Protein AF-0000000081035991 (afdb_homodimer)

Radius of gyration: 21.36 Å; Cα contacts (8 Å, |Δi|>4): 704; chains: 2; bounding box: 53×56×50 Å

Organism: Petromyzon marinus (NCBI:txid7757)

Sequence (452 aa):
MASDMLLYWGSGSPPCWRIQLCLEEKALQGYQQKLLSFEKQEHKSAAVTEINPRGQLPSFRHGDNIINESLGACFYLENQFKAQGTKLMPDGAAEQALVLQRTFEVLTLQQKSGDVIYYNWRIPVEERHNSALKRNTEALAKELLLWEGYLAKMGPGSYIAGKAFTIVDVVFFPTLAYCFRFGLSTERYPNLGAYYKLLEQRPSVQASWPPHWKENPQTQDLLKEIMASDMLLYWGSGSPPCWRIQLCLEEKALQGYQQKLLSFEKQEHKSAAVTEINPRGQLPSFRHGDNIINESLGACFYLENQFKAQGTKLMPDGAAEQALVLQRTFEVLTLQQKSGDVIYYNWRIPVEERHNSALKRNTEALAKELLLWEGYLAKMGPGSYIAGKAFTIVDVVFFPTLAYCFRFGLSTERYPNLGAYYKLLEQRPSVQASWPPHWKENPQTQDLLKEI

InterPro domains:
  IPR004045 Glutathione S-transferase, N-terminal [PF13417] (11-82)
  IPR004045 Glutathione S-transferase, N-terminal [PS50404] (3-85)
  IPR004046 Glutathione S-transferase, C-terminal [PF00043] (127-203)
  IPR010987 Glutathione S-transferase, C-terminal-like [PS50405] (92-221)
  IPR036249 Thioredoxin-like superfamily [SSF52833] (4-90)
  IPR036282 Glutathione S-transferase, C-terminal domain superfamily [SSF47616] (87-216)
  IPR040079 Glutathione transferase family [SFLDS00019] (7-202)

Foldseek 3Di:
DQAQKEWEAEFLDLLSQLLLLLCVQQVNPDYHYDYDDVVVLCLQDPVNCVQPVVSDPGWMDRNPRTDRGSLSSSVVSCVVRVPGGANAADDDPVLNVLLVVLQVLLVVLLVLLCCQPCVPVPDDPVRDDPVSNVVSLVSNVVSLVVQLVQLVVQDACAASRHNGHHSSCSNNLSSLVSLVLAAADCVVRVSSVRNNVNCCPPPSCVVSHRPVCVVPVDGHHSNNVD/DQAQKEWEAEFLDLLSQLLLLLCVQQVNPDYHYDYDDVVVLCLQDPVNCVQPVVSDPGWMDRNPRTDRGSLSSSVVSCVVRVPGGANAADDDPVLNVLLVVLQVLLVVLLVLLCCQPCVPVPDDPVRDDPVSNVVSLVSNVVSLVVQLVQLVVQDACAASRHNGHHSSCSNNLSSLVSLVLAAADCVVRVSSVRNNVNCCPPPSNVVSHRPVCVVPVDGHHSNNVD

Nearest PDB structures (foldseek):
  8agq-assembly1_A  TM=7.973E-01  e=1.409E-10  Populus trichocarpa
  5a5k-assembly4_N  TM=7.689E-01  e=1.409E-10  Arabidopsis thaliana
  6f05-assembly3_I-3  TM=8.356E-01  e=5.192E-10  Arabidopsis thaliana
  6f01-assembly1_A  TM=8.248E-01  e=7.376E-10  Arabidopsis thaliana
  6ezy-assembly1_A  TM=7.921E-01  e=4.696E-10  Arabidopsis thaliana

pLDDT: mean 97.0, std 2.62, range [71.81, 98.94]

Structure (mmCIF, N/CA/C/O backbone):
data_AF-0000000081035991-model_v1
#
loop_
_entity.id
_entity.type
_entity.pdbx_description
1 polymer 'Glutathione S-transferase A-like isoform X1'
#
loop_
_atom_site.group_PDB
_atom_site.id
_atom_site.type_symbol
_atom_site.label_atom_id
_atom_site.label_alt_id
_atom_site.label_comp_id
_atom_site.label_asym_id
_atom_site.label_entity_id
_atom_site.label_seq_id
_atom_site.pdbx_PDB_ins_code
_atom_site.Cartn_x
_atom_site.Cartn_y
_atom_site.Cartn_z
_atom_site.occupancy
_atom_site.B_iso_or_equiv
_atom_site.auth_seq_id
_atom_site.auth_comp_id
_atom_site.auth_asym_id
_atom_site.auth_atom_id
_atom_site.pdbx_PDB_model_num
ATOM 1 N N . MET A 1 1 ? -20.922 -9.047 -19.109 1 71.81 1 MET A N 1
ATOM 2 C CA . MET A 1 1 ? -19.812 -8.68 -19.969 1 71.81 1 MET A CA 1
ATOM 3 C C . MET A 1 1 ? -19.234 -7.324 -19.578 1 71.81 1 MET A C 1
ATOM 5 O O . MET A 1 1 ? -19.969 -6.457 -19.094 1 71.81 1 MET A O 1
ATOM 9 N N . ALA A 1 2 ? -17.781 -7.285 -19.562 1 87 2 ALA A N 1
ATOM 10 C CA . ALA A 1 2 ? -17.062 -6.102 -19.094 1 87 2 ALA A CA 1
ATOM 11 C C . ALA A 1 2 ? -16.484 -5.32 -20.266 1 87 2 ALA A C 1
ATOM 13 O O . ALA A 1 2 ? -15.328 -4.883 -20.219 1 87 2 ALA A O 1
ATOM 14 N N . SER A 1 3 ? -17.266 -5.102 -21.297 1 90.5 3 SER A N 1
ATOM 15 C CA . SER A 1 3 ? -16.781 -4.539 -22.547 1 90.5 3 SER A CA 1
ATOM 16 C C . SER A 1 3 ? -16.344 -3.086 -22.375 1 90.5 3 SER A C 1
ATOM 18 O O . SER A 1 3 ? -15.602 -2.551 -23.188 1 90.5 3 SER A O 1
ATOM 20 N N . ASP A 1 4 ? -16.797 -2.455 -21.406 1 95.75 4 ASP A N 1
ATOM 21 C CA . ASP A 1 4 ? -16.438 -1.053 -21.203 1 95.75 4 ASP A CA 1
ATOM 22 C C . ASP A 1 4 ? -15.203 -0.914 -20.328 1 95.75 4 ASP A C 1
ATOM 24 O O . ASP A 1 4 ? -14.906 0.177 -19.844 1 95.75 4 ASP A O 1
ATOM 28 N N . MET A 1 5 ? -14.477 -2.045 -20.125 1 97.94 5 MET A N 1
ATOM 29 C CA . MET A 1 5 ? -13.242 -2.031 -19.344 1 97.94 5 MET A CA 1
ATOM 30 C C . MET A 1 5 ? -12.023 -2.23 -20.25 1 97.94 5 MET A C 1
ATOM 32 O O . MET A 1 5 ? -12.109 -2.914 -21.266 1 97.94 5 MET A O 1
ATOM 36 N N . LEU A 1 6 ? -10.914 -1.578 -19.859 1 98.44 6 LEU A N 1
ATOM 37 C CA . LEU A 1 6 ? -9.625 -1.689 -20.531 1 98.44 6 LEU A CA 1
ATOM 38 C C . LEU A 1 6 ? -8.5 -1.934 -19.547 1 98.44 6 LEU A C 1
ATOM 40 O O . LEU A 1 6 ? -8.43 -1.277 -18.5 1 98.44 6 LEU A O 1
ATOM 44 N N . LEU A 1 7 ? -7.664 -2.945 -19.859 1 98.62 7 LEU A N 1
ATOM 45 C CA . LEU A 1 7 ? -6.516 -3.252 -19.016 1 98.62 7 LEU A CA 1
ATOM 46 C C . LEU A 1 7 ? -5.242 -3.371 -19.844 1 98.62 7 LEU A C 1
ATOM 48 O O . LEU A 1 7 ? -5.133 -4.262 -20.703 1 98.62 7 LEU A O 1
ATOM 52 N N . TYR A 1 8 ? -4.312 -2.43 -19.703 1 98.81 8 TYR A N 1
ATOM 53 C CA . TYR A 1 8 ? -2.934 -2.613 -20.141 1 98.81 8 TYR A CA 1
ATOM 54 C C . TYR A 1 8 ? -2.105 -3.309 -19.062 1 98.81 8 TYR A C 1
ATOM 56 O O . TYR A 1 8 ? -2.094 -2.881 -17.906 1 98.81 8 TYR A O 1
ATOM 64 N N . TRP A 1 9 ? -1.436 -4.398 -19.453 1 98.69 9 TRP A N 1
ATOM 65 C CA . TRP A 1 9 ? -0.769 -5.191 -18.438 1 98.69 9 TRP A CA 1
ATOM 66 C C . TRP A 1 9 ? 0.498 -5.836 -18.984 1 98.69 9 TRP A C 1
ATOM 68 O O . TRP A 1 9 ? 0.705 -5.883 -20.188 1 98.69 9 TRP A O 1
ATOM 78 N N . GLY A 1 10 ? 1.393 -6.105 -18.078 1 98.56 10 GLY A N 1
ATOM 79 C CA . GLY A 1 10 ? 2.584 -6.879 -18.391 1 98.56 10 GLY A CA 1
ATOM 80 C C . GLY A 1 10 ? 2.574 -8.266 -17.781 1 98.56 10 GLY A C 1
ATOM 81 O O . GLY A 1 10 ? 2.209 -8.43 -16.609 1 98.56 10 GLY A O 1
ATOM 82 N N . SER A 1 11 ? 3.047 -9.258 -18.547 1 97.88 11 SER A N 1
ATOM 83 C CA . SER A 1 11 ? 3 -10.648 -18.109 1 97.88 11 SER A CA 1
ATOM 84 C C . SER A 1 11 ? 3.896 -10.891 -16.906 1 97.88 11 SER A C 1
ATOM 86 O O . SER A 1 11 ? 5.055 -10.469 -16.891 1 97.88 11 SER A O 1
ATOM 88 N N . GLY A 1 12 ? 3.338 -11.477 -15.875 1 96.5 12 GLY A N 1
ATOM 89 C CA . GLY A 1 12 ? 4.105 -11.867 -14.703 1 96.5 12 GLY A CA 1
ATOM 90 C C . GLY A 1 12 ? 4.152 -10.797 -13.633 1 96.5 12 GLY A C 1
ATOM 91 O O . GLY A 1 12 ? 4.559 -11.062 -12.5 1 96.5 12 GLY A O 1
ATOM 92 N N . SER A 1 13 ? 3.779 -9.578 -13.992 1 97.94 13 SER A N 1
ATOM 93 C CA . SER A 1 13 ? 3.723 -8.5 -13.008 1 97.94 13 SER A CA 1
ATOM 94 C C . SER A 1 13 ? 2.66 -8.766 -11.953 1 97.94 13 SER A C 1
ATOM 96 O O . SER A 1 13 ? 1.479 -8.922 -12.273 1 97.94 13 SER A O 1
ATOM 98 N N . PRO A 1 14 ? 3.105 -8.797 -10.719 1 98.62 14 PRO A N 1
ATOM 99 C CA . PRO A 1 14 ? 2.131 -9.086 -9.656 1 98.62 14 PRO A CA 1
ATOM 100 C C . PRO A 1 14 ? 0.999 -8.062 -9.609 1 98.62 14 PRO A C 1
ATOM 102 O O . PRO A 1 14 ? -0.175 -8.438 -9.547 1 98.62 14 PRO A O 1
ATOM 105 N N . PRO A 1 15 ? 1.276 -6.77 -9.703 1 98.69 15 PRO A N 1
ATOM 106 C CA . PRO A 1 15 ? 0.164 -5.816 -9.68 1 98.69 15 PRO A CA 1
ATOM 107 C C . PRO A 1 15 ? -0.793 -5.996 -10.859 1 98.69 15 PRO A C 1
ATOM 109 O O . PRO A 1 15 ? -2 -5.785 -10.711 1 98.69 15 PRO A O 1
ATOM 112 N N . CYS A 1 16 ? -0.326 -6.332 -12.008 1 98.81 16 CYS A N 1
ATOM 113 C CA . CYS A 1 16 ? -1.198 -6.605 -13.148 1 98.81 16 CYS A CA 1
ATOM 114 C C . CYS A 1 16 ? -2.057 -7.84 -12.898 1 98.81 16 CYS A C 1
ATOM 116 O O . CYS A 1 16 ? -3.26 -7.824 -13.156 1 98.81 16 CYS A O 1
ATOM 118 N N . TRP A 1 17 ? -1.413 -8.82 -12.398 1 98.88 17 TRP A N 1
ATOM 119 C CA . TRP A 1 17 ? -2.062 -10.109 -12.18 1 98.88 17 TRP A CA 1
ATOM 120 C C . TRP A 1 17 ? -3.174 -10 -11.141 1 98.88 17 TRP A C 1
ATOM 122 O O . TRP A 1 17 ? -4.195 -10.68 -11.242 1 98.88 17 TRP A O 1
ATOM 132 N N . ARG A 1 18 ? -3.039 -9.156 -10.141 1 98.88 18 ARG A N 1
ATOM 133 C CA . ARG A 1 18 ? -4.074 -8.914 -9.141 1 98.88 18 ARG A CA 1
ATOM 134 C C . ARG A 1 18 ? -5.391 -8.516 -9.805 1 98.88 18 ARG A C 1
ATOM 136 O O . ARG A 1 18 ? -6.445 -9.055 -9.461 1 98.88 18 ARG A O 1
ATOM 143 N N . ILE A 1 19 ? -5.289 -7.59 -10.742 1 98.81 19 ILE A N 1
ATOM 144 C CA . ILE A 1 19 ? -6.496 -7.09 -11.391 1 98.81 19 ILE A CA 1
ATOM 145 C C . ILE A 1 19 ? -7.125 -8.195 -12.242 1 98.81 19 ILE A C 1
ATOM 147 O O . ILE A 1 19 ? -8.344 -8.383 -12.227 1 98.81 19 ILE A O 1
ATOM 151 N N . GLN A 1 20 ? -6.281 -8.938 -12.93 1 98.81 20 GLN A N 1
ATOM 152 C CA . GLN A 1 20 ? -6.785 -10.023 -13.758 1 98.81 20 GLN A CA 1
ATOM 153 C C . GLN A 1 20 ? -7.512 -11.07 -12.914 1 98.81 20 GLN A C 1
ATOM 155 O O . GLN A 1 20 ? -8.602 -11.523 -13.273 1 98.81 20 GLN A O 1
ATOM 160 N N . LEU A 1 21 ? -6.898 -11.422 -11.797 1 98.81 21 LEU A N 1
ATOM 161 C CA . LEU A 1 21 ? -7.523 -12.375 -10.883 1 98.81 21 LEU A CA 1
ATOM 162 C C . LEU A 1 21 ? -8.867 -11.844 -10.383 1 98.81 21 LEU A C 1
ATOM 164 O O . LEU A 1 21 ? -9.852 -12.578 -10.336 1 98.81 21 LEU A O 1
ATOM 168 N N . CYS A 1 22 ? -8.859 -10.586 -9.961 1 98.69 22 CYS A N 1
ATOM 169 C CA . CYS A 1 22 ? -10.086 -9.984 -9.461 1 98.69 22 CYS A CA 1
ATOM 170 C C . CYS A 1 22 ? -11.18 -10 -10.523 1 98.69 22 CYS A C 1
ATOM 172 O O . CYS A 1 22 ? -12.328 -10.344 -10.234 1 98.69 22 CYS A O 1
ATOM 174 N N . LEU A 1 23 ? -10.836 -9.656 -11.758 1 98.69 23 LEU A N 1
ATOM 175 C CA . LEU A 1 23 ? -11.789 -9.656 -12.859 1 98.69 23 LEU A CA 1
ATOM 176 C C . LEU A 1 23 ? -12.359 -11.055 -13.078 1 98.69 23 LEU A C 1
ATOM 178 O O . LEU A 1 23 ? -13.57 -11.219 -13.234 1 98.69 23 LEU A O 1
ATOM 182 N N . GLU A 1 24 ? -11.484 -12.055 -13.047 1 98.56 24 GLU A N 1
ATOM 183 C CA . GLU A 1 24 ? -11.938 -13.438 -13.203 1 98.56 24 GLU A CA 1
ATOM 184 C C . GLU A 1 24 ? -12.883 -13.836 -12.07 1 98.56 24 GLU A C 1
ATOM 186 O O . GLU A 1 24 ? -13.945 -14.414 -12.32 1 98.56 24 GLU A O 1
ATOM 191 N N . GLU A 1 25 ? -12.523 -13.523 -10.852 1 98.62 25 GLU A N 1
ATOM 192 C CA . GLU A 1 25 ? -13.297 -13.922 -9.68 1 98.62 25 GLU A CA 1
ATOM 193 C C . GLU A 1 25 ? -14.656 -13.234 -9.656 1 98.62 25 GLU A C 1
ATOM 195 O O . GLU A 1 25 ? -15.625 -13.766 -9.102 1 98.62 25 GLU A O 1
ATOM 200 N N . LYS A 1 26 ? -14.758 -12.055 -10.281 1 98.25 26 LYS A N 1
ATOM 201 C CA . LYS A 1 26 ? -16.016 -11.297 -10.32 1 98.25 26 LYS A CA 1
ATOM 202 C C . LYS A 1 26 ? -16.797 -11.609 -11.594 1 98.25 26 LYS A C 1
ATOM 204 O O . LYS A 1 26 ? -17.844 -11 -11.852 1 98.25 26 LYS A O 1
ATOM 209 N N . ALA A 1 27 ? -16.281 -12.555 -12.391 1 97.56 27 ALA A N 1
ATOM 210 C CA . ALA A 1 27 ? -16.922 -12.984 -13.633 1 97.56 27 ALA A CA 1
ATOM 211 C C . ALA A 1 27 ? -17.062 -11.82 -14.609 1 97.56 27 ALA A C 1
ATOM 213 O O . ALA A 1 27 ? -18.109 -11.648 -15.234 1 97.56 27 ALA A O 1
ATOM 214 N N . LEU A 1 28 ? -16.078 -11.031 -14.617 1 97.31 28 LEU A N 1
ATOM 215 C CA . LEU A 1 28 ? -16.016 -9.898 -15.531 1 97.31 28 LEU A CA 1
ATOM 216 C C . LEU A 1 28 ? -15.07 -10.195 -16.688 1 97.31 28 LEU A C 1
ATOM 218 O O . LEU A 1 28 ? -13.969 -9.648 -16.766 1 97.31 28 LEU A O 1
ATOM 222 N N . GLN A 1 29 ? -15.555 -11.008 -17.609 1 94.44 29 GLN A N 1
ATOM 223 C CA . GLN A 1 29 ? -14.789 -11.398 -18.797 1 94.44 29 GLN A CA 1
ATOM 224 C C . GLN A 1 29 ? -15.148 -10.531 -20 1 94.44 29 GLN A C 1
ATOM 226 O O . GLN A 1 29 ? -16.109 -9.758 -19.953 1 94.44 29 GLN A O 1
ATOM 231 N N . GLY A 1 30 ? -14.336 -10.609 -20.938 1 95.19 30 GLY A N 1
ATOM 232 C CA . GLY A 1 30 ? -14.617 -9.922 -22.203 1 95.19 30 GLY A CA 1
ATOM 233 C C . GLY A 1 30 ? -14.18 -8.469 -22.188 1 95.19 30 GLY A C 1
ATOM 234 O O . GLY A 1 30 ? -14.609 -7.684 -23.031 1 95.19 30 GLY A O 1
ATOM 235 N N . TYR A 1 31 ? -13.406 -8.125 -21.188 1 97.38 31 TYR A N 1
ATOM 236 C CA . TYR A 1 31 ? -12.852 -6.777 -21.172 1 97.38 31 TYR A CA 1
ATOM 237 C C . TYR A 1 31 ? -11.766 -6.617 -22.234 1 97.38 31 TYR A C 1
ATOM 239 O O . TYR A 1 31 ? -11.156 -7.602 -22.656 1 97.38 31 TYR A O 1
ATOM 247 N N . GLN A 1 32 ? -11.539 -5.379 -22.656 1 97.81 32 GLN A N 1
ATOM 248 C CA . GLN A 1 32 ? -10.43 -5.082 -23.547 1 97.81 32 GLN A CA 1
ATOM 249 C C . GLN A 1 32 ? -9.102 -5.125 -22.797 1 97.81 32 GLN A C 1
ATOM 251 O O . GLN A 1 32 ? -9.016 -4.695 -21.656 1 97.81 32 GLN A O 1
ATOM 256 N N . GLN A 1 33 ? -8.109 -5.715 -23.5 1 97.94 33 GLN A N 1
ATOM 257 C CA . GLN A 1 33 ? -6.805 -5.75 -22.844 1 97.94 33 GLN A CA 1
ATOM 258 C C . GLN A 1 33 ? -5.68 -5.777 -23.875 1 97.94 33 GLN A C 1
ATOM 260 O O . GLN A 1 33 ? -5.902 -6.125 -25.031 1 97.94 33 GLN A O 1
ATOM 265 N N . LYS A 1 34 ? -4.59 -5.344 -23.484 1 98.25 34 LYS A N 1
ATOM 266 C CA . LYS A 1 34 ? -3.371 -5.418 -24.281 1 98.25 34 LYS A CA 1
ATOM 267 C C . LYS A 1 34 ? -2.168 -5.801 -23.422 1 98.25 34 LYS A C 1
ATOM 269 O O . LYS A 1 34 ? -1.909 -5.172 -22.391 1 98.25 34 LYS A O 1
ATOM 274 N N . LEU A 1 35 ? -1.54 -6.863 -23.781 1 98.5 35 LEU A N 1
ATOM 275 C CA . LEU A 1 35 ? -0.269 -7.266 -23.188 1 98.5 35 LEU A CA 1
ATOM 276 C C . LEU A 1 35 ? 0.871 -6.391 -23.703 1 98.5 35 LEU A C 1
ATOM 278 O O . LEU A 1 35 ? 1.063 -6.266 -24.906 1 98.5 35 LEU A O 1
ATOM 282 N N . LEU A 1 36 ? 1.591 -5.754 -22.812 1 98.62 36 LEU A N 1
ATOM 283 C CA . LEU A 1 36 ? 2.693 -4.867 -23.156 1 98.62 36 LEU A CA 1
ATOM 284 C C . LEU A 1 36 ? 4.004 -5.367 -22.562 1 98.62 36 LEU A C 1
ATOM 286 O O . LEU A 1 36 ? 4.004 -6.059 -21.547 1 98.62 36 LEU A O 1
ATOM 290 N N . SER A 1 37 ? 5.098 -5.016 -23.219 1 97.38 37 SER A N 1
ATOM 291 C CA . SER A 1 37 ? 6.426 -5.441 -22.797 1 97.38 37 SER A CA 1
ATOM 292 C C . SER A 1 37 ? 7.109 -4.367 -21.953 1 97.38 37 SER A C 1
ATOM 294 O O . SER A 1 37 ? 7.277 -3.234 -22.406 1 97.38 37 SER A O 1
ATOM 296 N N . PHE A 1 38 ? 7.566 -4.797 -20.766 1 95.06 38 PHE A N 1
ATOM 297 C CA . PHE A 1 38 ? 8.383 -3.893 -19.953 1 95.06 38 PHE A CA 1
ATOM 298 C C . PHE A 1 38 ? 9.75 -3.682 -20.594 1 95.06 38 PHE A C 1
ATOM 300 O O . PHE A 1 38 ? 10.273 -2.566 -20.594 1 95.06 38 PHE A O 1
ATOM 307 N N . GLU A 1 39 ? 10.289 -4.723 -21.094 1 93.88 39 GLU A N 1
ATOM 308 C CA . GLU A 1 39 ? 11.609 -4.68 -21.719 1 93.88 39 GLU A CA 1
ATOM 309 C C . GLU A 1 39 ? 11.641 -3.674 -22.859 1 93.88 39 GLU A C 1
ATOM 311 O O . GLU A 1 39 ? 12.633 -2.965 -23.047 1 93.88 39 GLU A O 1
ATOM 316 N N . LYS A 1 40 ? 10.602 -3.654 -23.641 1 97.12 40 LYS A N 1
ATOM 317 C CA . LYS A 1 40 ? 10.531 -2.752 -24.781 1 97.12 40 LYS A CA 1
ATOM 318 C C . LYS A 1 40 ? 10.008 -1.378 -24.359 1 97.12 40 LYS A C 1
ATOM 320 O O . LYS A 1 40 ? 9.734 -0.53 -25.219 1 97.12 40 LYS A O 1
ATOM 325 N N . GLN A 1 41 ? 9.688 -1.172 -23.078 1 96.69 41 GLN A N 1
ATOM 326 C CA . GLN A 1 41 ? 9.242 0.083 -22.484 1 96.69 41 GLN A CA 1
ATOM 327 C C . GLN A 1 41 ? 7.895 0.518 -23.047 1 96.69 41 GLN A C 1
ATOM 329 O O . GLN A 1 41 ? 7.645 1.713 -23.219 1 96.69 41 GLN A O 1
ATOM 334 N N . GLU A 1 42 ? 7.137 -0.428 -23.375 1 98.19 42 GLU A N 1
ATOM 335 C CA . GLU A 1 42 ? 5.828 -0.119 -23.953 1 98.19 42 GLU A CA 1
ATOM 336 C C . GLU A 1 42 ? 4.922 0.558 -22.938 1 98.19 42 GLU A C 1
ATOM 338 O O . GLU A 1 42 ? 3.953 1.224 -23.297 1 98.19 42 GLU A O 1
ATOM 343 N N . HIS A 1 43 ? 5.25 0.385 -21.625 1 97.25 43 HIS A N 1
ATOM 344 C CA . HIS A 1 43 ? 4.484 1.038 -20.562 1 97.25 43 HIS A CA 1
ATOM 345 C C . HIS A 1 43 ? 4.703 2.547 -20.578 1 97.25 43 HIS A C 1
ATOM 347 O O . HIS A 1 43 ? 3.965 3.293 -19.938 1 97.25 43 HIS A O 1
ATOM 353 N N . LYS A 1 44 ? 5.641 3.008 -21.406 1 97.56 44 LYS A N 1
ATOM 354 C CA . LYS A 1 44 ? 5.914 4.438 -21.516 1 97.56 44 LYS A CA 1
ATOM 355 C C . LYS A 1 44 ? 5.238 5.027 -22.75 1 97.56 44 LYS A C 1
ATOM 357 O O . LYS A 1 44 ? 5.371 6.223 -23.031 1 97.56 44 LYS A O 1
ATOM 362 N N . SER A 1 45 ? 4.543 4.223 -23.484 1 97.75 45 SER A N 1
ATOM 363 C CA . SER A 1 45 ? 3.877 4.68 -24.688 1 97.75 45 SER A CA 1
ATOM 364 C C . SER A 1 45 ? 2.809 5.719 -24.375 1 97.75 45 SER A C 1
ATOM 366 O O . SER A 1 45 ? 2.328 5.801 -23.25 1 97.75 45 SER A O 1
ATOM 368 N N . ALA A 1 46 ? 2.393 6.477 -25.359 1 97.31 46 ALA A N 1
ATOM 369 C CA . ALA A 1 46 ? 1.35 7.488 -25.219 1 97.31 46 ALA A CA 1
ATOM 370 C C . ALA A 1 46 ? 0.016 6.859 -24.844 1 97.31 46 ALA A C 1
ATOM 372 O O . ALA A 1 46 ? -0.75 7.434 -24.062 1 97.31 46 ALA A O 1
ATOM 373 N N . ALA A 1 47 ? -0.217 5.691 -25.438 1 96.56 47 ALA A N 1
ATOM 374 C CA . ALA A 1 47 ? -1.463 4.992 -25.141 1 96.56 47 ALA A CA 1
ATOM 375 C C . ALA A 1 47 ? -1.594 4.738 -23.641 1 96.56 47 ALA A C 1
ATOM 377 O O . ALA A 1 47 ? -2.684 4.863 -23.078 1 96.56 47 ALA A O 1
ATOM 378 N N . VAL A 1 48 ? -0.503 4.391 -23 1 97.94 48 VAL A N 1
ATOM 379 C CA . VAL A 1 48 ? -0.509 4.094 -21.562 1 97.94 48 VAL A CA 1
ATOM 380 C C . VAL A 1 48 ? -0.534 5.398 -20.766 1 97.94 48 VAL A C 1
ATOM 382 O O . VAL A 1 48 ? -1.34 5.555 -19.844 1 97.94 48 VAL A O 1
ATOM 385 N N . THR A 1 49 ? 0.295 6.387 -21.109 1 96.75 49 THR A N 1
ATOM 386 C CA . THR A 1 49 ? 0.459 7.594 -20.312 1 96.75 49 THR A CA 1
ATOM 387 C C . THR A 1 49 ? -0.792 8.461 -20.391 1 96.75 49 THR A C 1
ATOM 389 O O . THR A 1 49 ? -1.023 9.305 -19.516 1 96.75 49 THR A O 1
ATOM 392 N N . GLU A 1 50 ? -1.623 8.242 -21.344 1 95.38 50 GLU A N 1
ATOM 393 C CA . GLU A 1 50 ? -2.902 8.938 -21.438 1 95.38 50 GLU A CA 1
ATOM 394 C C . GLU A 1 50 ? -3.854 8.492 -20.328 1 95.38 50 GLU A C 1
ATOM 396 O O . GLU A 1 50 ? -4.707 9.266 -19.891 1 95.38 50 GLU A O 1
ATOM 401 N N . ILE A 1 51 ? -3.67 7.293 -19.938 1 95.88 51 ILE A N 1
ATOM 402 C CA . ILE A 1 51 ? -4.52 6.73 -18.891 1 95.88 51 ILE A CA 1
ATOM 403 C C . ILE A 1 51 ? -3.828 6.871 -17.531 1 95.88 51 ILE A C 1
ATOM 405 O O . ILE A 1 51 ? -4.465 7.234 -16.531 1 95.88 51 ILE A O 1
ATOM 409 N N . ASN A 1 52 ? -2.541 6.621 -17.531 1 97.06 52 ASN A N 1
ATOM 410 C CA . ASN A 1 52 ? -1.71 6.652 -16.344 1 97.06 52 ASN A CA 1
ATOM 411 C C . ASN A 1 52 ? -0.474 7.523 -16.531 1 97.06 52 ASN A C 1
ATOM 413 O O . ASN A 1 52 ? 0.564 7.043 -17 1 97.06 52 ASN A O 1
ATOM 417 N N . PRO A 1 53 ? -0.495 8.703 -16.031 1 95.5 53 PRO A N 1
ATOM 418 C CA . PRO A 1 53 ? 0.614 9.633 -16.266 1 95.5 53 PRO A CA 1
ATOM 419 C C . PRO A 1 53 ? 1.93 9.133 -15.664 1 95.5 53 PRO A C 1
ATOM 421 O O . PRO A 1 53 ? 2.998 9.656 -15.992 1 95.5 53 PRO A O 1
ATOM 424 N N . ARG A 1 54 ? 1.898 8.141 -14.828 1 96.25 54 ARG A N 1
ATOM 425 C CA . ARG A 1 54 ? 3.117 7.578 -14.258 1 96.25 54 ARG A CA 1
ATOM 426 C C . ARG A 1 54 ? 3.775 6.602 -15.227 1 96.25 54 ARG A C 1
ATOM 428 O O . ARG A 1 54 ? 4.914 6.18 -15.016 1 96.25 54 ARG A O 1
ATOM 435 N N . GLY A 1 55 ? 3.082 6.262 -16.328 1 97.38 55 GLY A N 1
ATOM 436 C CA . GLY A 1 55 ? 3.637 5.328 -17.297 1 97.38 55 GLY A CA 1
ATOM 437 C C . GLY A 1 55 ? 3.914 3.955 -16.703 1 97.38 55 GLY A C 1
ATOM 438 O O . GLY A 1 55 ? 4.945 3.348 -17 1 97.38 55 GLY A O 1
ATOM 439 N N . GLN A 1 56 ? 2.992 3.553 -15.883 1 97.38 56 GLN A N 1
ATOM 440 C CA . GLN A 1 56 ? 3.145 2.271 -15.203 1 97.38 56 GLN A CA 1
ATOM 441 C C . GLN A 1 56 ? 2.053 1.291 -15.633 1 97.38 56 GLN A C 1
ATOM 443 O O . GLN A 1 56 ? 1.018 1.698 -16.156 1 97.38 56 GLN A O 1
ATOM 448 N N . LEU A 1 57 ? 2.295 0.047 -15.484 1 98.25 57 LEU A N 1
ATOM 449 C CA . LEU A 1 57 ? 1.298 -1.014 -15.57 1 98.25 57 LEU A CA 1
ATOM 450 C C . LEU A 1 57 ? 1.02 -1.605 -14.195 1 98.25 57 LEU A C 1
ATOM 452 O O . LEU A 1 57 ? 1.913 -1.662 -13.344 1 98.25 57 LEU A O 1
ATOM 456 N N . PRO A 1 58 ? -0.122 -1.986 -13.898 1 98.44 58 PRO A N 1
ATOM 457 C CA . PRO A 1 58 ? -1.298 -1.972 -14.773 1 98.44 58 PRO A CA 1
ATOM 458 C C . PRO A 1 58 ? -1.84 -0.564 -15.008 1 98.44 58 PRO A C 1
ATOM 460 O O . PRO A 1 58 ? -1.611 0.334 -14.195 1 98.44 58 PRO A O 1
ATOM 463 N N . SER A 1 59 ? -2.352 -0.312 -16.109 1 98.5 59 SER A N 1
ATOM 464 C CA . SER A 1 59 ? -3.24 0.812 -16.391 1 98.5 59 SER A CA 1
ATOM 465 C C . SER A 1 59 ? -4.652 0.333 -16.719 1 98.5 59 SER A C 1
ATOM 467 O O . SER A 1 59 ? -4.852 -0.433 -17.672 1 98.5 59 SER A O 1
ATOM 469 N N . PHE A 1 60 ? -5.602 0.713 -15.891 1 98.5 60 PHE A N 1
ATOM 470 C CA . PHE A 1 60 ? -6.945 0.145 -15.914 1 98.5 60 PHE A CA 1
ATOM 471 C C . PHE A 1 60 ? -7.996 1.246 -15.93 1 98.5 60 PHE A C 1
ATOM 473 O O . PHE A 1 60 ? -7.867 2.246 -15.219 1 98.5 60 PHE A O 1
ATOM 480 N N . ARG A 1 61 ? -9.016 1.035 -16.75 1 97.31 61 ARG A N 1
ATOM 481 C CA . ARG A 1 61 ? -10.156 1.94 -16.703 1 97.31 61 ARG A CA 1
ATOM 482 C C . ARG A 1 61 ? -11.469 1.179 -16.859 1 97.31 61 ARG A C 1
ATOM 484 O O . ARG A 1 61 ? -11.508 0.152 -17.547 1 97.31 61 ARG A O 1
ATOM 491 N N . HIS A 1 62 ? -12.516 1.56 -16.281 1 98.12 62 HIS A N 1
ATOM 492 C CA . HIS A 1 62 ? -13.914 1.169 -16.422 1 98.12 62 HIS A CA 1
ATOM 493 C C . HIS A 1 62 ? -14.758 2.332 -16.922 1 98.12 62 HIS A C 1
ATOM 495 O O . HIS A 1 62 ? -15.195 3.174 -16.125 1 98.12 62 HIS A O 1
ATOM 501 N N . GLY A 1 63 ? -15.102 2.326 -18.25 1 96.75 63 GLY A N 1
ATOM 502 C CA . GLY A 1 63 ? -15.633 3.543 -18.844 1 96.75 63 GLY A CA 1
ATOM 503 C C . GLY A 1 63 ? -14.68 4.719 -18.734 1 96.75 63 GLY A C 1
ATOM 504 O O . GLY A 1 63 ? -13.516 4.621 -19.141 1 96.75 63 GLY A O 1
ATOM 505 N N . ASP A 1 64 ? -15.117 5.727 -18.094 1 96.12 64 ASP A N 1
ATOM 506 C CA . ASP A 1 64 ? -14.289 6.914 -17.922 1 96.12 64 ASP A CA 1
ATOM 507 C C . ASP A 1 64 ? -13.578 6.898 -16.562 1 96.12 64 ASP A C 1
ATOM 509 O O . ASP A 1 64 ? -12.766 7.781 -16.281 1 96.12 64 ASP A O 1
ATOM 513 N N . ASN A 1 65 ? -13.836 5.918 -15.789 1 97.38 65 ASN A N 1
ATOM 514 C CA . ASN A 1 65 ? -13.242 5.824 -14.469 1 97.38 65 ASN A CA 1
ATOM 515 C C . ASN A 1 65 ? -11.852 5.195 -14.523 1 97.38 65 ASN A C 1
ATOM 517 O O . ASN A 1 65 ? -11.711 4.023 -14.875 1 97.38 65 ASN A O 1
ATOM 521 N N . ILE A 1 66 ? -10.836 5.945 -14.117 1 97.25 66 ILE A N 1
ATOM 522 C CA . ILE A 1 66 ? -9.453 5.477 -14.141 1 97.25 66 ILE A CA 1
ATOM 523 C C . ILE A 1 66 ? -9.055 4.977 -12.75 1 97.25 66 ILE A C 1
ATOM 525 O O . ILE A 1 66 ? -9.227 5.684 -11.758 1 97.25 66 ILE A O 1
ATOM 529 N N . ILE A 1 67 ? -8.516 3.787 -12.68 1 96.75 67 ILE A N 1
ATOM 530 C CA . ILE A 1 67 ? -8 3.223 -11.438 1 96.75 67 ILE A CA 1
ATOM 531 C C . ILE A 1 67 ? -6.766 2.375 -11.727 1 96.75 67 ILE A C 1
ATOM 533 O O . ILE A 1 67 ? -6.848 1.146 -11.789 1 96.75 67 ILE A O 1
ATOM 537 N N . ASN A 1 68 ? -5.664 3.031 -11.758 1 95.25 68 ASN A N 1
ATOM 538 C CA . ASN A 1 68 ? -4.438 2.385 -12.203 1 95.25 68 ASN A CA 1
ATOM 539 C C . ASN A 1 68 ? -3.715 1.689 -11.055 1 95.25 68 ASN A C 1
ATOM 541 O O . ASN A 1 68 ? -2.842 0.85 -11.281 1 95.25 68 ASN A O 1
ATOM 545 N N . GLU A 1 69 ? -3.99 2.016 -9.797 1 97.12 69 GLU A N 1
ATOM 546 C CA . GLU A 1 69 ? -3.436 1.308 -8.648 1 97.12 69 GLU A CA 1
ATOM 547 C C . GLU A 1 69 ? -4.109 -0.047 -8.461 1 97.12 69 GLU A C 1
ATOM 549 O O . GLU A 1 69 ? -5.328 -0.12 -8.281 1 97.12 69 GLU A O 1
ATOM 554 N N . SER A 1 70 ? -3.289 -1.085 -8.445 1 98.5 70 SER A N 1
ATOM 555 C CA . SER A 1 70 ? -3.836 -2.436 -8.531 1 98.5 70 SER A CA 1
ATOM 556 C C . SER A 1 70 ? -4.727 -2.748 -7.332 1 98.5 70 SER A C 1
ATOM 558 O O . SER A 1 70 ? -5.793 -3.352 -7.484 1 98.5 70 SER A O 1
ATOM 560 N N . LEU A 1 71 ? -4.32 -2.365 -6.086 1 98.56 71 LEU A N 1
ATOM 561 C CA . LEU A 1 71 ? -5.184 -2.598 -4.938 1 98.56 71 LEU A CA 1
ATOM 562 C C . LEU A 1 71 ? -6.457 -1.766 -5.035 1 98.56 71 LEU A C 1
ATOM 564 O O . LEU A 1 71 ? -7.547 -2.25 -4.727 1 98.56 71 LEU A O 1
ATOM 568 N N . GLY A 1 72 ? -6.281 -0.493 -5.441 1 98.44 72 GLY A N 1
ATOM 569 C CA . GLY A 1 72 ? -7.457 0.335 -5.656 1 98.44 72 GLY A CA 1
ATOM 570 C C . GLY A 1 72 ? -8.445 -0.27 -6.641 1 98.44 72 GLY A C 1
ATOM 571 O O . GLY A 1 72 ? -9.648 -0.268 -6.395 1 98.44 72 GLY A O 1
ATOM 572 N N . ALA A 1 73 ? -7.934 -0.808 -7.723 1 98.62 73 ALA A N 1
ATOM 573 C CA . ALA A 1 73 ? -8.773 -1.445 -8.734 1 98.62 73 ALA A CA 1
ATOM 574 C C . ALA A 1 73 ? -9.5 -2.656 -8.156 1 98.62 73 ALA A C 1
ATOM 576 O O . ALA A 1 73 ? -10.688 -2.854 -8.414 1 98.62 73 ALA A O 1
ATOM 577 N N . CYS A 1 74 ? -8.797 -3.461 -7.363 1 98.69 74 CYS A N 1
ATOM 578 C CA . CYS A 1 74 ? -9.422 -4.641 -6.777 1 98.69 74 CYS A CA 1
ATOM 579 C C . CYS A 1 74 ? -10.539 -4.25 -5.816 1 98.69 74 CYS A C 1
ATOM 581 O O . CYS A 1 74 ? -11.625 -4.832 -5.848 1 98.69 74 CYS A O 1
ATOM 583 N N . PHE A 1 75 ? -10.297 -3.242 -4.957 1 98.5 75 PHE A N 1
ATOM 584 C CA . PHE A 1 75 ? -11.32 -2.775 -4.035 1 98.5 75 PHE A CA 1
ATOM 585 C C . PHE A 1 75 ? -12.5 -2.178 -4.797 1 98.5 75 PHE A C 1
ATOM 587 O O . PHE A 1 75 ? -13.656 -2.424 -4.449 1 98.5 75 PHE A O 1
ATOM 594 N N . TYR A 1 76 ? -12.195 -1.44 -5.859 1 98.44 76 TYR A N 1
ATOM 595 C CA . TYR A 1 76 ? -13.234 -0.85 -6.695 1 98.44 76 TYR A CA 1
ATOM 596 C C . TYR A 1 76 ? -14.125 -1.927 -7.305 1 98.44 76 TYR A C 1
ATOM 598 O O . TYR A 1 76 ? -15.352 -1.847 -7.219 1 98.44 76 TYR A O 1
ATOM 606 N N . LEU A 1 77 ? -13.523 -2.939 -7.879 1 98.31 77 LEU A N 1
ATOM 607 C CA . LEU A 1 77 ? -14.258 -4.016 -8.531 1 98.31 77 LEU A CA 1
ATOM 608 C C . LEU A 1 77 ? -15.102 -4.789 -7.52 1 98.31 77 LEU A C 1
ATOM 610 O O . LEU A 1 77 ? -16.25 -5.129 -7.797 1 98.31 77 LEU A O 1
ATOM 614 N N . GLU A 1 78 ? -14.492 -5.047 -6.379 1 98.12 78 GLU A N 1
ATOM 615 C CA . GLU A 1 78 ? -15.25 -5.734 -5.34 1 98.12 78 GLU A CA 1
ATOM 616 C C . GLU A 1 78 ? -16.453 -4.902 -4.895 1 98.12 78 GLU A C 1
ATOM 618 O O . GLU A 1 78 ? -17.547 -5.438 -4.684 1 98.12 78 GLU A O 1
ATOM 623 N N . ASN A 1 79 ? -16.234 -3.592 -4.762 1 96.75 79 ASN A N 1
ATOM 624 C CA . ASN A 1 79 ? -17.312 -2.717 -4.301 1 96.75 79 ASN A CA 1
ATOM 625 C C . ASN A 1 79 ? -18.406 -2.582 -5.348 1 96.75 79 ASN A C 1
ATOM 627 O O . ASN A 1 79 ? -19.594 -2.635 -5.016 1 96.75 79 ASN A O 1
ATOM 631 N N . GLN A 1 80 ? -18.062 -2.449 -6.586 1 96.56 80 GLN A N 1
ATOM 632 C CA . GLN A 1 80 ? -19.016 -2.137 -7.645 1 96.56 80 GLN A CA 1
ATOM 633 C C . GLN A 1 80 ? -19.734 -3.393 -8.117 1 96.56 80 GLN A C 1
ATOM 635 O O . GLN A 1 80 ? -20.844 -3.309 -8.656 1 96.56 80 GLN A O 1
ATOM 640 N N . PHE A 1 81 ? -19.172 -4.539 -7.859 1 96.88 81 PHE A N 1
ATOM 641 C CA . PHE A 1 81 ? -19.75 -5.793 -8.336 1 96.88 81 PHE A CA 1
ATOM 642 C C . PHE A 1 81 ? -19.906 -6.781 -7.188 1 96.88 81 PHE A C 1
ATOM 644 O O . PHE A 1 81 ? -19.688 -7.984 -7.359 1 96.88 81 PHE A O 1
ATOM 651 N N . LYS A 1 82 ? -20.297 -6.293 -6.109 1 93.31 82 LYS A N 1
ATOM 652 C CA . LYS A 1 82 ? -20.391 -7.047 -4.867 1 93.31 82 LYS A CA 1
ATOM 653 C C . LYS A 1 82 ? -21.297 -8.273 -5.031 1 93.31 82 LYS A C 1
ATOM 655 O O . LYS A 1 82 ? -21.062 -9.312 -4.41 1 93.31 82 LYS A O 1
ATOM 660 N N . ALA A 1 83 ? -22.25 -8.188 -5.84 1 94.38 83 ALA A N 1
ATOM 661 C CA . ALA A 1 83 ? -23.281 -9.219 -5.945 1 94.38 83 ALA A CA 1
ATOM 662 C C . ALA A 1 83 ? -22.922 -10.242 -7.023 1 94.38 83 ALA A C 1
ATOM 664 O O . ALA A 1 83 ? -23.672 -11.188 -7.254 1 94.38 83 ALA A O 1
ATOM 665 N N . GLN A 1 84 ? -21.844 -10.062 -7.598 1 94.94 84 GLN A N 1
ATOM 666 C CA . GLN A 1 84 ? -21.469 -10.914 -8.719 1 94.94 84 GLN A CA 1
ATOM 667 C C . GLN A 1 84 ? -20.156 -11.641 -8.438 1 94.94 84 GLN A C 1
ATOM 669 O O . GLN A 1 84 ? -19.219 -11.047 -7.898 1 94.94 84 GLN A O 1
ATOM 674 N N . GLY A 1 85 ? -20.141 -12.938 -8.766 1 97.38 85 GLY A N 1
ATOM 675 C CA . GLY A 1 85 ? -18.922 -13.703 -8.586 1 97.38 85 GLY A CA 1
ATOM 676 C C . GLY A 1 85 ? -18.578 -13.953 -7.129 1 97.38 85 GLY A C 1
ATOM 677 O O . GLY A 1 85 ? -19.469 -13.984 -6.277 1 97.38 85 GLY A O 1
ATOM 678 N N . THR A 1 86 ? -17.328 -14.195 -6.871 1 97.94 86 THR A N 1
ATOM 679 C CA . THR A 1 86 ? -16.828 -14.508 -5.535 1 97.94 86 THR A CA 1
ATOM 680 C C . THR A 1 86 ? -16.906 -13.289 -4.625 1 97.94 86 THR A C 1
ATOM 682 O O . THR A 1 86 ? -16.531 -12.188 -5.023 1 97.94 86 THR A O 1
ATOM 685 N N . LYS A 1 87 ? -17.547 -13.461 -3.486 1 97.62 87 LYS A N 1
ATOM 686 C CA . LYS A 1 87 ? -17.484 -12.398 -2.484 1 97.62 87 LYS A CA 1
ATOM 687 C C . LYS A 1 87 ? -16.078 -12.281 -1.897 1 97.62 87 LYS A C 1
ATOM 689 O O . LYS A 1 87 ? -15.656 -13.133 -1.115 1 97.62 87 LYS A O 1
ATOM 694 N N . LEU A 1 88 ? -15.367 -11.211 -2.168 1 98.5 88 LEU A N 1
ATOM 695 C CA . LEU A 1 88 ? -13.945 -11.102 -1.846 1 98.5 88 LEU A CA 1
ATOM 696 C C . LEU A 1 88 ? -13.75 -10.414 -0.5 1 98.5 88 LEU A C 1
ATOM 698 O O . LEU A 1 88 ? -12.672 -10.508 0.098 1 98.5 88 LEU A O 1
ATOM 702 N N . MET A 1 89 ? -14.703 -9.664 -0.084 1 98 89 MET A N 1
ATOM 703 C CA . MET A 1 89 ? -14.641 -9.008 1.219 1 98 89 MET A CA 1
ATOM 704 C C . MET A 1 89 ? -15.719 -9.547 2.152 1 98 89 MET A C 1
ATOM 706 O O . MET A 1 89 ? -16.906 -9.344 1.912 1 98 89 MET A O 1
ATOM 710 N N . PRO A 1 90 ? -15.273 -10.227 3.186 1 96.75 90 PRO A N 1
ATOM 711 C CA . PRO A 1 90 ? -16.281 -10.742 4.117 1 96.75 90 PRO A CA 1
ATOM 712 C C . PRO A 1 90 ? -17.016 -9.633 4.863 1 96.75 90 PRO A C 1
ATOM 714 O O . PRO A 1 90 ? -16.516 -8.516 4.973 1 96.75 90 PRO A O 1
ATOM 717 N N . ASP A 1 91 ? -18.188 -9.953 5.473 1 92.69 91 ASP A N 1
ATOM 718 C CA . ASP A 1 91 ? -19.016 -8.969 6.164 1 92.69 91 ASP A CA 1
ATOM 719 C C . ASP A 1 91 ? -18.641 -8.891 7.645 1 92.69 91 ASP A C 1
ATOM 721 O O . ASP A 1 91 ? -18.766 -7.824 8.258 1 92.69 91 ASP A O 1
ATOM 725 N N . GLY A 1 92 ? -18.281 -10.062 8.18 1 95.25 92 GLY A N 1
ATOM 726 C CA . GLY A 1 92 ? -18.016 -10.109 9.609 1 95.25 92 GLY A CA 1
ATOM 727 C C . GLY A 1 92 ? -16.797 -9.305 10.023 1 95.25 92 GLY A C 1
ATOM 728 O O . GLY A 1 92 ? -15.781 -9.312 9.328 1 95.25 92 GLY A O 1
ATOM 729 N N . ALA A 1 93 ? -16.922 -8.625 11.133 1 96.56 93 ALA A N 1
ATOM 730 C CA . ALA A 1 93 ? -15.891 -7.711 11.609 1 96.56 93 ALA A CA 1
ATOM 731 C C . ALA A 1 93 ? -14.562 -8.438 11.797 1 96.56 93 ALA A C 1
ATOM 733 O O . ALA A 1 93 ? -13.516 -7.953 11.367 1 96.56 93 ALA A O 1
ATOM 734 N N . ALA A 1 94 ? -14.609 -9.578 12.383 1 97.5 94 ALA A N 1
ATOM 735 C CA . ALA A 1 94 ? -13.375 -10.312 12.672 1 97.5 94 ALA A CA 1
ATOM 736 C C . ALA A 1 94 ? -12.688 -10.75 11.383 1 97.5 94 ALA A C 1
ATOM 738 O O . ALA A 1 94 ? -11.477 -10.562 11.227 1 97.5 94 ALA A O 1
ATOM 739 N N . GLU A 1 95 ? -13.453 -11.336 10.469 1 97.38 95 GLU A N 1
ATOM 740 C CA . GLU A 1 95 ? -12.891 -11.789 9.203 1 97.38 95 GLU A CA 1
ATOM 741 C C . GLU A 1 95 ? -12.391 -10.617 8.375 1 97.38 95 GLU A C 1
ATOM 743 O O . GLU A 1 95 ? -11.328 -10.695 7.746 1 97.38 95 GLU A O 1
ATOM 748 N N . GLN A 1 96 ? -13.141 -9.5 8.391 1 97.38 96 GLN A N 1
ATOM 749 C CA . GLN A 1 96 ? -12.734 -8.328 7.629 1 97.38 96 GLN A CA 1
ATOM 750 C C . GLN A 1 96 ? -11.43 -7.746 8.172 1 97.38 96 GLN A C 1
ATOM 752 O O . GLN A 1 96 ? -10.57 -7.316 7.398 1 97.38 96 GLN A O 1
ATOM 757 N N . ALA A 1 97 ? -11.32 -7.734 9.5 1 98.12 97 ALA A N 1
ATOM 758 C CA . ALA A 1 97 ? -10.102 -7.223 10.117 1 98.12 97 ALA A CA 1
ATOM 759 C C . ALA A 1 97 ? -8.875 -8.023 9.672 1 98.12 97 ALA A C 1
ATOM 761 O O . ALA A 1 97 ? -7.863 -7.445 9.273 1 98.12 97 ALA A O 1
ATOM 762 N N . LEU A 1 98 ? -9.008 -9.305 9.695 1 98 98 LEU A N 1
ATOM 763 C CA . LEU A 1 98 ? -7.898 -10.164 9.32 1 98 98 LEU A CA 1
ATOM 764 C C . LEU A 1 98 ? -7.566 -10.016 7.836 1 98 98 LEU A C 1
ATOM 766 O O . LEU A 1 98 ? -6.398 -9.906 7.465 1 98 98 LEU A O 1
ATOM 770 N N . VAL A 1 99 ? -8.578 -9.977 7.004 1 98.5 99 VAL A N 1
ATOM 771 C CA . VAL A 1 99 ? -8.414 -9.867 5.559 1 98.5 99 VAL A CA 1
ATOM 772 C C . VAL A 1 99 ? -7.719 -8.547 5.215 1 98.5 99 VAL A C 1
ATOM 774 O O . VAL A 1 99 ? -6.758 -8.531 4.445 1 98.5 99 VAL A O 1
ATOM 777 N N . LEU A 1 100 ? -8.141 -7.492 5.805 1 98.44 100 LEU A N 1
ATOM 778 C CA . LEU A 1 100 ? -7.559 -6.184 5.52 1 98.44 100 LEU A CA 1
ATOM 779 C C . LEU A 1 100 ? -6.137 -6.09 6.062 1 98.44 100 LEU A C 1
ATOM 781 O O . LEU A 1 100 ? -5.242 -5.578 5.387 1 98.44 100 LEU A O 1
ATOM 785 N N . GLN A 1 101 ? -5.918 -6.633 7.23 1 98.12 101 GLN A N 1
ATOM 786 C CA . GLN A 1 101 ? -4.566 -6.664 7.785 1 98.12 101 GLN A CA 1
ATOM 787 C C . GLN A 1 101 ? -3.605 -7.391 6.848 1 98.12 101 GLN A C 1
ATOM 789 O O . GLN A 1 101 ? -2.557 -6.852 6.488 1 98.12 101 GLN A O 1
ATOM 794 N N . ARG A 1 102 ? -3.99 -8.562 6.441 1 98.25 102 ARG A N 1
ATOM 795 C CA . ARG A 1 102 ? -3.131 -9.375 5.59 1 98.25 102 ARG A CA 1
ATOM 796 C C . ARG A 1 102 ? -2.955 -8.742 4.215 1 98.25 102 ARG A C 1
ATOM 798 O O . ARG A 1 102 ? -1.865 -8.789 3.643 1 98.25 102 ARG A O 1
ATOM 805 N N . THR A 1 103 ? -4 -8.172 3.693 1 98.62 103 THR A N 1
ATOM 806 C CA . THR A 1 103 ? -3.947 -7.551 2.373 1 98.62 103 THR A CA 1
ATOM 807 C C . THR A 1 103 ? -2.873 -6.469 2.328 1 98.62 103 THR A C 1
ATOM 809 O O . THR A 1 103 ? -2.029 -6.465 1.43 1 98.62 103 THR A O 1
ATOM 812 N N . PHE A 1 104 ? -2.836 -5.672 3.297 1 98.44 104 PHE A N 1
ATOM 813 C CA . PHE A 1 104 ? -1.906 -4.551 3.254 1 98.44 104 PHE A CA 1
ATOM 814 C C . PHE A 1 104 ? -0.515 -4.98 3.701 1 98.44 104 PHE A C 1
ATOM 816 O O . PHE A 1 104 ? 0.481 -4.348 3.344 1 98.44 104 PHE A O 1
ATOM 823 N N . GLU A 1 105 ? -0.403 -6.105 4.418 1 98.25 105 GLU A N 1
ATOM 824 C CA . GLU A 1 105 ? 0.905 -6.68 4.711 1 98.25 105 GLU A CA 1
ATOM 825 C C . GLU A 1 105 ? 1.573 -7.207 3.445 1 98.25 105 GLU A C 1
ATOM 827 O O . GLU A 1 105 ? 2.799 -7.328 3.387 1 98.25 105 GLU A O 1
ATOM 832 N N . VAL A 1 106 ? 0.75 -7.543 2.445 1 98.62 106 VAL A N 1
ATOM 833 C CA . VAL A 1 106 ? 1.309 -8.039 1.191 1 98.62 106 VAL A CA 1
ATOM 834 C C . VAL A 1 106 ? 2.23 -6.98 0.585 1 98.62 106 VAL A C 1
ATOM 836 O O . VAL A 1 106 ? 3.242 -7.312 -0.035 1 98.62 106 VAL A O 1
ATOM 839 N N . LEU A 1 107 ? 1.894 -5.723 0.778 1 97.94 107 LEU A N 1
ATOM 840 C CA . LEU A 1 107 ? 2.686 -4.637 0.214 1 97.94 107 LEU A CA 1
ATOM 841 C C . LEU A 1 107 ? 4.109 -4.66 0.761 1 97.94 107 LEU A C 1
ATOM 843 O O . LEU A 1 107 ? 5.062 -4.367 0.036 1 97.94 107 LEU A O 1
ATOM 847 N N . THR A 1 108 ? 4.223 -5 2.049 1 97.81 108 THR A N 1
ATOM 848 C CA . THR A 1 108 ? 5.543 -5.137 2.652 1 97.81 108 THR A CA 1
ATOM 849 C C . THR A 1 108 ? 6.312 -6.289 2.016 1 97.81 108 THR A C 1
ATOM 851 O O . THR A 1 108 ? 7.492 -6.148 1.681 1 97.81 108 THR A O 1
ATOM 854 N N . LEU A 1 109 ? 5.66 -7.406 1.841 1 98.62 109 LEU A N 1
ATOM 855 C CA . LEU A 1 109 ? 6.293 -8.555 1.197 1 98.62 109 LEU A CA 1
ATOM 856 C C . LEU A 1 109 ? 6.715 -8.211 -0.227 1 98.62 109 LEU A C 1
ATOM 858 O O . LEU A 1 109 ? 7.816 -8.57 -0.653 1 98.62 109 LEU A O 1
ATOM 862 N N . GLN A 1 110 ? 5.848 -7.535 -0.904 1 98.44 110 GLN A N 1
ATOM 863 C CA . GLN A 1 110 ? 6.133 -7.148 -2.283 1 98.44 110 GLN A CA 1
ATOM 864 C C . GLN A 1 110 ? 7.352 -6.234 -2.357 1 98.44 110 GLN A C 1
ATOM 866 O O . GLN A 1 110 ? 8.211 -6.41 -3.219 1 98.44 110 GLN A O 1
ATOM 871 N N . GLN A 1 111 ? 7.387 -5.297 -1.503 1 97.94 111 GLN A N 1
ATOM 872 C CA . GLN A 1 111 ? 8.516 -4.379 -1.474 1 97.94 111 GLN A CA 1
ATOM 873 C C . GLN A 1 111 ? 9.82 -5.117 -1.169 1 97.94 111 GLN A C 1
ATOM 875 O O . GLN A 1 111 ? 10.82 -4.934 -1.863 1 97.94 111 GLN A O 1
ATOM 880 N N . LYS A 1 112 ? 9.797 -5.93 -0.138 1 98.38 112 LYS A N 1
ATOM 881 C CA . LYS A 1 112 ? 11.016 -6.617 0.286 1 98.38 112 LYS A CA 1
ATOM 882 C C . LYS A 1 112 ? 11.484 -7.609 -0.774 1 98.38 112 LYS A C 1
ATOM 884 O O . LYS A 1 112 ? 12.68 -7.77 -0.996 1 98.38 112 LYS A O 1
ATOM 889 N N . SER A 1 113 ? 10.57 -8.328 -1.383 1 98.5 113 SER A N 1
ATOM 890 C CA . SER A 1 113 ? 10.953 -9.211 -2.477 1 98.5 113 SER A CA 1
ATOM 891 C C . SER A 1 113 ? 11.547 -8.43 -3.643 1 98.5 113 SER A C 1
ATOM 893 O O . SER A 1 113 ? 12.539 -8.852 -4.234 1 98.5 113 SER A O 1
ATOM 895 N N . GLY A 1 114 ? 10.93 -7.254 -3.955 1 97.75 114 GLY A N 1
ATOM 896 C CA . GLY A 1 114 ? 11.438 -6.402 -5.016 1 97.75 114 GLY A CA 1
ATOM 897 C C . GLY A 1 114 ? 12.836 -5.883 -4.746 1 97.75 114 GLY A C 1
ATOM 898 O O . GLY A 1 114 ? 13.648 -5.758 -5.664 1 97.75 114 GLY A O 1
ATOM 899 N N . ASP A 1 115 ? 13.148 -5.582 -3.473 1 97.56 115 ASP A N 1
ATOM 900 C CA . ASP A 1 115 ? 14.461 -5.062 -3.082 1 97.56 115 ASP A CA 1
ATOM 901 C C . ASP A 1 115 ? 15.562 -6.066 -3.395 1 97.56 115 ASP A C 1
ATOM 903 O O . ASP A 1 115 ? 16.719 -5.684 -3.596 1 97.56 115 ASP A O 1
ATOM 907 N N . VAL A 1 116 ? 15.18 -7.332 -3.408 1 98.12 116 VAL A N 1
ATOM 908 C CA . VAL A 1 116 ? 16.156 -8.367 -3.713 1 98.12 116 VAL A CA 1
ATOM 909 C C . VAL A 1 116 ? 16.141 -8.672 -5.211 1 98.12 116 VAL A C 1
ATOM 911 O O . VAL A 1 116 ? 17.188 -8.602 -5.875 1 98.12 116 VAL A O 1
ATOM 914 N N . ILE A 1 117 ? 15.023 -8.859 -5.77 1 97.69 117 ILE A N 1
ATOM 915 C CA . ILE A 1 117 ? 14.859 -9.344 -7.137 1 97.69 117 ILE A CA 1
ATOM 916 C C . ILE A 1 117 ? 15.328 -8.273 -8.117 1 97.69 117 ILE A C 1
ATOM 918 O O . ILE A 1 117 ? 15.977 -8.578 -9.117 1 97.69 117 ILE A O 1
ATOM 922 N N . TYR A 1 118 ? 15.031 -7.023 -7.824 1 96.81 118 TYR A N 1
ATOM 923 C CA . TYR A 1 118 ? 15.297 -5.953 -8.773 1 96.81 118 TYR A CA 1
ATOM 924 C C . TYR A 1 118 ? 16.547 -5.18 -8.391 1 96.81 118 TYR A C 1
ATOM 926 O O . TYR A 1 118 ? 16.828 -4.113 -8.938 1 96.81 118 TYR A O 1
ATOM 934 N N . TYR A 1 119 ? 17.281 -5.645 -7.41 1 96.88 119 TYR A N 1
ATOM 935 C CA . TYR A 1 119 ? 18.422 -4.895 -6.875 1 96.88 119 TYR A CA 1
ATOM 936 C C . TYR A 1 119 ? 19.375 -4.484 -7.988 1 96.88 119 TYR A C 1
ATOM 938 O O . TYR A 1 119 ? 19.672 -3.299 -8.156 1 96.88 119 TYR A O 1
ATOM 946 N N . ASN A 1 120 ? 19.734 -5.391 -8.852 1 94.62 120 ASN A N 1
ATOM 947 C CA . ASN A 1 120 ? 20.75 -5.121 -9.867 1 94.62 120 ASN A CA 1
ATOM 948 C C . ASN A 1 120 ? 20.156 -4.371 -11.055 1 94.62 120 ASN A C 1
ATOM 950 O O . ASN A 1 120 ? 20.891 -3.82 -11.875 1 94.62 120 ASN A O 1
ATOM 954 N N . TRP A 1 121 ? 18.875 -4.387 -11.125 1 92.31 121 TRP A N 1
ATOM 955 C CA . TRP A 1 121 ? 18.219 -3.658 -12.195 1 92.31 121 TRP A CA 1
ATOM 956 C C . TRP A 1 121 ? 18 -2.199 -11.805 1 92.31 121 TRP A C 1
ATOM 958 O O . TRP A 1 121 ? 18.109 -1.303 -12.648 1 92.31 121 TRP A O 1
ATOM 968 N N . ARG A 1 122 ? 17.75 -1.925 -10.555 1 93.31 122 ARG A N 1
ATOM 969 C CA . ARG A 1 122 ? 17.328 -0.603 -10.109 1 93.31 122 ARG A CA 1
ATOM 970 C C . ARG A 1 122 ? 18.516 0.211 -9.602 1 93.31 122 ARG A C 1
ATOM 972 O O . ARG A 1 122 ? 18.516 1.44 -9.695 1 93.31 122 ARG A O 1
ATOM 979 N N . ILE A 1 123 ? 19.438 -0.471 -9.031 1 96.31 123 ILE A N 1
ATOM 980 C CA . ILE A 1 123 ? 20.547 0.226 -8.398 1 96.31 123 ILE A CA 1
ATOM 981 C C . ILE A 1 123 ? 21.719 0.312 -9.375 1 96.31 123 ILE A C 1
ATOM 983 O O . ILE A 1 123 ? 22.234 -0.713 -9.836 1 96.31 123 ILE A O 1
ATOM 987 N N . PRO A 1 124 ? 22.141 1.521 -9.672 1 97.5 124 PRO A N 1
ATOM 988 C CA . PRO A 1 124 ? 23.328 1.653 -10.523 1 97.5 124 PRO A CA 1
ATOM 989 C C . PRO A 1 124 ? 24.531 0.867 -9.992 1 97.5 124 PRO A C 1
ATOM 991 O O . PRO A 1 124 ? 24.719 0.768 -8.781 1 97.5 124 PRO A O 1
ATOM 994 N N . VAL A 1 125 ? 25.375 0.427 -10.922 1 97.5 125 VAL A N 1
ATOM 995 C CA . VAL A 1 125 ? 26.484 -0.458 -10.602 1 97.5 125 VAL A CA 1
ATOM 996 C C . VAL A 1 125 ? 27.375 0.189 -9.539 1 97.5 125 VAL A C 1
ATOM 998 O O . VAL A 1 125 ? 27.781 -0.468 -8.578 1 97.5 125 VAL A O 1
ATOM 1001 N N . GLU A 1 126 ? 27.594 1.438 -9.625 1 97.06 126 GLU A N 1
ATOM 1002 C CA . GLU A 1 126 ? 28.516 2.156 -8.75 1 97.06 126 GLU A CA 1
ATOM 1003 C C . GLU A 1 126 ? 27.922 2.334 -7.352 1 97.06 126 GLU A C 1
ATOM 1005 O O . GLU A 1 126 ? 28.625 2.697 -6.41 1 97.06 126 GLU A O 1
ATOM 1010 N N . GLU A 1 127 ? 26.688 2.02 -7.199 1 97.69 127 GLU A N 1
ATOM 1011 C CA . GLU A 1 127 ? 26 2.221 -5.926 1 97.69 127 GLU A CA 1
ATOM 1012 C C . GLU A 1 127 ? 25.672 0.889 -5.262 1 97.69 127 GLU A C 1
ATOM 1014 O O . GLU A 1 127 ? 25.016 0.856 -4.215 1 97.69 127 GLU A O 1
ATOM 1019 N N . ARG A 1 128 ? 26.078 -0.148 -5.906 1 97.88 128 ARG A N 1
ATOM 1020 C CA . ARG A 1 128 ? 25.719 -1.47 -5.398 1 97.88 128 ARG A CA 1
ATOM 1021 C C . ARG A 1 128 ? 26.672 -1.903 -4.285 1 97.88 128 ARG A C 1
ATOM 1023 O O . ARG A 1 128 ? 27.875 -1.651 -4.355 1 97.88 128 ARG A O 1
ATOM 1030 N N . HIS A 1 129 ? 26.109 -2.49 -3.275 1 97.94 129 HIS A N 1
ATOM 1031 C CA . HIS A 1 129 ? 26.844 -3.061 -2.152 1 97.94 129 HIS A CA 1
ATOM 1032 C C . HIS A 1 129 ? 26.359 -4.473 -1.835 1 97.94 129 HIS A C 1
ATOM 1034 O O . HIS A 1 129 ? 25.156 -4.695 -1.652 1 97.94 129 HIS A O 1
ATOM 1040 N N . ASN A 1 130 ? 27.344 -5.406 -1.706 1 97.25 130 ASN A N 1
ATOM 1041 C CA . ASN A 1 130 ? 26.984 -6.746 -1.265 1 97.25 130 ASN A CA 1
ATOM 1042 C C . ASN A 1 130 ? 26.312 -6.723 0.104 1 97.25 130 ASN A C 1
ATOM 1044 O O . ASN A 1 130 ? 25.406 -7.52 0.371 1 97.25 130 ASN A O 1
ATOM 1048 N N . SER A 1 131 ? 26.75 -5.828 0.895 1 97.69 131 SER A N 1
ATOM 1049 C CA . SER A 1 131 ? 26.172 -5.703 2.23 1 97.69 131 SER A CA 1
ATOM 1050 C C . SER A 1 131 ? 24.719 -5.273 2.166 1 97.69 131 SER A C 1
ATOM 1052 O O . SER A 1 131 ? 23.891 -5.719 2.971 1 97.69 131 SER A O 1
ATOM 1054 N N . ALA A 1 132 ? 24.391 -4.418 1.217 1 97.56 132 ALA A N 1
ATOM 1055 C CA . ALA A 1 132 ? 23 -3.988 1.034 1 97.56 132 ALA A CA 1
ATOM 1056 C C . ALA A 1 132 ? 22.125 -5.148 0.57 1 97.56 132 ALA A C 1
ATOM 1058 O O . ALA A 1 132 ? 21.031 -5.355 1.096 1 97.56 132 ALA A O 1
ATOM 1059 N N . LEU A 1 133 ? 22.609 -5.84 -0.383 1 97.25 133 LEU A N 1
ATOM 1060 C CA . LEU A 1 133 ? 21.875 -6.992 -0.878 1 97.25 133 LEU A CA 1
ATOM 1061 C C . LEU A 1 133 ? 21.672 -8.023 0.227 1 97.25 133 LEU A C 1
ATOM 1063 O O . LEU A 1 133 ? 20.594 -8.617 0.34 1 97.25 133 LEU A O 1
ATOM 1067 N N . LYS A 1 134 ? 22.688 -8.281 1.02 1 97.31 134 LYS A N 1
ATOM 1068 C CA . LYS A 1 134 ? 22.578 -9.203 2.146 1 97.31 134 LYS A CA 1
ATOM 1069 C C . LYS A 1 134 ? 21.516 -8.734 3.135 1 97.31 134 LYS A C 1
ATOM 1071 O O . LYS A 1 134 ? 20.688 -9.539 3.588 1 97.31 134 LYS A O 1
ATOM 1076 N N . ARG A 1 135 ? 21.531 -7.473 3.455 1 97.19 135 ARG A N 1
ATOM 1077 C CA . ARG A 1 135 ? 20.531 -6.91 4.359 1 97.19 135 ARG A CA 1
ATOM 1078 C C . ARG A 1 135 ? 19.125 -7.07 3.799 1 97.19 135 ARG A C 1
ATOM 1080 O O . ARG A 1 135 ? 18.203 -7.426 4.531 1 97.19 135 ARG A O 1
ATOM 1087 N N . ASN A 1 136 ? 18.984 -6.805 2.498 1 97.69 136 ASN A N 1
ATOM 1088 C CA . ASN A 1 136 ? 17.703 -6.98 1.843 1 97.69 136 ASN A CA 1
ATOM 1089 C C . ASN A 1 136 ? 17.234 -8.438 1.898 1 97.69 136 ASN A C 1
ATOM 1091 O O . ASN A 1 136 ? 16.062 -8.711 2.158 1 97.69 136 ASN A O 1
ATOM 1095 N N . THR A 1 137 ? 18.141 -9.297 1.649 1 98.12 137 THR A N 1
ATOM 1096 C CA . THR A 1 137 ? 17.844 -10.727 1.635 1 98.12 137 THR A CA 1
ATOM 1097 C C . THR A 1 137 ? 17.406 -11.195 3.016 1 98.12 137 THR A C 1
ATOM 1099 O O . THR A 1 137 ? 16.422 -11.938 3.141 1 98.12 137 THR A O 1
ATOM 1102 N N . GLU A 1 138 ? 18.062 -10.789 4.039 1 98.12 138 GLU A N 1
ATOM 1103 C CA . GLU A 1 138 ? 17.719 -11.148 5.406 1 98.12 138 GLU A CA 1
ATOM 1104 C C . GLU A 1 138 ? 16.344 -10.586 5.789 1 98.12 138 GLU A C 1
ATOM 1106 O O . GLU A 1 138 ? 15.555 -11.266 6.457 1 98.12 138 GLU A O 1
ATOM 1111 N N . ALA A 1 139 ? 16.109 -9.383 5.379 1 97.88 139 ALA A N 1
ATOM 1112 C CA . ALA A 1 139 ? 14.812 -8.766 5.648 1 97.88 139 ALA A CA 1
ATOM 1113 C C . ALA A 1 139 ? 13.688 -9.539 4.973 1 97.88 139 ALA A C 1
ATOM 1115 O O . ALA A 1 139 ? 12.625 -9.742 5.566 1 97.88 139 ALA A O 1
ATOM 1116 N N . LEU A 1 140 ? 13.906 -9.938 3.754 1 98.62 140 LEU A N 1
ATOM 1117 C CA . LEU A 1 140 ? 12.914 -10.719 3.025 1 98.62 140 LEU A CA 1
ATOM 1118 C C . LEU A 1 140 ? 12.68 -12.07 3.701 1 98.62 140 LEU A C 1
ATOM 1120 O O . LEU A 1 140 ? 11.539 -12.516 3.832 1 98.62 140 LEU A O 1
ATOM 1124 N N . ALA A 1 141 ? 13.758 -12.719 4.125 1 98.5 141 ALA A N 1
ATOM 1125 C CA . ALA A 1 141 ? 13.633 -14.008 4.805 1 98.5 141 ALA A CA 1
ATOM 1126 C C . ALA A 1 141 ? 12.766 -13.891 6.055 1 98.5 141 ALA A C 1
ATOM 1128 O O . ALA A 1 141 ? 11.891 -14.727 6.289 1 98.5 141 ALA A O 1
ATOM 1129 N N . LYS A 1 142 ? 13.023 -12.867 6.836 1 97.94 142 LYS A N 1
ATOM 1130 C CA . LYS A 1 142 ? 12.227 -12.633 8.031 1 97.94 142 LYS A CA 1
ATOM 1131 C C . LYS A 1 142 ? 10.75 -12.438 7.684 1 97.94 142 LYS A C 1
ATOM 1133 O O . LYS A 1 142 ? 9.867 -12.961 8.367 1 97.94 142 LYS A O 1
ATOM 1138 N N . GLU A 1 143 ? 10.523 -11.703 6.648 1 98.44 143 GLU A N 1
ATOM 1139 C CA . GLU A 1 143 ? 9.156 -11.453 6.203 1 98.44 143 GLU A CA 1
ATOM 1140 C C . GLU A 1 143 ? 8.477 -12.742 5.762 1 98.44 143 GLU A C 1
ATOM 1142 O O . GLU A 1 143 ? 7.332 -13.008 6.129 1 98.44 143 GLU A O 1
ATOM 1147 N N . LEU A 1 144 ? 9.141 -13.539 4.984 1 98.69 144 LEU A N 1
ATOM 1148 C CA . LEU A 1 144 ? 8.586 -14.789 4.484 1 98.69 144 LEU A CA 1
ATOM 1149 C C . LEU A 1 144 ? 8.266 -15.742 5.633 1 98.69 144 LEU A C 1
ATOM 1151 O O . LEU A 1 144 ? 7.281 -16.484 5.57 1 98.69 144 LEU A O 1
ATOM 1155 N N . LEU A 1 145 ? 9.039 -15.664 6.652 1 98.31 145 LEU A N 1
ATOM 1156 C CA . LEU A 1 145 ? 8.789 -16.516 7.809 1 98.31 145 LEU A CA 1
ATOM 1157 C C . LEU A 1 145 ? 7.492 -16.125 8.508 1 98.31 145 LEU A C 1
ATOM 1159 O O . LEU A 1 145 ? 6.785 -16.984 9.047 1 98.31 145 LEU A O 1
ATOM 1163 N N . LEU A 1 146 ? 7.203 -14.867 8.547 1 97.88 146 LEU A N 1
ATOM 1164 C CA . LEU A 1 146 ? 5.918 -14.438 9.086 1 97.88 146 LEU A CA 1
ATOM 1165 C C . LEU A 1 146 ? 4.762 -15.062 8.312 1 97.88 146 LEU A C 1
ATOM 1167 O O . LEU A 1 146 ? 3.834 -15.609 8.906 1 97.88 146 LEU A O 1
ATOM 1171 N N . TRP A 1 147 ? 4.816 -15.008 7.016 1 98.44 147 TRP A N 1
ATOM 1172 C CA . TRP A 1 147 ? 3.754 -15.531 6.164 1 98.44 147 TRP A CA 1
ATOM 1173 C C . TRP A 1 147 ? 3.662 -17.047 6.285 1 98.44 147 TRP A C 1
ATOM 1175 O O . TRP A 1 147 ? 2.562 -17.609 6.289 1 98.44 147 TRP A O 1
ATOM 1185 N N . GLU A 1 148 ? 4.84 -17.719 6.32 1 98.5 148 GLU A N 1
ATOM 1186 C CA . GLU A 1 148 ? 4.875 -19.141 6.59 1 98.5 148 GLU A CA 1
ATOM 1187 C C . GLU A 1 148 ? 4.137 -19.484 7.883 1 98.5 148 GLU A C 1
ATOM 1189 O O . GLU A 1 148 ? 3.385 -20.453 7.938 1 98.5 148 GLU A O 1
ATOM 1194 N N . GLY A 1 149 ? 4.359 -18.672 8.859 1 97.88 149 GLY A N 1
ATOM 1195 C CA . GLY A 1 149 ? 3.711 -18.859 10.148 1 97.88 149 GLY A CA 1
ATOM 1196 C C . GLY A 1 149 ? 2.215 -18.609 10.102 1 97.88 149 GLY A C 1
ATOM 1197 O O . GLY A 1 149 ? 1.448 -19.312 10.766 1 97.88 149 GLY A O 1
ATOM 1198 N N . TYR A 1 150 ? 1.731 -17.609 9.375 1 97.44 150 TYR A N 1
ATOM 1199 C CA . TYR A 1 150 ? 0.302 -17.359 9.219 1 97.44 150 TYR A CA 1
ATOM 1200 C C . TYR A 1 150 ? -0.416 -18.609 8.703 1 97.44 150 TYR A C 1
ATOM 1202 O O . TYR A 1 150 ? -1.444 -19 9.258 1 97.44 150 TYR A O 1
ATOM 1210 N N . LEU A 1 151 ? 0.151 -19.203 7.66 1 98.06 151 LEU A N 1
ATOM 1211 C CA . LEU A 1 151 ? -0.488 -20.359 7.043 1 98.06 151 LEU A CA 1
ATOM 1212 C C . LEU A 1 151 ? -0.417 -21.578 7.961 1 98.06 151 LEU A C 1
ATOM 1214 O O . LEU A 1 151 ? -1.339 -22.391 7.988 1 98.06 151 LEU A O 1
ATOM 1218 N N . ALA A 1 152 ? 0.691 -21.672 8.664 1 97.56 152 ALA A N 1
ATOM 1219 C CA . ALA A 1 152 ? 0.799 -22.766 9.633 1 97.56 152 ALA A CA 1
ATOM 1220 C C . ALA A 1 152 ? -0.337 -22.703 10.648 1 97.56 152 ALA A C 1
ATOM 1222 O O . ALA A 1 152 ? -0.911 -23.734 11.008 1 97.56 152 ALA A O 1
ATOM 1223 N N . LYS A 1 153 ? -0.705 -21.531 11.047 1 95.75 153 LYS A N 1
ATOM 1224 C CA . LYS A 1 153 ? -1.759 -21.344 12.039 1 95.75 153 LYS A CA 1
ATOM 1225 C C . LYS A 1 153 ? -3.133 -21.625 11.445 1 95.75 153 LYS A C 1
ATOM 1227 O O . LYS A 1 153 ? -4.039 -22.078 12.156 1 95.75 153 LYS A O 1
ATOM 1232 N N . MET A 1 154 ? -3.369 -21.406 10.227 1 95 154 MET A N 1
ATOM 1233 C CA . MET A 1 154 ? -4.648 -21.641 9.562 1 95 154 MET A CA 1
ATOM 1234 C C . MET A 1 154 ? -4.898 -23.141 9.367 1 95 154 MET A C 1
ATOM 1236 O O . MET A 1 154 ? -6.035 -23.594 9.453 1 95 154 MET A O 1
ATOM 1240 N N . GLY A 1 155 ? -3.85 -23.875 9.031 1 91.94 155 GLY A N 1
ATOM 1241 C CA . GLY A 1 155 ? -3.973 -25.312 8.812 1 91.94 155 GLY A CA 1
ATOM 1242 C C . GLY A 1 155 ? -4.066 -25.688 7.348 1 91.94 155 GLY A C 1
ATOM 1243 O O . GLY A 1 155 ? -4.219 -24.812 6.488 1 91.94 155 GLY A O 1
ATOM 1244 N N . PRO A 1 156 ? -4.027 -26.969 7.09 1 89.94 156 PRO A N 1
ATOM 1245 C CA . PRO A 1 156 ? -3.996 -27.438 5.703 1 89.94 156 PRO A CA 1
ATOM 1246 C C . PRO A 1 156 ? -5.301 -27.172 4.957 1 89.94 156 PRO A C 1
ATOM 1248 O O . PRO A 1 156 ? -6.383 -27.281 5.535 1 89.94 156 PRO A O 1
ATOM 1251 N N . GLY A 1 157 ? -5.156 -26.781 3.773 1 91.62 157 GLY A N 1
ATOM 1252 C CA . GLY A 1 157 ? -6.316 -26.578 2.924 1 91.62 157 GLY A CA 1
ATOM 1253 C C . GLY A 1 157 ? -6.953 -25.203 3.094 1 91.62 157 GLY A C 1
ATOM 1254 O O . GLY A 1 157 ? -7.91 -24.875 2.396 1 91.62 157 GLY A O 1
ATOM 1255 N N . SER A 1 158 ? -6.43 -24.406 3.959 1 95.25 158 SER A N 1
ATOM 1256 C CA . SER A 1 158 ? -6.965 -23.062 4.18 1 95.25 158 SER A CA 1
ATOM 1257 C C . SER A 1 158 ? -6.332 -22.047 3.23 1 95.25 158 SER A C 1
ATOM 1259 O O . SER A 1 158 ? -5.234 -22.281 2.717 1 95.25 158 SER A O 1
ATOM 1261 N N . TYR A 1 159 ? -7.031 -21.031 3.025 1 97.88 159 TYR A N 1
ATOM 1262 C CA . TYR A 1 159 ? -6.426 -19.859 2.414 1 97.88 159 TYR A CA 1
ATOM 1263 C C . TYR A 1 159 ? -5.688 -19.016 3.453 1 97.88 159 TYR A C 1
ATOM 1265 O O . TYR A 1 159 ? -5.562 -19.422 4.609 1 97.88 159 TYR A O 1
ATOM 1273 N N . ILE A 1 160 ? -5.113 -17.891 3.057 1 98.25 160 ILE A N 1
ATOM 1274 C CA . ILE A 1 160 ? -4.172 -17.141 3.887 1 98.25 160 ILE A CA 1
ATOM 1275 C C . ILE A 1 160 ? -4.914 -16.484 5.047 1 98.25 160 ILE A C 1
ATOM 1277 O O . ILE A 1 160 ? -4.312 -16.172 6.078 1 98.25 160 ILE A O 1
ATOM 1281 N N . ALA A 1 161 ? -6.262 -16.25 4.863 1 97.19 161 ALA A N 1
ATOM 1282 C CA . ALA A 1 161 ? -7.027 -15.625 5.938 1 97.19 161 ALA A CA 1
ATOM 1283 C C . ALA A 1 161 ? -8.203 -16.5 6.359 1 97.19 161 ALA A C 1
ATOM 1285 O O . ALA A 1 161 ? -9.219 -16 6.852 1 97.19 161 ALA A O 1
ATOM 1286 N N . GLY A 1 162 ? -8.148 -17.812 6.117 1 95.31 162 GLY A N 1
ATOM 1287 C CA . GLY A 1 162 ? -9.195 -18.719 6.551 1 95.31 162 GLY A CA 1
ATOM 1288 C C . GLY A 1 162 ? -9.648 -19.672 5.461 1 95.31 162 GLY A C 1
ATOM 1289 O O . GLY A 1 162 ? -8.891 -19.969 4.535 1 95.31 162 GLY A O 1
ATOM 1290 N N . LYS A 1 163 ? -10.891 -20.125 5.562 1 94.44 163 LYS A N 1
ATOM 1291 C CA . LYS A 1 163 ? -11.375 -21.172 4.672 1 94.44 163 LYS A CA 1
ATOM 1292 C C . LYS A 1 163 ? -11.969 -20.578 3.395 1 94.44 163 LYS A C 1
ATOM 1294 O O . LYS A 1 163 ? -12.117 -21.266 2.391 1 94.44 163 LYS A O 1
ATOM 1299 N N . ALA A 1 164 ? -12.289 -19.344 3.471 1 96.44 164 ALA A N 1
ATOM 1300 C CA . ALA A 1 164 ? -12.875 -18.688 2.303 1 96.44 164 ALA A CA 1
ATOM 1301 C C . ALA A 1 164 ? -11.812 -17.938 1.507 1 96.44 164 ALA A C 1
ATOM 1303 O O . ALA A 1 164 ? -10.898 -17.344 2.084 1 96.44 164 ALA A O 1
ATOM 1304 N N . PHE A 1 165 ? -11.938 -18 0.172 1 98.25 165 PHE A N 1
ATOM 1305 C CA . PHE A 1 165 ? -11.125 -17.188 -0.721 1 98.25 165 PHE A CA 1
ATOM 1306 C C . PHE A 1 165 ? -11.547 -15.727 -0.646 1 98.25 165 PHE A C 1
ATOM 1308 O O . PHE A 1 165 ? -12.742 -15.414 -0.74 1 98.25 165 PHE A O 1
ATOM 1315 N N . THR A 1 166 ? -10.625 -14.828 -0.395 1 98.62 166 THR A N 1
ATOM 1316 C CA . THR A 1 166 ? -10.938 -13.414 -0.234 1 98.62 166 THR A CA 1
ATOM 1317 C C . THR A 1 166 ? -10 -12.555 -1.08 1 98.62 166 THR A C 1
ATOM 1319 O O . THR A 1 166 ? -9.172 -13.078 -1.831 1 98.62 166 THR A O 1
ATOM 1322 N N . ILE A 1 167 ? -10.086 -11.258 -0.913 1 98.81 167 ILE A N 1
ATOM 1323 C CA . ILE A 1 167 ? -9.297 -10.297 -1.677 1 98.81 167 ILE A CA 1
ATOM 1324 C C . ILE A 1 167 ? -7.812 -10.469 -1.352 1 98.81 167 ILE A C 1
ATOM 1326 O O . ILE A 1 167 ? -6.949 -10.234 -2.203 1 98.81 167 ILE A O 1
ATOM 1330 N N . VAL A 1 168 ? -7.5 -10.93 -0.14 1 98.69 168 VAL A N 1
ATOM 1331 C CA . VAL A 1 168 ? -6.098 -11.102 0.224 1 98.69 168 VAL A CA 1
ATOM 1332 C C . VAL A 1 168 ? -5.461 -12.172 -0.653 1 98.69 168 VAL A C 1
ATOM 1334 O O . VAL A 1 168 ? -4.285 -12.086 -1.006 1 98.69 168 VAL A O 1
ATOM 1337 N N . ASP A 1 169 ? -6.23 -13.172 -0.998 1 98.88 169 ASP A N 1
ATOM 1338 C CA . ASP A 1 169 ? -5.691 -14.227 -1.857 1 98.88 169 ASP A CA 1
ATOM 1339 C C . ASP A 1 169 ? -5.422 -13.695 -3.266 1 98.88 169 ASP A C 1
ATOM 1341 O O . ASP A 1 169 ? -4.43 -14.07 -3.896 1 98.88 169 ASP A O 1
ATOM 1345 N N . VAL A 1 170 ? -6.266 -12.797 -3.721 1 98.81 170 VAL A N 1
ATOM 1346 C CA . VAL A 1 170 ? -6.105 -12.117 -5 1 98.81 170 VAL A CA 1
ATOM 1347 C C . VAL A 1 170 ? -4.816 -11.297 -4.992 1 98.81 170 VAL A C 1
ATOM 1349 O O . VAL A 1 170 ? -4.102 -11.242 -5.996 1 98.81 170 VAL A O 1
ATOM 1352 N N . VAL A 1 171 ? -4.523 -10.734 -3.918 1 98.81 171 VAL A N 1
ATOM 1353 C CA . VAL A 1 171 ? -3.418 -9.781 -3.816 1 98.81 171 VAL A CA 1
ATOM 1354 C C . VAL A 1 171 ? -2.127 -10.531 -3.484 1 98.81 171 VAL A C 1
ATOM 1356 O O . VAL A 1 171 ? -1.068 -10.227 -4.043 1 98.81 171 VAL A O 1
ATOM 1359 N N . PHE A 1 172 ? -2.201 -11.516 -2.631 1 98.88 172 PHE A N 1
ATOM 1360 C CA . PHE A 1 172 ? -1.045 -12.203 -2.078 1 98.88 172 PHE A CA 1
ATOM 1361 C C . PHE A 1 172 ? -0.488 -13.211 -3.076 1 98.88 172 PHE A C 1
ATOM 1363 O O . PHE A 1 172 ? 0.727 -13.305 -3.264 1 98.88 172 PHE A O 1
ATOM 1370 N N . PHE A 1 173 ? -1.323 -13.945 -3.758 1 98.94 173 PHE A N 1
ATOM 1371 C CA . PHE A 1 173 ? -0.891 -15.086 -4.555 1 98.94 173 PHE A CA 1
ATOM 1372 C C . PHE A 1 173 ? 0.078 -14.648 -5.645 1 98.94 173 PHE A C 1
ATOM 1374 O O . PHE A 1 173 ? 1.138 -15.25 -5.82 1 98.94 173 PHE A O 1
ATOM 1381 N N . PRO A 1 174 ? -0.228 -13.562 -6.418 1 98.88 174 PRO A N 1
ATOM 1382 C CA . PRO A 1 174 ? 0.714 -13.156 -7.465 1 98.88 174 PRO A CA 1
ATOM 1383 C C . PRO A 1 174 ? 2.107 -12.852 -6.918 1 98.88 174 PRO A C 1
ATOM 1385 O O . PRO A 1 174 ? 3.109 -13.18 -7.559 1 98.88 174 PRO A O 1
ATOM 1388 N N . THR A 1 175 ? 2.152 -12.219 -5.75 1 98.81 175 THR A N 1
ATOM 1389 C CA . THR A 1 175 ? 3.439 -11.898 -5.141 1 98.81 175 THR A CA 1
ATOM 1390 C C . THR A 1 175 ? 4.184 -13.172 -4.746 1 98.81 175 THR A C 1
ATOM 1392 O O . THR A 1 175 ? 5.383 -13.297 -5.004 1 98.81 175 THR A O 1
ATOM 1395 N N . LEU A 1 176 ? 3.467 -14.07 -4.129 1 98.81 176 LEU A N 1
ATOM 1396 C CA . LEU A 1 176 ? 4.07 -15.336 -3.727 1 98.81 176 LEU A CA 1
ATOM 1397 C C . LEU A 1 176 ? 4.555 -16.125 -4.941 1 98.81 176 LEU A C 1
ATOM 1399 O O . LEU A 1 176 ? 5.684 -16.609 -4.953 1 98.81 176 LEU A O 1
ATOM 1403 N N . ALA A 1 177 ? 3.678 -16.219 -5.93 1 98.56 177 ALA A N 1
ATOM 1404 C CA . ALA A 1 177 ? 4.035 -16.938 -7.152 1 98.56 177 ALA A CA 1
ATOM 1405 C C . ALA A 1 177 ? 5.281 -16.328 -7.793 1 98.56 177 ALA A C 1
ATOM 1407 O O . ALA A 1 177 ? 6.121 -17.047 -8.336 1 98.56 177 ALA A O 1
ATOM 1408 N N . TYR A 1 178 ? 5.34 -15.031 -7.727 1 98.56 178 TYR A N 1
ATOM 1409 C CA . TYR A 1 178 ? 6.504 -14.328 -8.258 1 98.56 178 TYR A CA 1
ATOM 1410 C C . TYR A 1 178 ? 7.77 -14.727 -7.508 1 98.56 178 TYR A C 1
ATOM 1412 O O . TYR A 1 178 ? 8.82 -14.938 -8.125 1 98.56 178 TYR A O 1
ATOM 1420 N N . CYS A 1 179 ? 7.719 -14.867 -6.188 1 98.62 179 CYS A N 1
ATOM 1421 C CA . CYS A 1 179 ? 8.859 -15.312 -5.398 1 98.62 179 CYS A CA 1
ATOM 1422 C C . CYS A 1 179 ? 9.305 -16.703 -5.816 1 98.62 179 CYS A C 1
ATOM 1424 O O . CYS A 1 179 ? 10.492 -16.953 -5.984 1 98.62 179 CYS A O 1
ATOM 1426 N N . PHE A 1 180 ? 8.352 -17.578 -6.023 1 98.12 180 PHE A N 1
ATOM 1427 C CA . PHE A 1 180 ? 8.688 -18.922 -6.453 1 98.12 180 PHE A CA 1
ATOM 1428 C C . PHE A 1 180 ? 9.273 -18.922 -7.863 1 98.12 180 PHE A C 1
ATOM 1430 O O . PHE A 1 180 ? 10.188 -19.688 -8.164 1 98.12 180 PHE A O 1
ATOM 1437 N N . ARG A 1 181 ? 8.734 -18.078 -8.734 1 97.88 181 ARG A N 1
ATOM 1438 C CA . ARG A 1 181 ? 9.273 -17.906 -10.078 1 97.88 181 ARG A CA 1
ATOM 1439 C C . ARG A 1 181 ? 10.75 -17.531 -10.031 1 97.88 181 ARG A C 1
ATOM 1441 O O . ARG A 1 181 ? 11.531 -17.922 -10.906 1 97.88 181 ARG A O 1
ATOM 1448 N N . PHE A 1 182 ? 11.125 -16.844 -8.969 1 98.06 182 PHE A N 1
ATOM 1449 C CA . PHE A 1 182 ? 12.5 -16.359 -8.859 1 98.06 182 PHE A CA 1
ATOM 1450 C C . PHE A 1 182 ? 13.312 -17.25 -7.926 1 98.06 182 PHE A C 1
ATOM 1452 O O . PHE A 1 182 ? 14.383 -16.844 -7.457 1 98.06 182 PHE A O 1
ATOM 1459 N N . GLY A 1 183 ? 12.781 -18.391 -7.59 1 97.75 183 GLY A N 1
ATOM 1460 C CA . GLY A 1 183 ? 13.625 -19.438 -7.031 1 97.75 183 GLY A CA 1
ATOM 1461 C C . GLY A 1 183 ? 13.398 -19.656 -5.547 1 97.75 183 GLY A C 1
ATOM 1462 O O . GLY A 1 183 ? 14.148 -20.391 -4.902 1 97.75 183 GLY A O 1
ATOM 1463 N N . LEU A 1 184 ? 12.406 -19.047 -4.945 1 98.25 184 LEU A N 1
ATOM 1464 C CA . LEU A 1 184 ? 12.117 -19.328 -3.545 1 98.25 184 LEU A CA 1
ATOM 1465 C C . LEU A 1 184 ? 11.875 -20.812 -3.33 1 98.25 184 LEU A C 1
ATOM 1467 O O . LEU A 1 184 ? 11.195 -21.453 -4.133 1 98.25 184 LEU A O 1
ATOM 1471 N N . SER A 1 185 ? 12.359 -21.375 -2.293 1 96.44 185 SER A N 1
ATOM 1472 C CA . SER A 1 185 ? 12.312 -22.812 -2.047 1 96.44 185 SER A CA 1
ATOM 1473 C C . SER A 1 185 ? 10.992 -23.219 -1.404 1 96.44 185 SER A C 1
ATOM 1475 O O . SER A 1 185 ? 10.664 -22.781 -0.305 1 96.44 185 SER A O 1
ATOM 1477 N N . THR A 1 186 ? 10.305 -24.125 -2.008 1 94.88 186 THR A N 1
ATOM 1478 C CA . THR A 1 186 ? 9.094 -24.672 -1.402 1 94.88 186 THR A CA 1
ATOM 1479 C C . THR A 1 186 ? 9.438 -25.625 -0.259 1 94.88 186 THR A C 1
ATOM 1481 O O . THR A 1 186 ? 8.586 -25.922 0.581 1 94.88 18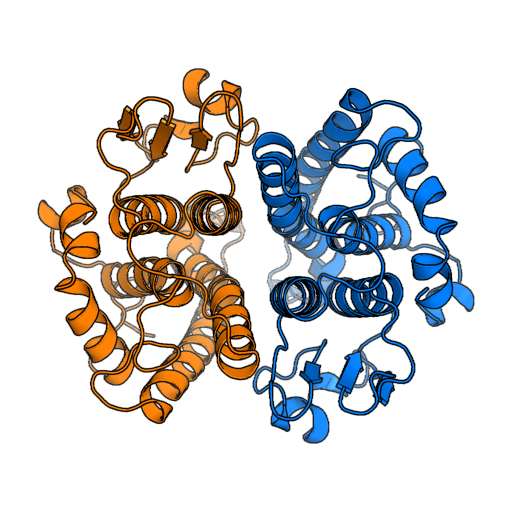6 THR A O 1
ATOM 1484 N N . GLU A 1 187 ? 10.617 -26.156 -0.209 1 94.81 187 GLU A N 1
ATOM 1485 C CA . GLU A 1 187 ? 11.055 -27.031 0.873 1 94.81 187 GLU A CA 1
ATOM 1486 C C . GLU A 1 187 ? 11.289 -26.25 2.16 1 94.81 187 GLU A C 1
ATOM 1488 O O . GLU A 1 187 ? 10.93 -26.703 3.246 1 94.81 187 GLU A O 1
ATOM 1493 N N . ARG A 1 188 ? 11.859 -25.078 2.021 1 96.31 188 ARG A N 1
ATOM 1494 C CA . ARG A 1 188 ? 12.141 -24.234 3.178 1 96.31 188 ARG A CA 1
ATOM 1495 C C . ARG A 1 188 ? 10.859 -23.609 3.719 1 96.31 188 ARG A C 1
ATOM 1497 O O . ARG A 1 188 ? 10.758 -23.328 4.914 1 96.31 188 ARG A O 1
ATOM 1504 N N . TYR A 1 189 ? 9.922 -23.406 2.795 1 98 189 TYR A N 1
ATOM 1505 C CA . TYR A 1 189 ? 8.633 -22.828 3.154 1 98 189 TYR A CA 1
ATOM 1506 C C . TYR A 1 189 ? 7.488 -23.75 2.742 1 98 189 TYR A C 1
ATOM 1508 O O . TYR A 1 189 ? 6.707 -23.406 1.849 1 98 189 TYR A O 1
ATOM 1516 N N . PRO A 1 190 ? 7.277 -24.812 3.461 1 97.75 190 PRO A N 1
ATOM 1517 C CA . PRO A 1 190 ? 6.332 -25.844 3.018 1 97.75 190 PRO A CA 1
ATOM 1518 C C . PRO A 1 190 ? 4.883 -25.359 3.057 1 97.75 190 PRO A C 1
ATOM 1520 O O . PRO A 1 190 ? 4.07 -25.781 2.225 1 97.75 190 PRO A O 1
ATOM 1523 N N . ASN A 1 191 ? 4.48 -24.547 4.035 1 98.25 191 ASN A N 1
ATOM 1524 C CA . ASN A 1 191 ? 3.109 -24.047 4.09 1 98.25 191 ASN A CA 1
ATOM 1525 C C . ASN A 1 191 ? 2.812 -23.094 2.938 1 98.25 191 ASN A C 1
ATOM 1527 O O . ASN A 1 191 ? 1.738 -23.156 2.338 1 98.25 191 ASN A O 1
ATOM 1531 N N . LEU A 1 192 ? 3.771 -22.234 2.641 1 98.44 192 LEU A N 1
ATOM 1532 C CA . LEU A 1 192 ? 3.625 -21.359 1.481 1 98.44 192 LEU A CA 1
ATOM 1533 C C . LEU A 1 192 ? 3.529 -22.188 0.196 1 98.44 192 LEU A C 1
ATOM 1535 O O . LEU A 1 192 ? 2.742 -21.859 -0.695 1 98.44 192 LEU A O 1
ATOM 1539 N N . GLY A 1 193 ? 4.395 -23.156 0.145 1 97.94 193 GLY A N 1
ATOM 1540 C CA . GLY A 1 193 ? 4.344 -24.047 -1.008 1 97.94 193 GLY A CA 1
ATOM 1541 C C . GLY A 1 193 ? 2.996 -24.719 -1.187 1 97.94 193 GLY A C 1
ATOM 1542 O O . GLY A 1 193 ? 2.473 -24.781 -2.301 1 97.94 193 GLY A O 1
ATOM 1543 N N . ALA A 1 194 ? 2.412 -25.25 -0.132 1 97.94 194 ALA A N 1
ATOM 1544 C CA . ALA A 1 194 ? 1.106 -25.906 -0.182 1 97.94 194 ALA A CA 1
ATOM 1545 C C . ALA A 1 194 ? 0.018 -24.922 -0.611 1 97.94 194 ALA A C 1
ATOM 1547 O O . ALA A 1 194 ? -0.855 -25.266 -1.412 1 97.94 194 ALA A O 1
ATOM 1548 N N . TYR A 1 195 ? 0.044 -23.781 -0.072 1 98.38 195 TYR A N 1
ATOM 1549 C CA . TYR A 1 195 ? -0.884 -22.719 -0.444 1 98.38 195 TYR A CA 1
ATOM 1550 C C . TYR A 1 195 ? -0.771 -22.391 -1.929 1 98.38 195 TYR A C 1
ATOM 1552 O O . TYR A 1 195 ? -1.784 -22.25 -2.617 1 98.38 195 TYR A O 1
ATOM 1560 N N . TYR A 1 196 ? 0.484 -22.281 -2.404 1 98.19 196 TYR A N 1
ATOM 1561 C CA . TYR A 1 196 ? 0.757 -22 -3.812 1 98.19 196 TYR A CA 1
ATOM 1562 C C . TYR A 1 196 ? 0.153 -23.078 -4.703 1 98.19 196 TYR A C 1
ATOM 1564 O O . TYR A 1 196 ? -0.526 -22.766 -5.688 1 98.19 196 TYR A O 1
ATOM 1572 N N . LYS A 1 197 ? 0.343 -24.266 -4.375 1 97.31 197 LYS A N 1
ATOM 1573 C CA . LYS A 1 197 ? -0.169 -25.391 -5.16 1 97.31 197 LYS A CA 1
ATOM 1574 C C . LYS A 1 197 ? -1.695 -25.422 -5.152 1 97.31 197 LYS A C 1
ATOM 1576 O O . LYS A 1 197 ? -2.322 -25.719 -6.168 1 97.31 197 LYS A O 1
ATOM 1581 N N . LEU A 1 198 ? -2.215 -25.172 -4.016 1 97.56 198 LEU A N 1
ATOM 1582 C CA . LEU A 1 198 ? -3.666 -25.109 -3.891 1 97.56 198 LEU A CA 1
ATOM 1583 C C . LEU A 1 198 ? -4.25 -24.078 -4.855 1 97.56 198 LEU A C 1
ATOM 1585 O O . LEU A 1 198 ? -5.18 -24.391 -5.605 1 97.56 198 LEU A O 1
ATOM 1589 N N . LEU A 1 199 ? -3.68 -22.891 -4.891 1 98.31 199 LEU A N 1
ATOM 1590 C CA . LEU A 1 199 ? -4.254 -21.797 -5.676 1 98.31 199 LEU A CA 1
ATOM 1591 C C . LEU A 1 199 ? -3.908 -21.953 -7.152 1 98.31 199 LEU A C 1
ATOM 1593 O O . LEU A 1 199 ? -4.648 -21.484 -8.023 1 98.31 199 LEU A O 1
ATOM 1597 N N . GLU A 1 200 ? -2.771 -22.562 -7.418 1 97.31 200 GLU A N 1
ATOM 1598 C CA . GLU A 1 200 ? -2.395 -22.828 -8.805 1 97.31 200 GLU A CA 1
ATOM 1599 C C . GLU A 1 200 ? -3.494 -23.578 -9.547 1 97.31 200 GLU A C 1
ATOM 1601 O O . GLU A 1 200 ? -3.625 -23.438 -10.766 1 97.31 200 GLU A O 1
ATOM 1606 N N . GLN A 1 201 ? -4.344 -24.281 -8.836 1 97.31 201 GLN A N 1
ATOM 1607 C CA . GLN A 1 201 ? -5.387 -25.094 -9.445 1 97.31 201 GLN A CA 1
ATOM 1608 C C . GLN A 1 201 ? -6.699 -24.328 -9.547 1 97.31 201 GLN A C 1
ATOM 1610 O O . GLN A 1 201 ? -7.645 -24.781 -10.195 1 97.31 201 GLN A O 1
ATOM 1615 N N . ARG A 1 202 ? -6.793 -23.25 -8.938 1 98.06 202 ARG A N 1
ATOM 1616 C CA . ARG A 1 202 ? -8.016 -22.453 -8.969 1 98.06 202 ARG A CA 1
ATOM 1617 C C . ARG A 1 202 ? -8.312 -21.953 -10.383 1 98.06 202 ARG A C 1
ATOM 1619 O O . ARG A 1 202 ? -7.406 -21.484 -11.078 1 98.06 202 ARG A O 1
ATOM 1626 N N . PRO A 1 203 ? -9.539 -22.016 -10.844 1 98.19 203 PRO A N 1
ATOM 1627 C CA . PRO A 1 203 ? -9.875 -21.641 -12.219 1 98.19 203 PRO A CA 1
ATOM 1628 C C . PRO A 1 203 ? -9.445 -20.234 -12.578 1 98.19 203 PRO A C 1
ATOM 1630 O O . PRO A 1 203 ? -8.938 -19.984 -13.672 1 98.19 203 PRO A O 1
ATOM 1633 N N . SER A 1 204 ? -9.625 -19.297 -11.727 1 98.56 204 SER A N 1
ATOM 1634 C CA . SER A 1 204 ? -9.234 -17.906 -12 1 98.56 204 SER A CA 1
ATOM 1635 C C . SER A 1 204 ? -7.73 -17.797 -12.203 1 98.56 204 SER A C 1
ATOM 1637 O O . SER A 1 204 ? -7.273 -17.047 -13.062 1 98.56 204 SER A O 1
ATOM 1639 N N . VAL A 1 205 ? -6.965 -18.531 -11.383 1 98.69 205 VAL A N 1
ATOM 1640 C CA . VAL A 1 205 ? -5.508 -18.516 -11.492 1 98.69 205 VAL A CA 1
ATOM 1641 C C . VAL A 1 205 ? -5.086 -19.156 -12.812 1 98.69 205 VAL A C 1
ATOM 1643 O O . VAL A 1 205 ? -4.25 -18.609 -13.539 1 98.69 205 VAL A O 1
ATOM 1646 N N . GLN A 1 206 ? -5.695 -20.203 -13.156 1 98.25 206 GLN A N 1
ATOM 1647 C CA . GLN A 1 206 ? -5.395 -20.875 -14.414 1 98.25 206 GLN A CA 1
ATOM 1648 C C . GLN A 1 206 ? -5.703 -19.984 -15.602 1 98.25 206 GLN A C 1
ATOM 1650 O O . GLN A 1 206 ? -4.902 -19.875 -16.547 1 98.25 206 GLN A O 1
ATOM 1655 N N . ALA A 1 207 ? -6.805 -19.328 -15.555 1 97.69 207 ALA A N 1
ATOM 1656 C CA . ALA A 1 207 ? -7.262 -18.484 -16.656 1 97.69 207 ALA A CA 1
ATOM 1657 C C . ALA A 1 207 ? -6.355 -17.266 -16.828 1 97.69 207 ALA A C 1
ATOM 1659 O O . ALA A 1 207 ? -6.266 -16.703 -17.922 1 97.69 207 ALA A O 1
ATOM 1660 N N . SER A 1 208 ? -5.652 -16.859 -15.758 1 98.19 208 SER A N 1
ATOM 1661 C CA . SER A 1 208 ? -4.875 -15.633 -15.797 1 98.19 208 SER A CA 1
ATOM 1662 C C . SER A 1 208 ? -3.381 -15.914 -15.672 1 98.19 208 SER A C 1
ATOM 1664 O O . SER A 1 208 ? -2.582 -15 -15.477 1 98.19 208 SER A O 1
ATOM 1666 N N . TRP A 1 209 ? -2.955 -17.156 -15.766 1 98.38 209 TRP A N 1
ATOM 1667 C CA . TRP A 1 209 ? -1.55 -17.516 -15.602 1 98.38 209 TRP A CA 1
ATOM 1668 C C . TRP A 1 209 ? -0.676 -16.75 -16.594 1 98.38 209 TRP A C 1
ATOM 1670 O O . TRP A 1 209 ? -1.013 -16.641 -17.766 1 98.38 209 TRP A O 1
ATOM 1680 N N . PRO A 1 210 ? 0.434 -16.172 -16.109 1 98 210 PRO A N 1
ATOM 1681 C CA . PRO A 1 210 ? 1.282 -15.445 -17.047 1 98 210 PRO A CA 1
ATOM 1682 C C . PRO A 1 210 ? 1.689 -16.281 -18.25 1 98 210 PRO A C 1
ATOM 1684 O O . PRO A 1 210 ? 2.283 -17.344 -18.094 1 98 210 PRO A O 1
ATOM 1687 N N . PRO A 1 211 ? 1.427 -15.797 -19.406 1 97.31 211 PRO A N 1
ATOM 1688 C CA . PRO A 1 211 ? 1.667 -16.625 -20.594 1 97.31 211 PRO A CA 1
ATOM 1689 C C . PRO A 1 211 ? 3.137 -17 -20.766 1 97.31 211 PRO A C 1
ATOM 1691 O O . PRO A 1 211 ? 3.447 -18.109 -21.188 1 97.31 211 PRO A O 1
ATOM 1694 N N . HIS A 1 212 ? 4.055 -16.109 -20.453 1 95.88 212 HIS A N 1
ATOM 1695 C CA . HIS A 1 212 ? 5.461 -16.422 -20.688 1 95.88 212 HIS A CA 1
ATOM 1696 C C . HIS A 1 212 ? 5.977 -17.438 -19.672 1 95.88 212 HIS A C 1
ATOM 1698 O O . HIS A 1 212 ? 7.023 -18.047 -19.891 1 95.88 212 HIS A O 1
ATOM 1704 N N . TRP A 1 213 ? 5.27 -17.516 -18.516 1 96.75 213 TRP A N 1
ATOM 1705 C CA . TRP A 1 213 ? 5.637 -18.578 -17.578 1 96.75 213 TRP A CA 1
ATOM 1706 C C . TRP A 1 213 ? 5.25 -19.953 -18.125 1 96.75 213 TRP A C 1
ATOM 1708 O O . TRP A 1 213 ? 5.867 -20.953 -17.781 1 96.75 213 TRP A O 1
ATOM 1718 N N . LYS A 1 214 ? 4.148 -20.031 -18.875 1 94.5 214 LYS A N 1
ATOM 1719 C CA . LYS A 1 214 ? 3.727 -21.266 -19.516 1 94.5 214 LYS A CA 1
ATOM 1720 C C . LYS A 1 214 ? 4.711 -21.672 -20.609 1 94.5 214 LYS A C 1
ATOM 1722 O O . LYS A 1 214 ? 5.047 -22.859 -20.734 1 94.5 214 LYS A O 1
ATOM 1727 N N . GLU A 1 215 ? 5.121 -20.766 -21.297 1 94.56 215 GLU A N 1
ATOM 1728 C CA . GLU A 1 215 ? 6.059 -21 -22.391 1 94.56 215 GLU A CA 1
ATOM 1729 C C . GLU A 1 215 ? 7.414 -21.469 -21.859 1 94.56 215 GLU A C 1
ATOM 1731 O O . GLU A 1 215 ? 8.039 -22.359 -22.438 1 94.56 215 GLU A O 1
ATOM 1736 N N . ASN A 1 216 ? 7.859 -20.797 -20.875 1 93.56 216 ASN A N 1
ATOM 1737 C CA . ASN A 1 216 ? 9.109 -21.141 -20.203 1 93.56 216 ASN A CA 1
ATOM 1738 C C . ASN A 1 216 ? 8.898 -21.375 -18.703 1 93.56 216 ASN A C 1
ATOM 1740 O O . ASN A 1 216 ? 9.07 -20.453 -17.906 1 93.56 216 ASN A O 1
ATOM 1744 N N . PRO A 1 217 ? 8.695 -22.594 -18.312 1 89.56 217 PRO A N 1
ATOM 1745 C CA . PRO A 1 217 ? 8.336 -22.875 -16.922 1 89.56 217 PRO A CA 1
ATOM 1746 C C . PRO A 1 217 ? 9.547 -22.859 -15.992 1 89.56 217 PRO A C 1
ATOM 1748 O O . PRO A 1 217 ? 9.383 -22.906 -14.766 1 89.56 217 PRO A O 1
ATOM 1751 N N . GLN A 1 218 ? 10.742 -22.688 -16.484 1 88.81 218 GLN A N 1
ATOM 1752 C CA . GLN A 1 218 ? 11.938 -22.703 -15.641 1 88.81 218 GLN A CA 1
ATOM 1753 C C . GLN A 1 218 ? 11.969 -21.484 -14.727 1 88.81 218 GLN A C 1
ATOM 1755 O O . GLN A 1 218 ? 11.656 -20.359 -15.156 1 88.81 218 GLN A O 1
ATOM 1760 N N . THR A 1 219 ? 12.367 -21.766 -13.531 1 89.5 219 THR A N 1
ATOM 1761 C CA . THR A 1 219 ? 12.453 -20.703 -12.539 1 89.5 219 THR A CA 1
ATOM 1762 C C . THR A 1 219 ? 13.859 -20.094 -12.523 1 89.5 219 THR A C 1
ATOM 1764 O O . THR A 1 219 ? 14.805 -20.703 -13.031 1 89.5 219 THR A O 1
ATOM 1767 N N . GLN A 1 220 ? 13.922 -18.906 -11.977 1 92.94 220 GLN A N 1
ATOM 1768 C CA . GLN A 1 220 ? 15.203 -18.234 -11.773 1 92.94 220 GLN A CA 1
ATOM 1769 C C . GLN A 1 220 ? 15.773 -18.547 -10.391 1 92.94 220 GLN A C 1
ATOM 1771 O O . GLN A 1 220 ? 15.164 -19.281 -9.617 1 92.94 220 GLN A O 1
ATOM 1776 N N . ASP A 1 221 ? 17.031 -18.031 -10.117 1 93.81 221 ASP A N 1
ATOM 1777 C CA . ASP A 1 221 ? 17.688 -18.5 -8.906 1 93.81 221 ASP A CA 1
ATOM 1778 C C . ASP A 1 221 ? 17.953 -17.344 -7.938 1 93.81 221 ASP A C 1
ATOM 1780 O O . ASP A 1 221 ? 18.641 -17.516 -6.934 1 93.81 221 ASP A O 1
ATOM 1784 N N . LEU A 1 222 ? 17.359 -16.266 -8.156 1 94.56 222 LEU A N 1
ATOM 1785 C CA . LEU A 1 222 ? 17.703 -15.07 -7.406 1 94.56 222 LEU A CA 1
ATOM 1786 C C . LEU A 1 222 ? 17.328 -15.219 -5.938 1 94.56 222 LEU A C 1
ATOM 1788 O O . LEU A 1 222 ? 17.953 -14.602 -5.066 1 94.56 222 LEU A O 1
ATOM 1792 N N . LEU A 1 223 ? 16.344 -16.016 -5.672 1 97.31 223 LEU A N 1
ATOM 1793 C CA . LEU A 1 223 ? 15.898 -16.156 -4.293 1 97.31 223 LEU A CA 1
ATOM 1794 C C . LEU A 1 223 ? 16.219 -17.547 -3.752 1 97.31 223 LEU A C 1
ATOM 1796 O O . LEU A 1 223 ? 15.664 -17.953 -2.729 1 97.31 223 LEU A O 1
ATOM 1800 N N . LYS A 1 224 ? 17.078 -18.25 -4.406 1 94.06 224 LYS A N 1
ATOM 1801 C CA . LYS A 1 224 ? 17.328 -19.656 -4.082 1 94.06 224 LYS A CA 1
ATOM 1802 C C . LYS A 1 224 ? 17.938 -19.797 -2.691 1 94.06 224 LYS A C 1
ATOM 1804 O O . LYS A 1 224 ? 17.766 -20.828 -2.035 1 94.06 224 LYS A O 1
ATOM 1809 N N . GLU A 1 225 ? 18.641 -18.766 -2.273 1 89.75 225 GLU A N 1
ATOM 1810 C CA . GLU A 1 225 ? 19.375 -18.875 -1.013 1 89.75 225 GLU A CA 1
ATOM 1811 C C . GLU A 1 225 ? 18.531 -18.375 0.157 1 89.75 225 GLU A C 1
ATOM 1813 O O . GLU A 1 225 ? 18.969 -18.422 1.309 1 89.75 225 GLU A O 1
ATOM 1818 N N . ILE A 1 226 ? 17.453 -17.844 -0.137 1 93.5 226 ILE A N 1
ATOM 1819 C CA . ILE A 1 226 ? 16.594 -17.328 0.92 1 93.5 226 ILE A CA 1
ATOM 1820 C C . ILE A 1 226 ? 15.875 -18.484 1.615 1 93.5 226 ILE A C 1
ATOM 1822 O O . ILE A 1 226 ? 15.258 -19.328 0.959 1 93.5 226 ILE A O 1
ATOM 1826 N N . MET B 1 1 ? -19.078 5.328 21.969 1 72.38 1 MET B N 1
ATOM 1827 C CA . MET B 1 1 ? -17.781 5.184 22.641 1 72.38 1 MET B CA 1
ATOM 1828 C C . MET B 1 1 ? -17.047 3.949 22.125 1 72.38 1 MET B C 1
ATOM 1830 O O . MET B 1 1 ? -17.672 2.963 21.734 1 72.38 1 MET B O 1
ATOM 1834 N N . ALA B 1 2 ? -15.617 4.188 21.922 1 86.88 2 ALA B N 1
ATOM 1835 C CA . ALA B 1 2 ? -14.773 3.152 21.328 1 86.88 2 ALA B CA 1
ATOM 1836 C C . ALA B 1 2 ? -13.875 2.506 22.375 1 86.88 2 ALA B C 1
ATOM 1838 O O . ALA B 1 2 ? -12.688 2.293 22.141 1 86.88 2 ALA B O 1
ATOM 1839 N N . SER B 1 3 ? -14.445 2.156 23.516 1 90.5 3 SER B N 1
ATOM 1840 C CA . SER B 1 3 ? -13.672 1.716 24.672 1 90.5 3 SER B CA 1
ATOM 1841 C C . SER B 1 3 ? -13.016 0.361 24.406 1 90.5 3 SER B C 1
ATOM 1843 O O . SER B 1 3 ? -12.07 -0.018 25.094 1 90.5 3 SER B O 1
ATOM 1845 N N . ASP B 1 4 ? -13.492 -0.358 23.531 1 95.69 4 ASP B N 1
ATOM 1846 C CA . ASP B 1 4 ? -12.93 -1.677 23.25 1 95.69 4 ASP B CA 1
ATOM 1847 C C . ASP B 1 4 ? -11.836 -1.6 22.188 1 95.69 4 ASP B C 1
ATOM 1849 O O . ASP B 1 4 ? -11.414 -2.623 21.656 1 95.69 4 ASP B O 1
ATOM 1853 N N . MET B 1 5 ? -11.359 -0.353 21.891 1 97.88 5 MET B N 1
ATOM 1854 C CA . MET B 1 5 ? -10.281 -0.152 20.938 1 97.88 5 MET B CA 1
ATOM 1855 C C . MET B 1 5 ? -9 0.28 21.625 1 97.88 5 MET B C 1
ATOM 1857 O O . MET B 1 5 ? -9.047 0.958 22.656 1 97.88 5 MET B O 1
ATOM 1861 N N . LEU B 1 6 ? -7.859 -0.165 21.062 1 98.38 6 LEU B N 1
ATOM 1862 C CA . LEU B 1 6 ? -6.527 0.191 21.547 1 98.38 6 LEU B CA 1
ATOM 1863 C C . LEU B 1 6 ? -5.629 0.623 20.391 1 98.38 6 LEU B C 1
ATOM 1865 O O . LEU B 1 6 ? -5.605 -0.027 19.344 1 98.38 6 LEU B O 1
ATOM 1869 N N . LEU B 1 7 ? -4.949 1.773 20.594 1 98.62 7 LEU B N 1
ATOM 1870 C CA . LEU B 1 7 ? -4.02 2.271 19.594 1 98.62 7 LEU B CA 1
ATOM 1871 C C . LEU B 1 7 ? -2.68 2.633 20.219 1 98.62 7 LEU B C 1
ATOM 1873 O O . LEU B 1 7 ? -2.604 3.543 21.047 1 98.62 7 LEU B O 1
ATOM 1877 N N . TYR B 1 8 ? -1.632 1.87 19.922 1 98.81 8 TYR B N 1
ATOM 1878 C CA . TYR B 1 8 ? -0.26 2.309 20.141 1 98.81 8 TYR B CA 1
ATOM 1879 C C . TYR B 1 8 ? 0.252 3.127 18.969 1 98.81 8 TYR B C 1
ATOM 1881 O O . TYR B 1 8 ? 0.165 2.691 17.812 1 98.81 8 TYR B O 1
ATOM 1889 N N . TRP B 1 9 ? 0.769 4.32 19.266 1 98.69 9 TRP B N 1
ATOM 1890 C CA . TRP B 1 9 ? 1.11 5.207 18.156 1 98.69 9 TRP B CA 1
ATOM 1891 C C . TRP B 1 9 ? 2.307 6.082 18.516 1 98.69 9 TRP B C 1
ATOM 1893 O O . TRP B 1 9 ? 2.695 6.172 19.672 1 98.69 9 TRP B O 1
ATOM 1903 N N . GLY B 1 10 ? 2.979 6.516 17.484 1 98.5 10 GLY B N 1
ATOM 1904 C CA . GLY B 1 10 ? 4.043 7.496 17.625 1 98.5 10 GLY B CA 1
ATOM 1905 C C . GLY B 1 10 ? 3.684 8.852 17.047 1 98.5 10 GLY B C 1
ATOM 1906 O O . GLY B 1 10 ? 3.117 8.93 15.953 1 98.5 10 GLY B O 1
ATOM 1907 N N . SER B 1 11 ? 4.086 9.914 17.734 1 97.88 11 SER B N 1
ATOM 1908 C CA . SER B 1 11 ? 3.721 11.273 17.344 1 97.88 11 SER B CA 1
ATOM 1909 C C . SER B 1 11 ? 4.359 11.656 16.016 1 97.88 11 SER B C 1
ATOM 1911 O O . SER B 1 11 ? 5.562 11.461 15.82 1 97.88 11 SER B O 1
ATOM 1913 N N . GLY B 1 12 ? 3.557 12.109 15.094 1 96.56 12 GLY B N 1
ATOM 1914 C CA . GLY B 1 12 ? 4.047 12.625 13.828 1 96.56 12 GLY B CA 1
ATOM 1915 C C . GLY B 1 12 ? 4.125 11.562 12.742 1 96.56 12 GLY B C 1
ATOM 1916 O O . GLY B 1 12 ? 4.297 11.883 11.57 1 96.56 12 GLY B O 1
ATOM 1917 N N . SER B 1 13 ? 4.039 10.305 13.141 1 97.94 13 SER B N 1
ATOM 1918 C CA . SER B 1 13 ? 4.031 9.219 12.164 1 97.94 13 SER B CA 1
ATOM 1919 C C . SER B 1 13 ? 2.789 9.273 11.281 1 97.94 13 SER B C 1
ATOM 1921 O O . SER B 1 13 ? 1.664 9.211 11.781 1 97.94 13 SER B O 1
ATOM 1923 N N . PRO B 1 14 ? 3.023 9.367 9.992 1 98.62 14 PRO B N 1
ATOM 1924 C CA . PRO B 1 14 ? 1.864 9.461 9.102 1 98.62 14 PRO B CA 1
ATOM 1925 C C . PRO B 1 14 ? 0.943 8.242 9.211 1 98.62 14 PRO B C 1
ATOM 1927 O O . PRO B 1 14 ? -0.275 8.398 9.336 1 98.62 14 PRO B O 1
ATOM 1930 N N . PRO B 1 15 ? 1.47 7.02 9.242 1 98.69 15 PRO B N 1
ATOM 1931 C CA . PRO B 1 15 ? 0.56 5.883 9.375 1 98.69 15 PRO B CA 1
ATOM 1932 C C . PRO B 1 15 ? -0.222 5.902 10.688 1 98.69 15 PRO B C 1
ATOM 1934 O O . PRO B 1 15 ? -1.378 5.473 10.727 1 98.69 15 PRO B O 1
ATOM 1937 N N . CYS B 1 16 ? 0.349 6.336 11.758 1 98.81 16 CYS B N 1
ATOM 1938 C CA . CYS B 1 16 ? -0.372 6.457 13.023 1 98.81 16 CYS B CA 1
ATOM 1939 C C . CYS B 1 16 ? -1.469 7.512 12.922 1 98.81 16 CYS B C 1
ATOM 1941 O O . CYS B 1 16 ? -2.598 7.281 13.359 1 98.81 16 CYS B O 1
ATOM 1943 N N . TRP B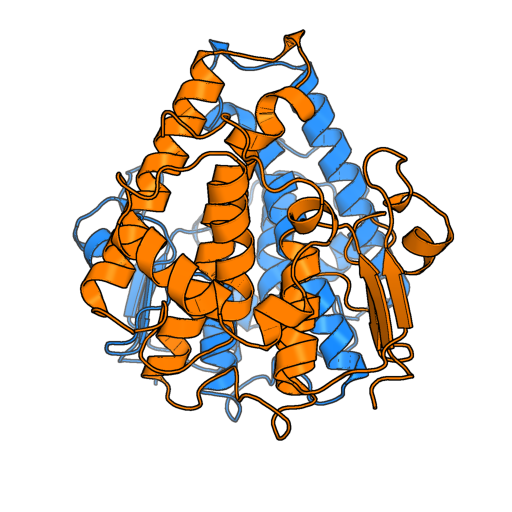 1 17 ? -1.102 8.586 12.344 1 98.88 17 TRP B N 1
ATOM 1944 C CA . TRP B 1 17 ? -1.999 9.734 12.258 1 98.88 17 TRP B CA 1
ATOM 1945 C C . TRP B 1 17 ? -3.217 9.406 11.398 1 98.88 17 TRP B C 1
ATOM 1947 O O . TRP B 1 17 ? -4.32 9.891 11.672 1 98.88 17 TRP B O 1
ATOM 1957 N N . ARG B 1 18 ? -3.09 8.594 10.375 1 98.88 18 ARG B N 1
ATOM 1958 C CA . ARG B 1 18 ? -4.207 8.148 9.539 1 98.88 18 ARG B CA 1
ATOM 1959 C C . ARG B 1 18 ? -5.309 7.527 10.391 1 98.88 18 ARG B C 1
ATOM 1961 O O . ARG B 1 18 ? -6.484 7.855 10.227 1 98.88 18 ARG B O 1
ATOM 1968 N N . ILE B 1 19 ? -4.898 6.652 11.289 1 98.81 19 ILE B N 1
ATOM 1969 C CA . ILE B 1 19 ? -5.879 5.949 12.109 1 98.81 19 ILE B CA 1
ATOM 1970 C C . ILE B 1 19 ? -6.562 6.93 13.055 1 98.81 19 ILE B C 1
ATOM 1972 O O . ILE B 1 19 ? -7.781 6.891 13.234 1 98.81 19 ILE B O 1
ATOM 1976 N N . GLN B 1 20 ? -5.773 7.824 13.617 1 98.81 20 GLN B N 1
ATOM 1977 C CA . GLN B 1 20 ? -6.332 8.812 14.531 1 98.81 20 GLN B CA 1
ATOM 1978 C C . GLN B 1 20 ? -7.355 9.695 13.828 1 98.81 20 GLN B C 1
ATOM 1980 O O . GLN B 1 20 ? -8.438 9.953 14.359 1 98.81 20 GLN B O 1
ATOM 1985 N N . LEU B 1 21 ? -6.996 10.141 12.633 1 98.81 21 LEU B N 1
ATOM 1986 C CA . LEU B 1 21 ? -7.918 10.945 11.844 1 98.81 21 LEU B CA 1
ATOM 1987 C C . LEU B 1 21 ? -9.195 10.18 11.547 1 98.81 21 LEU B C 1
ATOM 1989 O O . LEU B 1 21 ? -10.297 10.719 11.664 1 98.81 21 LEU B O 1
ATOM 1993 N N . CYS B 1 22 ? -9.023 8.938 11.109 1 98.69 22 CYS B N 1
ATOM 1994 C CA . CYS B 1 22 ? -10.18 8.109 10.797 1 98.69 22 CYS B CA 1
ATOM 1995 C C . CYS B 1 22 ? -11.086 7.945 12.016 1 98.69 22 CYS B C 1
ATOM 1997 O O . CYS B 1 22 ? -12.305 8.07 11.906 1 98.69 22 CYS B O 1
ATOM 1999 N N . LEU B 1 23 ? -10.508 7.68 13.172 1 98.69 23 LEU B N 1
ATOM 2000 C CA . LEU B 1 23 ? -11.266 7.527 14.406 1 98.69 23 LEU B CA 1
ATOM 2001 C C . LEU B 1 23 ? -12.039 8.797 14.734 1 98.69 23 LEU B C 1
ATOM 2003 O O . LEU B 1 23 ? -13.227 8.734 15.078 1 98.69 23 LEU B O 1
ATOM 2007 N N . GLU B 1 24 ? -11.367 9.945 14.586 1 98.56 24 GLU B N 1
ATOM 2008 C CA . GLU B 1 24 ? -12.039 11.219 14.828 1 98.56 24 GLU B CA 1
ATOM 2009 C C . GLU B 1 24 ? -13.203 11.422 13.867 1 98.56 24 GLU B C 1
ATOM 2011 O O . GLU B 1 24 ? -14.297 11.805 14.281 1 98.56 24 GLU B O 1
ATOM 2016 N N . GLU B 1 25 ? -12.992 11.164 12.602 1 98.62 25 GLU B N 1
ATOM 2017 C CA . GLU B 1 25 ? -14 11.398 11.57 1 98.62 25 GLU B CA 1
ATOM 2018 C C . GLU B 1 25 ? -15.195 10.469 11.742 1 98.62 25 GLU B C 1
ATOM 2020 O O . GLU B 1 25 ? -16.312 10.812 11.352 1 98.62 25 GLU B O 1
ATOM 2025 N N . LYS B 1 26 ? -14.977 9.312 12.359 1 98.25 26 LYS B N 1
ATOM 2026 C CA . LYS B 1 26 ? -16.047 8.344 12.586 1 98.25 26 LYS B CA 1
ATOM 2027 C C . LYS B 1 26 ? -16.672 8.523 13.969 1 98.25 26 LYS B C 1
ATOM 2029 O O . LYS B 1 26 ? -17.531 7.734 14.375 1 98.25 26 LYS B O 1
ATOM 2034 N N . ALA B 1 27 ? -16.219 9.547 14.68 1 97.56 27 ALA B N 1
ATOM 2035 C CA . ALA B 1 27 ? -16.734 9.875 16.016 1 97.56 27 ALA B CA 1
ATOM 2036 C C . ALA B 1 27 ? -16.516 8.719 16.984 1 97.56 27 ALA B C 1
ATOM 2038 O O . ALA B 1 27 ? -17.406 8.367 17.75 1 97.56 27 ALA B O 1
ATOM 2039 N N . LEU B 1 28 ? -15.398 8.125 16.828 1 97.25 28 LEU B N 1
ATOM 2040 C CA . LEU B 1 28 ? -14.992 7.031 17.703 1 97.25 28 LEU B CA 1
ATOM 2041 C C . LEU B 1 28 ? -13.953 7.512 18.719 1 97.25 28 LEU B C 1
ATOM 2043 O O . LEU B 1 28 ? -12.773 7.184 18.594 1 97.25 28 LEU B O 1
ATOM 2047 N N . GLN B 1 29 ? -14.438 8.227 19.719 1 94.38 29 GLN B N 1
ATOM 2048 C CA . GLN B 1 29 ? -13.586 8.758 20.766 1 94.38 29 GLN B CA 1
ATOM 2049 C C . GLN B 1 29 ? -13.586 7.855 22 1 94.38 29 GLN B C 1
ATOM 2051 O O . GLN B 1 29 ? -14.383 6.918 22.078 1 94.38 29 GLN B O 1
ATOM 2056 N N . GLY B 1 30 ? -12.664 8.094 22.812 1 95.12 30 GLY B N 1
ATOM 2057 C CA . GLY B 1 30 ? -12.617 7.383 24.078 1 95.12 30 GLY B CA 1
ATOM 2058 C C . GLY B 1 30 ? -11.93 6.035 23.984 1 95.12 30 GLY B C 1
ATOM 2059 O O . GLY B 1 30 ? -12.07 5.191 24.859 1 95.12 30 GLY B O 1
ATOM 2060 N N . TYR B 1 31 ? -11.258 5.832 22.875 1 97.38 31 TYR B N 1
ATOM 2061 C CA . TYR B 1 31 ? -10.484 4.602 22.75 1 97.38 31 TYR B CA 1
ATOM 2062 C C . TYR B 1 31 ? -9.234 4.656 23.625 1 97.38 31 TYR B C 1
ATOM 2064 O O . TYR B 1 31 ? -8.758 5.738 23.969 1 97.38 31 TYR B O 1
ATOM 2072 N N . GLN B 1 32 ? -8.734 3.492 23.984 1 97.75 32 GLN B N 1
ATOM 2073 C CA . GLN B 1 32 ? -7.465 3.41 24.703 1 97.75 32 GLN B CA 1
ATOM 2074 C C . GLN B 1 32 ? -6.293 3.684 23.75 1 97.75 32 GLN B C 1
ATOM 2076 O O . GLN B 1 32 ? -6.309 3.262 22.594 1 97.75 32 GLN B O 1
ATOM 2081 N N . GLN B 1 33 ? -5.332 4.449 24.312 1 97.94 33 GLN B N 1
ATOM 2082 C CA . GLN B 1 33 ? -4.168 4.711 23.469 1 97.94 33 GLN B CA 1
ATOM 2083 C C . GLN B 1 33 ? -2.924 4.961 24.312 1 97.94 33 GLN B C 1
ATOM 2085 O O . GLN B 1 33 ? -3.025 5.281 25.5 1 97.94 33 GLN B O 1
ATOM 2090 N N . LYS B 1 34 ? -1.846 4.734 23.734 1 98.19 34 LYS B N 1
ATOM 2091 C CA . LYS B 1 34 ? -0.555 5.047 24.344 1 98.19 34 LYS B CA 1
ATOM 2092 C C . LYS B 1 34 ? 0.411 5.629 23.312 1 98.19 34 LYS B C 1
ATOM 2094 O O . LYS B 1 34 ? 0.62 5.043 22.25 1 98.19 34 LYS B O 1
ATOM 2099 N N . LEU B 1 35 ? 0.879 6.793 23.578 1 98.5 35 LEU B N 1
ATOM 2100 C CA . LEU B 1 35 ? 1.949 7.414 22.812 1 98.5 35 LEU B CA 1
ATOM 2101 C C . LEU B 1 35 ? 3.293 6.77 23.125 1 98.5 35 LEU B C 1
ATOM 2103 O O . LEU B 1 35 ? 3.691 6.695 24.297 1 98.5 35 LEU B O 1
ATOM 2107 N N . LEU B 1 36 ? 3.973 6.258 22.125 1 98.56 36 LEU B N 1
ATOM 2108 C CA . LEU B 1 36 ? 5.262 5.59 22.297 1 98.56 36 LEU B CA 1
ATOM 2109 C C . LEU B 1 36 ? 6.352 6.316 21.516 1 98.56 36 LEU B C 1
ATOM 2111 O O . LEU B 1 36 ? 6.07 6.969 20.516 1 98.56 36 LEU B O 1
ATOM 2115 N N . SER B 1 37 ? 7.578 6.184 21.984 1 97.31 37 SER B N 1
ATOM 2116 C CA . SER B 1 37 ? 8.727 6.844 21.375 1 97.31 37 SER B CA 1
ATOM 2117 C C . SER B 1 37 ? 9.453 5.902 20.422 1 97.31 37 SER B C 1
ATOM 2119 O O . SER B 1 37 ? 9.898 4.824 20.812 1 97.31 37 SER B O 1
ATOM 2121 N N . PHE B 1 38 ? 9.641 6.391 19.172 1 95 38 PHE B N 1
ATOM 2122 C CA . PHE B 1 38 ? 10.477 5.645 18.25 1 95 38 PHE B CA 1
ATOM 2123 C C . PHE B 1 38 ? 11.938 5.699 18.672 1 95 38 PHE B C 1
ATOM 2125 O O . PHE B 1 38 ? 12.656 4.699 18.562 1 95 38 PHE B O 1
ATOM 2132 N N . GLU B 1 39 ? 12.344 6.84 19.078 1 93.75 39 GLU B N 1
ATOM 2133 C CA . GLU B 1 39 ? 13.734 7.051 19.5 1 93.75 39 GLU B CA 1
ATOM 2134 C C . GLU B 1 39 ? 14.125 6.086 20.609 1 93.75 39 GLU B C 1
ATOM 2136 O O . GLU B 1 39 ? 15.25 5.57 20.625 1 93.75 39 GLU B O 1
ATOM 2141 N N . LYS B 1 40 ? 13.25 5.895 21.547 1 97.12 40 LYS B N 1
ATOM 2142 C CA . LYS B 1 40 ? 13.523 5.012 22.672 1 97.12 40 LYS B CA 1
ATOM 2143 C C . LYS B 1 40 ? 13.203 3.559 22.328 1 97.12 40 LYS B C 1
ATOM 2145 O O . LYS B 1 40 ? 13.219 2.689 23.203 1 97.12 40 LYS B O 1
ATOM 2150 N N . GLN B 1 41 ? 12.719 3.273 21.094 1 96.69 41 GLN B N 1
ATOM 2151 C CA . GLN B 1 41 ? 12.422 1.949 20.562 1 96.69 41 GLN B CA 1
ATOM 2152 C C . GLN B 1 41 ? 11.281 1.282 21.328 1 96.69 41 GLN B C 1
ATOM 2154 O O . GLN B 1 41 ? 11.289 0.064 21.516 1 96.69 41 GLN B O 1
ATOM 2159 N N . GLU B 1 42 ? 10.43 2.08 21.781 1 98.19 42 GLU B N 1
ATOM 2160 C CA . GLU B 1 42 ? 9.305 1.544 22.547 1 98.19 42 GLU B CA 1
ATOM 2161 C C . GLU B 1 42 ? 8.391 0.694 21.672 1 98.19 42 GLU B C 1
ATOM 2163 O O . GLU B 1 42 ? 7.633 -0.136 22.172 1 98.19 42 GLU B O 1
ATOM 2168 N N . HIS B 1 43 ? 8.469 0.893 20.344 1 97.25 43 HIS B N 1
ATOM 2169 C CA . HIS B 1 43 ? 7.68 0.095 19.406 1 97.25 43 HIS B CA 1
ATOM 2170 C C . HIS B 1 43 ? 8.172 -1.347 19.359 1 97.25 43 HIS B C 1
ATOM 2172 O O . HIS B 1 43 ? 7.496 -2.225 18.812 1 97.25 43 HIS B O 1
ATOM 2178 N N . LYS B 1 44 ? 9.305 -1.611 20 1 97.5 44 LYS B N 1
ATOM 2179 C CA . LYS B 1 44 ? 9.852 -2.967 20.047 1 97.5 44 LYS B CA 1
ATOM 2180 C C . LYS B 1 44 ? 9.492 -3.654 21.359 1 97.5 44 LYS B C 1
ATOM 2182 O O . LYS B 1 44 ? 9.883 -4.801 21.594 1 97.5 44 LYS B O 1
ATOM 2187 N N . SER B 1 45 ? 8.781 -2.979 22.219 1 97.69 45 SER B N 1
ATOM 2188 C CA . SER B 1 45 ? 8.398 -3.537 23.516 1 97.69 45 SER B CA 1
ATOM 2189 C C . SER B 1 45 ? 7.508 -4.762 23.344 1 97.69 45 SER B C 1
ATOM 2191 O O . SER B 1 45 ? 6.883 -4.945 22.297 1 97.69 45 SER B O 1
ATOM 2193 N N . ALA B 1 46 ? 7.391 -5.578 24.344 1 97.25 46 ALA B N 1
ATOM 2194 C CA . ALA B 1 46 ? 6.543 -6.77 24.359 1 97.25 46 ALA B CA 1
ATOM 2195 C C . ALA B 1 46 ? 5.074 -6.398 24.188 1 97.25 46 ALA B C 1
ATOM 2197 O O . ALA B 1 46 ? 4.316 -7.113 23.531 1 97.25 46 ALA B O 1
ATOM 2198 N N . ALA B 1 47 ? 4.727 -5.285 24.844 1 96.44 47 ALA B N 1
ATOM 2199 C CA . ALA B 1 47 ? 3.342 -4.832 24.75 1 96.44 47 ALA B CA 1
ATOM 2200 C C . ALA B 1 47 ? 2.941 -4.625 23.281 1 96.44 47 ALA B C 1
ATOM 2202 O O . ALA B 1 47 ? 1.817 -4.949 22.891 1 96.44 47 ALA B O 1
ATOM 2203 N N . VAL B 1 48 ? 3.84 -4.09 22.5 1 97.94 48 VAL B N 1
ATOM 2204 C CA . VAL B 1 48 ? 3.562 -3.82 21.094 1 97.94 48 VAL B CA 1
ATOM 2205 C C . VAL B 1 48 ? 3.656 -5.117 20.281 1 97.94 48 VAL B C 1
ATOM 2207 O O . VAL B 1 48 ? 2.76 -5.434 19.5 1 97.94 48 VAL B O 1
ATOM 2210 N N . THR B 1 49 ? 4.691 -5.926 20.484 1 96.69 49 THR B N 1
ATOM 2211 C CA . THR B 1 49 ? 4.949 -7.094 19.656 1 96.69 49 THR B CA 1
ATOM 2212 C C . THR B 1 49 ? 3.906 -8.18 19.906 1 96.69 49 THR B C 1
ATOM 2214 O O . THR B 1 49 ?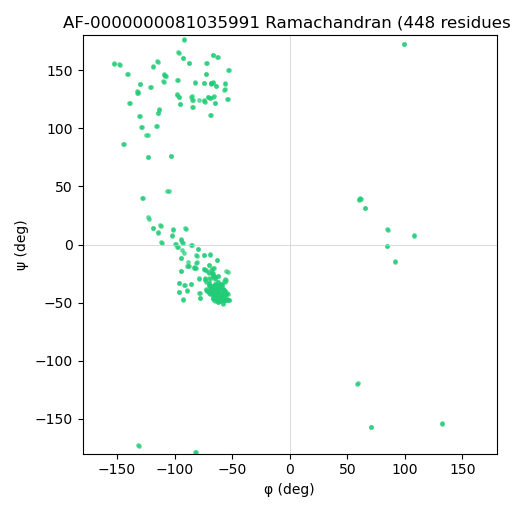 3.701 -9.055 19.062 1 96.69 49 THR B O 1
ATOM 2217 N N . GLU B 1 50 ? 3.209 -8.094 20.984 1 95.31 50 GLU B N 1
ATOM 2218 C CA . GLU B 1 50 ? 2.111 -9.016 21.266 1 95.31 50 GLU B CA 1
ATOM 2219 C C . GLU B 1 50 ? 0.934 -8.766 20.328 1 95.31 50 GLU B C 1
ATOM 2221 O O . GLU B 1 50 ? 0.181 -9.688 20 1 95.31 50 GLU B O 1
ATOM 2226 N N . ILE B 1 51 ? 0.826 -7.559 19.922 1 95.75 51 ILE B N 1
ATOM 2227 C CA . ILE B 1 51 ? -0.262 -7.176 19.016 1 95.75 51 ILE B CA 1
ATOM 2228 C C . ILE B 1 51 ? 0.225 -7.207 17.578 1 95.75 51 ILE B C 1
ATOM 2230 O O . ILE B 1 51 ? -0.479 -7.688 16.688 1 95.75 51 ILE B O 1
ATOM 2234 N N . ASN B 1 52 ? 1.431 -6.73 17.375 1 97.06 52 ASN B N 1
ATOM 2235 C CA . ASN B 1 52 ? 2.061 -6.621 16.062 1 97.06 52 ASN B CA 1
ATOM 2236 C C . ASN B 1 52 ? 3.451 -7.25 16.062 1 97.06 52 ASN B C 1
ATOM 2238 O O . ASN B 1 52 ? 4.441 -6.578 16.359 1 97.06 52 ASN B O 1
ATOM 2242 N N . PRO B 1 53 ? 3.57 -8.406 15.562 1 95.5 53 PRO B N 1
ATOM 2243 C CA . PRO B 1 53 ? 4.852 -9.117 15.602 1 95.5 53 PRO B CA 1
ATOM 2244 C C . PRO B 1 53 ? 5.949 -8.398 14.82 1 95.5 53 PRO B C 1
ATOM 2246 O O . PRO B 1 53 ? 7.133 -8.711 14.977 1 95.5 53 PRO B O 1
ATOM 2249 N N . ARG B 1 54 ? 5.613 -7.441 14.008 1 96.19 54 ARG B N 1
ATOM 2250 C CA . ARG B 1 54 ? 6.605 -6.668 13.266 1 96.19 54 ARG B CA 1
ATOM 2251 C C . ARG B 1 54 ? 7.215 -5.578 14.141 1 96.19 54 ARG B C 1
ATOM 2253 O O . ARG B 1 54 ? 8.211 -4.961 13.766 1 96.19 54 ARG B O 1
ATOM 2260 N N . GLY B 1 55 ? 6.637 -5.34 15.336 1 97.38 55 GLY B N 1
ATOM 2261 C CA . GLY B 1 55 ? 7.148 -4.305 16.219 1 97.38 55 GLY B CA 1
ATOM 2262 C C . GLY B 1 55 ? 7.07 -2.914 15.617 1 97.38 55 GLY B C 1
ATOM 2263 O O . GLY B 1 55 ? 8 -2.119 15.758 1 97.38 55 GLY B O 1
ATOM 2264 N N . GLN B 1 56 ? 5.984 -2.717 14.938 1 97.38 56 GLN B N 1
ATOM 2265 C CA . GLN B 1 56 ? 5.789 -1.439 14.266 1 97.38 56 GLN B CA 1
ATOM 2266 C C . GLN B 1 56 ? 4.613 -0.675 14.859 1 97.38 56 GLN B C 1
ATOM 2268 O O . GLN B 1 56 ? 3.768 -1.26 15.539 1 97.38 56 GLN B O 1
ATOM 2273 N N . LEU B 1 57 ? 4.594 0.588 14.711 1 98.25 57 LEU B N 1
ATOM 2274 C CA . LEU B 1 57 ? 3.441 1.447 14.953 1 98.25 57 LEU B CA 1
ATOM 2275 C C . LEU B 1 57 ? 2.852 1.96 13.648 1 98.25 57 LEU B C 1
ATOM 2277 O O . LEU B 1 57 ? 3.58 2.166 12.672 1 98.25 57 LEU B O 1
ATOM 2281 N N . PRO B 1 58 ? 1.63 2.117 13.531 1 98.44 58 PRO B N 1
ATOM 2282 C CA . PRO B 1 58 ? 0.625 1.901 14.578 1 98.44 58 PRO B CA 1
ATOM 2283 C C . PRO B 1 58 ? 0.391 0.422 14.875 1 98.44 58 PRO B C 1
ATOM 2285 O O . PRO B 1 58 ? 0.646 -0.431 14.023 1 98.44 58 PRO B O 1
ATOM 2288 N N . SER B 1 59 ? 0.102 0.096 16.047 1 98.5 59 SER B N 1
ATOM 2289 C CA . SER B 1 59 ? -0.512 -1.165 16.453 1 98.5 59 SER B CA 1
ATOM 2290 C C . SER B 1 59 ? -1.919 -0.946 17 1 98.5 59 SER B C 1
ATOM 2292 O O . SER B 1 59 ? -2.107 -0.22 17.969 1 98.5 59 SER B O 1
ATOM 2294 N N . PHE B 1 60 ? -2.904 -1.498 16.312 1 98.44 60 PHE B N 1
ATOM 2295 C CA . PHE B 1 60 ? -4.309 -1.185 16.547 1 98.44 60 PHE B CA 1
ATOM 2296 C C . PHE B 1 60 ? -5.129 -2.459 16.703 1 98.44 60 PHE B C 1
ATOM 2298 O O . PHE B 1 60 ? -4.926 -3.43 15.977 1 98.44 60 PHE B O 1
ATOM 2305 N N . ARG B 1 61 ? -6.023 -2.426 17.672 1 97.38 61 ARG B N 1
ATOM 2306 C CA . ARG B 1 61 ? -6.973 -3.527 17.781 1 97.38 61 ARG B CA 1
ATOM 2307 C C . ARG B 1 61 ? -8.359 -3.02 18.172 1 97.38 61 ARG B C 1
ATOM 2309 O O . ARG B 1 61 ? -8.492 -2.006 18.859 1 97.38 61 ARG B O 1
ATOM 2316 N N . HIS B 1 62 ? -9.391 -3.594 17.734 1 98.12 62 HIS B N 1
ATOM 2317 C CA . HIS B 1 62 ? -10.797 -3.463 18.094 1 98.12 62 HIS B CA 1
ATOM 2318 C C . HIS B 1 62 ? -11.336 -4.754 18.703 1 98.12 62 HIS B C 1
ATOM 2320 O O . HIS B 1 62 ? -11.734 -5.672 17.969 1 98.12 62 HIS B O 1
ATOM 2326 N N . GLY B 1 63 ? -11.461 -4.789 20.078 1 96.75 63 GLY B N 1
ATOM 2327 C CA . GLY B 1 63 ? -11.664 -6.07 20.734 1 96.75 63 GLY B CA 1
ATOM 2328 C C . GLY B 1 63 ? -10.539 -7.055 20.469 1 96.75 63 GLY B C 1
ATOM 2329 O O . GLY B 1 63 ? -9.367 -6.742 20.703 1 96.75 63 GLY B O 1
ATOM 2330 N N . ASP B 1 64 ? -10.875 -8.141 19.875 1 96.06 64 ASP B N 1
ATOM 2331 C CA . ASP B 1 64 ? -9.875 -9.148 19.562 1 96.06 64 ASP B CA 1
ATOM 2332 C C . ASP B 1 64 ? -9.398 -9.031 18.125 1 96.06 64 ASP B C 1
ATOM 2334 O O . ASP B 1 64 ? -8.5 -9.758 17.703 1 96.06 64 ASP B O 1
ATOM 2338 N N . ASN B 1 65 ? -9.953 -8.125 17.406 1 97.31 65 ASN B N 1
ATOM 2339 C CA . ASN B 1 65 ? -9.594 -7.949 16 1 97.31 65 ASN B CA 1
ATOM 2340 C C . ASN B 1 65 ? -8.359 -7.07 15.852 1 97.31 65 ASN B C 1
ATOM 2342 O O . ASN B 1 65 ? -8.383 -5.883 16.188 1 97.31 65 ASN B O 1
ATOM 2346 N N . ILE B 1 66 ? -7.293 -7.629 15.281 1 97.12 66 ILE B N 1
ATOM 2347 C CA . ILE B 1 66 ? -6.035 -6.914 15.102 1 97.12 66 ILE B CA 1
ATOM 2348 C C . ILE B 1 66 ? -5.953 -6.367 13.68 1 97.12 66 ILE B C 1
ATOM 2350 O O . ILE B 1 66 ? -6.16 -7.105 12.711 1 97.12 66 ILE B O 1
ATOM 2354 N N . ILE B 1 67 ? -5.652 -5.102 13.539 1 96.69 67 ILE B N 1
ATOM 2355 C CA . ILE B 1 67 ? -5.438 -4.469 12.242 1 96.69 67 ILE B CA 1
ATOM 2356 C C . ILE B 1 67 ? -4.332 -3.424 12.352 1 96.69 67 ILE B C 1
ATOM 2358 O O . ILE B 1 67 ? -4.609 -2.225 12.445 1 96.69 67 ILE B O 1
ATOM 2362 N N . ASN B 1 68 ? -3.145 -3.877 12.203 1 95.12 68 ASN B N 1
ATOM 2363 C CA . ASN B 1 68 ? -1.988 -3.027 12.477 1 95.12 68 ASN B CA 1
ATOM 2364 C C . ASN B 1 68 ? -1.573 -2.236 11.242 1 95.12 68 ASN B C 1
ATOM 2366 O O . ASN B 1 68 ? -0.8 -1.281 11.336 1 95.12 68 ASN B O 1
ATOM 2370 N N . GLU B 1 69 ? -2.029 -2.57 10.047 1 97.12 69 GLU B N 1
ATOM 2371 C CA . GLU B 1 69 ? -1.794 -1.786 8.836 1 97.12 69 GLU B CA 1
ATOM 2372 C C . GLU B 1 69 ? -2.725 -0.579 8.773 1 97.12 69 GLU B C 1
ATOM 2374 O O . GLU B 1 69 ? -3.949 -0.73 8.789 1 97.12 69 GLU B O 1
ATOM 2379 N N . SER B 1 70 ? -2.117 0.592 8.641 1 98.5 70 SER B N 1
ATOM 2380 C CA . SER B 1 70 ? -2.881 1.822 8.82 1 98.5 70 SER B CA 1
ATOM 2381 C C . SER B 1 70 ? -3.988 1.945 7.777 1 98.5 70 SER B C 1
ATOM 2383 O O . SER B 1 70 ? -5.109 2.342 8.102 1 98.5 70 SER B O 1
ATOM 2385 N N . LEU B 1 71 ? -3.713 1.625 6.484 1 98.56 71 LEU B N 1
ATOM 2386 C CA . LEU B 1 71 ? -4.77 1.679 5.48 1 98.56 71 LEU B CA 1
ATOM 2387 C C . LEU B 1 71 ? -5.84 0.627 5.762 1 98.56 71 LEU B C 1
ATOM 2389 O O . LEU B 1 71 ? -7.035 0.9 5.629 1 98.56 71 LEU B O 1
ATOM 2393 N N . GLY B 1 72 ? -5.367 -0.587 6.113 1 98.44 72 GLY B N 1
ATOM 2394 C CA . GLY B 1 72 ? -6.324 -1.614 6.492 1 98.44 72 GLY B CA 1
ATOM 2395 C C . GLY B 1 72 ? -7.238 -1.188 7.621 1 98.44 72 GLY B C 1
ATOM 2396 O O . GLY B 1 72 ? -8.453 -1.417 7.57 1 98.44 72 GLY B O 1
ATOM 2397 N N . ALA B 1 73 ? -6.684 -0.542 8.617 1 98.62 73 ALA B N 1
ATOM 2398 C CA . ALA B 1 73 ? -7.461 -0.056 9.758 1 98.62 73 ALA B CA 1
ATOM 2399 C C . ALA B 1 73 ? -8.484 0.991 9.32 1 98.62 73 ALA B C 1
ATOM 2401 O O . ALA B 1 73 ? -9.633 0.971 9.766 1 98.62 73 ALA B O 1
ATOM 2402 N N . CYS B 1 74 ? -8.07 1.899 8.445 1 98.69 74 CYS B N 1
ATOM 2403 C CA . CYS B 1 74 ? -8.977 2.939 7.98 1 98.69 74 CYS B CA 1
ATOM 2404 C C . CYS B 1 74 ? -10.133 2.336 7.191 1 98.69 74 CYS B C 1
ATOM 2406 O O . CYS B 1 74 ? -11.289 2.709 7.398 1 98.69 74 CYS B O 1
ATOM 2408 N N . PHE B 1 75 ? -9.852 1.377 6.289 1 98.5 75 PHE B N 1
ATOM 2409 C CA . PHE B 1 75 ? -10.906 0.716 5.531 1 98.5 75 PHE B CA 1
ATOM 2410 C C . PHE B 1 75 ? -11.82 -0.076 6.453 1 98.5 75 PHE B C 1
ATOM 2412 O O . PHE B 1 75 ? -13.047 -0.053 6.293 1 98.5 75 PHE B O 1
ATOM 2419 N N . TYR B 1 76 ? -11.219 -0.73 7.445 1 98.44 76 TYR B N 1
ATOM 2420 C CA . TYR B 1 76 ? -11.992 -1.489 8.422 1 98.44 76 TYR B CA 1
ATOM 2421 C C . TYR B 1 76 ? -12.961 -0.584 9.18 1 98.44 76 TYR B C 1
ATOM 2423 O O . TYR B 1 76 ? -14.148 -0.889 9.281 1 98.44 76 TYR B O 1
ATOM 2431 N N . LEU B 1 77 ? -12.477 0.525 9.672 1 98.31 77 LEU B N 1
ATOM 2432 C CA . LEU B 1 77 ? -13.289 1.459 10.445 1 98.31 77 LEU B CA 1
ATOM 2433 C C . LEU B 1 77 ? -14.398 2.049 9.586 1 98.31 77 LEU B C 1
ATOM 2435 O O . LEU B 1 77 ? -15.539 2.176 10.039 1 98.31 77 LEU B O 1
ATOM 2439 N N . GLU B 1 78 ? -14.031 2.4 8.359 1 98.12 78 GLU B N 1
ATOM 2440 C CA . GLU B 1 78 ? -15.062 2.922 7.465 1 98.12 78 GLU B CA 1
ATOM 2441 C C . GLU B 1 78 ? -16.141 1.877 7.199 1 98.12 78 GLU B C 1
ATOM 2443 O O . GLU B 1 78 ? -17.328 2.201 7.168 1 98.12 78 GLU B O 1
ATOM 2448 N N . ASN B 1 79 ? -15.711 0.633 7.016 1 96.75 79 ASN B N 1
ATOM 2449 C CA . ASN B 1 79 ? -16.656 -0.431 6.715 1 96.75 79 ASN B CA 1
ATOM 2450 C C . ASN B 1 79 ? -17.547 -0.748 7.914 1 96.75 79 ASN B C 1
ATOM 2452 O O . ASN B 1 79 ? -18.766 -0.922 7.77 1 96.75 79 ASN B O 1
ATOM 2456 N N . GLN B 1 80 ? -16.984 -0.798 9.086 1 96.5 80 GLN B N 1
ATOM 2457 C CA . GLN B 1 80 ? -17.703 -1.26 10.273 1 96.5 80 GLN B CA 1
ATOM 2458 C C . GLN B 1 80 ? -18.562 -0.152 10.859 1 96.5 80 GLN B C 1
ATOM 2460 O O . GLN B 1 80 ? -19.547 -0.427 11.555 1 96.5 80 GLN B O 1
ATOM 2465 N N . PHE B 1 81 ? -18.266 1.084 10.531 1 96.88 81 PHE B N 1
ATOM 2466 C CA . PHE B 1 81 ? -18.984 2.217 11.102 1 96.88 81 PHE B CA 1
ATOM 2467 C C . PHE B 1 81 ? -19.5 3.143 10 1 96.88 81 PHE B C 1
ATOM 2469 O O . PHE B 1 81 ? -19.469 4.367 10.156 1 96.88 81 PHE B O 1
ATOM 2476 N N . LYS B 1 82 ? -19.953 2.572 8.992 1 93.25 82 LYS B N 1
ATOM 2477 C CA . LYS B 1 82 ? -20.375 3.277 7.785 1 93.25 82 LYS B CA 1
ATOM 2478 C C . LYS B 1 82 ? -21.438 4.32 8.102 1 93.25 82 LYS B C 1
ATOM 2480 O O . LYS B 1 82 ? -21.5 5.379 7.469 1 93.25 82 LYS B O 1
ATOM 2485 N N . ALA B 1 83 ? -22.234 4.09 9.047 1 94.38 83 ALA B N 1
ATOM 2486 C CA . ALA B 1 83 ? -23.391 4.918 9.32 1 94.38 83 ALA B CA 1
ATOM 2487 C C . ALA B 1 83 ? -23.078 6 10.352 1 94.38 83 ALA B C 1
ATOM 2489 O O . ALA B 1 83 ? -23.938 6.805 10.711 1 94.38 83 ALA B O 1
ATOM 2490 N N . GLN B 1 84 ? -21.906 6.02 10.75 1 94.88 84 GLN B N 1
ATOM 2491 C CA . GLN B 1 84 ? -21.516 6.938 11.812 1 94.88 84 GLN B CA 1
ATOM 2492 C C . GLN B 1 84 ? -20.422 7.891 11.344 1 94.88 84 GLN B C 1
ATOM 2494 O O . GLN B 1 84 ? -19.484 7.477 10.656 1 94.88 84 GLN B O 1
ATOM 2499 N N . GLY B 1 85 ? -20.609 9.164 11.695 1 97.38 85 GLY B N 1
ATOM 2500 C CA . GLY B 1 85 ? -19.578 10.141 11.344 1 97.38 85 GLY B CA 1
ATOM 2501 C C . GLY B 1 85 ? -19.516 10.43 9.859 1 97.38 85 GLY B C 1
ATOM 2502 O O . GLY B 1 85 ? -20.516 10.289 9.148 1 97.38 85 GLY B O 1
ATOM 2503 N N . THR B 1 86 ? -18.391 10.891 9.406 1 97.94 86 THR B N 1
ATOM 2504 C CA . THR B 1 86 ? -18.156 11.273 8.016 1 97.94 86 THR B CA 1
ATOM 2505 C C . THR B 1 86 ? -18.156 10.039 7.113 1 97.94 86 THR B C 1
ATOM 2507 O O . THR B 1 86 ? -17.531 9.031 7.434 1 97.94 86 THR B O 1
ATOM 2510 N N . LYS B 1 87 ? -18.984 10.078 6.082 1 97.56 87 LYS B N 1
ATOM 2511 C CA . LYS B 1 87 ? -18.875 9.031 5.07 1 97.56 87 LYS B CA 1
ATOM 2512 C C . LYS B 1 87 ? -17.594 9.156 4.273 1 97.56 87 LYS B C 1
ATOM 2514 O O . LYS B 1 87 ? -17.453 10.062 3.443 1 97.56 87 LYS B O 1
ATOM 2519 N N . LEU B 1 88 ? -16.656 8.25 4.414 1 98.5 88 LEU B N 1
ATOM 2520 C CA . LEU B 1 88 ? -15.305 8.391 3.881 1 98.5 88 LEU B CA 1
ATOM 2521 C C . LEU B 1 88 ? -15.188 7.727 2.512 1 98.5 88 LEU B C 1
ATOM 2523 O O . LEU B 1 88 ? -14.258 8.008 1.756 1 98.5 88 LEU B O 1
ATOM 2527 N N . MET B 1 89 ? -16.047 6.805 2.242 1 98 89 MET B N 1
ATOM 2528 C CA . MET B 1 89 ? -16.062 6.148 0.939 1 98 89 MET B CA 1
ATOM 2529 C C . MET B 1 89 ? -17.359 6.465 0.188 1 98 89 MET B C 1
ATOM 2531 O O . MET B 1 89 ? -18.438 6.051 0.604 1 98 89 MET B O 1
ATOM 2535 N N . PRO B 1 90 ? -17.203 7.195 -0.902 1 96.75 90 PRO B N 1
ATOM 2536 C CA . PRO B 1 90 ? -18.406 7.504 -1.661 1 96.75 90 PRO B CA 1
ATOM 2537 C C . PRO B 1 90 ? -19.047 6.27 -2.295 1 96.75 90 PRO B C 1
ATOM 2539 O O . PRO B 1 90 ? -18.359 5.258 -2.496 1 96.75 90 PRO B O 1
ATOM 2542 N N . ASP B 1 91 ? -20.328 6.371 -2.715 1 92.75 91 ASP B N 1
ATOM 2543 C CA . ASP B 1 91 ? -21.062 5.242 -3.283 1 92.75 91 ASP B CA 1
ATOM 2544 C C . ASP B 1 91 ? -20.922 5.207 -4.801 1 92.75 91 ASP B C 1
ATOM 2546 O O . ASP B 1 91 ? -20.938 4.133 -5.406 1 92.75 91 ASP B O 1
ATOM 2550 N N . GLY B 1 92 ? -20.859 6.422 -5.363 1 95.31 92 GLY B N 1
ATOM 2551 C CA . GLY B 1 92 ? -20.828 6.496 -6.816 1 95.31 92 GLY B CA 1
ATOM 2552 C C . GLY B 1 92 ? -19.562 5.922 -7.422 1 95.31 92 GLY B C 1
ATOM 2553 O O . GLY B 1 92 ? -18.469 6.125 -6.891 1 95.31 92 GLY B O 1
ATOM 2554 N N . ALA B 1 93 ? -19.734 5.223 -8.516 1 96.62 93 ALA B N 1
ATOM 2555 C CA . ALA B 1 93 ? -18.641 4.508 -9.156 1 96.62 93 ALA B CA 1
ATOM 2556 C C . ALA B 1 93 ? -17.5 5.465 -9.531 1 96.62 93 ALA B C 1
ATOM 2558 O O . ALA B 1 93 ? -16.328 5.184 -9.281 1 96.62 93 ALA B O 1
ATOM 2559 N N . ALA B 1 94 ? -17.844 6.566 -10.094 1 97.56 94 ALA B N 1
ATOM 2560 C CA . ALA B 1 94 ? -16.844 7.512 -10.555 1 97.56 94 ALA B CA 1
ATOM 2561 C C . ALA B 1 94 ? -16.047 8.086 -9.383 1 97.56 94 ALA B C 1
ATOM 2563 O O . ALA B 1 94 ? -14.812 8.125 -9.422 1 97.56 94 ALA B O 1
ATOM 2564 N N . GLU B 1 95 ? -16.75 8.539 -8.352 1 97.38 95 GLU B N 1
ATOM 2565 C CA . GLU B 1 95 ? -16.094 9.102 -7.18 1 97.38 95 GLU B CA 1
ATOM 2566 C C . GLU B 1 95 ? -15.266 8.047 -6.453 1 97.38 95 GLU B C 1
ATOM 2568 O O . GLU B 1 95 ? -14.156 8.336 -5.992 1 97.38 95 GLU B O 1
ATOM 2573 N N . GLN B 1 96 ? -15.797 6.816 -6.371 1 97.38 96 GLN B N 1
ATOM 2574 C CA . GLN B 1 96 ? -15.062 5.746 -5.703 1 97.38 96 GLN B CA 1
ATOM 2575 C C . GLN B 1 96 ? -13.773 5.41 -6.449 1 97.38 96 GLN B C 1
ATOM 2577 O O . GLN B 1 96 ? -12.742 5.156 -5.824 1 97.38 96 GLN B O 1
ATOM 2582 N N . ALA B 1 97 ? -13.867 5.391 -7.781 1 98.12 97 ALA B N 1
ATOM 2583 C CA . ALA B 1 97 ? -12.688 5.105 -8.586 1 98.12 97 ALA B CA 1
ATOM 2584 C C . ALA B 1 97 ? -11.578 6.117 -8.32 1 98.12 97 ALA B C 1
ATOM 2586 O O . ALA B 1 97 ? -10.43 5.742 -8.094 1 98.12 97 ALA B O 1
ATOM 2587 N N . LEU B 1 98 ? -11.945 7.355 -8.305 1 98 98 LEU B N 1
ATOM 2588 C CA . LEU B 1 98 ? -10.969 8.414 -8.086 1 98 98 LEU B CA 1
ATOM 2589 C C . LEU B 1 98 ? -10.398 8.352 -6.676 1 98 98 LEU B C 1
ATOM 2591 O O . LEU B 1 98 ? -9.18 8.461 -6.488 1 98 98 LEU B O 1
ATOM 2595 N N . VAL B 1 99 ? -11.242 8.141 -5.703 1 98.5 99 VAL B N 1
ATOM 2596 C CA . VAL B 1 99 ? -10.844 8.086 -4.301 1 98.5 99 VAL B CA 1
ATOM 2597 C C . VAL B 1 99 ? -9.875 6.922 -4.082 1 98.5 99 VAL B C 1
ATOM 2599 O O . VAL B 1 99 ? -8.82 7.09 -3.463 1 98.5 99 VAL B O 1
ATOM 2602 N N . LEU B 1 100 ? -10.18 5.797 -4.613 1 98.44 100 LEU B N 1
ATOM 2603 C CA . LEU B 1 100 ? -9.328 4.625 -4.438 1 98.44 100 LEU B CA 1
ATOM 2604 C C . LEU B 1 100 ? -8.016 4.789 -5.191 1 98.44 100 LEU B C 1
ATOM 2606 O O . LEU B 1 100 ? -6.949 4.469 -4.664 1 98.44 100 LEU B O 1
ATOM 2610 N N . GLN B 1 101 ? -8.078 5.34 -6.379 1 98.19 101 GLN B N 1
ATOM 2611 C CA . GLN B 1 101 ? -6.859 5.609 -7.133 1 98.19 101 GLN B CA 1
ATOM 2612 C C . GLN B 1 101 ? -5.914 6.512 -6.344 1 98.19 101 GLN B C 1
ATOM 2614 O O . GLN B 1 101 ? -4.742 6.18 -6.156 1 98.19 101 GLN B O 1
ATOM 2619 N N . ARG B 1 102 ? -6.434 7.594 -5.863 1 98.31 102 ARG B N 1
ATOM 2620 C CA . ARG B 1 102 ? -5.621 8.57 -5.145 1 98.31 102 ARG B CA 1
ATOM 2621 C C . ARG B 1 102 ? -5.121 7.996 -3.822 1 98.31 102 ARG B C 1
ATOM 2623 O O . ARG B 1 102 ? -3.982 8.242 -3.422 1 98.31 102 ARG B O 1
ATOM 2630 N N . THR B 1 103 ? -5.953 7.254 -3.152 1 98.62 103 THR B N 1
ATOM 2631 C CA . THR B 1 103 ? -5.586 6.676 -1.864 1 98.62 103 THR B CA 1
ATOM 2632 C C . THR B 1 103 ? -4.336 5.809 -1.998 1 98.62 103 THR B C 1
ATOM 2634 O O . THR B 1 103 ? -3.377 5.977 -1.241 1 98.62 103 THR B O 1
ATOM 2637 N N . PHE B 1 104 ? -4.301 5.023 -2.971 1 98.44 104 PHE B N 1
ATOM 2638 C CA . PHE B 1 104 ? -3.186 4.09 -3.086 1 98.44 104 PHE B CA 1
ATOM 2639 C C . PHE B 1 104 ? -1.98 4.762 -3.732 1 98.44 104 PHE B C 1
ATOM 2641 O O . PHE B 1 104 ? -0.842 4.336 -3.533 1 98.44 104 PHE B O 1
ATOM 2648 N N . GLU B 1 105 ? -2.191 5.879 -4.457 1 98.25 105 GLU B N 1
ATOM 2649 C CA . GLU B 1 105 ? -1.071 6.68 -4.938 1 98.25 105 GLU B CA 1
ATOM 2650 C C . GLU B 1 105 ? -0.326 7.34 -3.781 1 98.25 105 GLU B C 1
ATOM 2652 O O . GLU B 1 105 ? 0.85 7.684 -3.91 1 98.25 105 GLU B O 1
ATOM 2657 N N . VAL B 1 106 ? -1.036 7.531 -2.66 1 98.62 106 VAL B N 1
ATOM 2658 C CA . VAL B 1 106 ? -0.394 8.141 -1.5 1 98.62 106 VAL B CA 1
ATOM 2659 C C . VAL B 1 106 ? 0.785 7.281 -1.052 1 98.62 106 VAL B C 1
ATOM 2661 O O . VAL B 1 106 ? 1.802 7.801 -0.588 1 98.62 106 VAL B O 1
ATOM 2664 N N . LEU B 1 107 ? 0.657 5.977 -1.207 1 97.94 107 LEU B N 1
ATOM 2665 C CA . LEU B 1 107 ? 1.713 5.062 -0.782 1 97.94 107 LEU B CA 1
ATOM 2666 C C . LEU B 1 107 ? 3.006 5.332 -1.544 1 97.94 107 LEU B C 1
ATOM 2668 O O . LEU B 1 107 ? 4.098 5.23 -0.979 1 97.94 107 LEU B O 1
ATOM 2672 N N . THR B 1 108 ? 2.852 5.664 -2.826 1 97.81 108 THR B N 1
ATOM 2673 C CA . THR B 1 108 ? 4.02 6.027 -3.625 1 97.81 108 THR B CA 1
ATOM 2674 C C . THR B 1 108 ? 4.652 7.312 -3.102 1 97.81 108 THR B C 1
ATOM 2676 O O . THR B 1 108 ? 5.871 7.395 -2.951 1 97.81 108 THR B O 1
ATOM 2679 N N . LEU B 1 109 ? 3.844 8.297 -2.816 1 98.62 109 LEU B N 1
ATOM 2680 C CA . LEU B 1 109 ? 4.348 9.547 -2.264 1 98.62 109 LEU B CA 1
ATOM 2681 C C . LEU B 1 109 ? 5.039 9.312 -0.926 1 98.62 109 LEU B C 1
ATOM 2683 O O . LEU B 1 109 ? 6.109 9.875 -0.67 1 98.62 109 LEU B O 1
ATOM 2687 N N . GLN B 1 110 ? 4.426 8.492 -0.132 1 98.44 110 GLN B N 1
ATOM 2688 C CA . GLN B 1 110 ? 4.984 8.188 1.181 1 98.44 110 GLN B CA 1
ATOM 2689 C C . GLN B 1 110 ? 6.348 7.512 1.054 1 98.44 110 GLN B C 1
ATOM 2691 O O . GLN B 1 110 ? 7.285 7.855 1.774 1 98.44 110 GLN B O 1
ATOM 2696 N N . GLN B 1 111 ? 6.418 6.59 0.191 1 97.94 111 GLN B N 1
ATOM 2697 C CA . GLN B 1 111 ? 7.68 5.891 -0.025 1 97.94 111 GLN B CA 1
ATOM 2698 C C . GLN B 1 111 ? 8.758 6.848 -0.517 1 97.94 111 GLN B C 1
ATOM 2700 O O . GLN B 1 111 ? 9.875 6.855 0.011 1 97.94 111 GLN B O 1
ATOM 2705 N N . LYS B 1 112 ? 8.438 7.625 -1.522 1 98.38 112 LYS B N 1
ATOM 2706 C CA . LYS B 1 112 ? 9.422 8.523 -2.119 1 98.38 112 LYS B CA 1
ATOM 2707 C C . LYS B 1 112 ? 9.859 9.594 -1.128 1 98.38 112 LYS B C 1
ATOM 2709 O O . LYS B 1 112 ? 11.031 9.977 -1.094 1 98.38 112 LYS B O 1
ATOM 2714 N N . SER B 1 113 ? 8.945 10.141 -0.376 1 98.5 113 SER B N 1
ATOM 2715 C CA . SER B 1 113 ? 9.312 11.094 0.66 1 98.5 113 SER B CA 1
ATOM 2716 C C . SER B 1 113 ? 10.219 10.453 1.708 1 98.5 113 SER B C 1
ATOM 2718 O O . SER B 1 113 ? 11.195 11.055 2.146 1 98.5 113 SER B O 1
ATOM 2720 N N . GLY B 1 114 ? 9.875 9.18 2.094 1 97.75 114 GLY B N 1
ATOM 2721 C CA . GLY B 1 114 ? 10.688 8.453 3.053 1 97.75 114 GLY B CA 1
ATOM 2722 C C . GLY B 1 114 ? 12.102 8.188 2.561 1 97.75 114 GLY B C 1
ATOM 2723 O O . GLY B 1 114 ? 13.055 8.227 3.342 1 97.75 114 GLY B O 1
ATOM 2724 N N . ASP B 1 115 ? 12.266 7.934 1.248 1 97.56 115 ASP B N 1
ATOM 2725 C CA . ASP B 1 115 ? 13.57 7.656 0.651 1 97.56 115 ASP B CA 1
ATOM 2726 C C . ASP B 1 115 ? 14.508 8.852 0.808 1 97.56 115 ASP B C 1
ATOM 2728 O O . ASP B 1 115 ? 15.727 8.688 0.825 1 97.56 115 ASP B O 1
ATOM 2732 N N . VAL B 1 116 ? 13.906 10.031 0.898 1 98.12 116 VAL B N 1
ATOM 2733 C CA . VAL B 1 116 ? 14.719 11.227 1.065 1 98.12 116 VAL B CA 1
ATOM 2734 C C . VAL B 1 116 ? 14.875 11.547 2.551 1 98.12 116 VAL B C 1
ATOM 2736 O O . VAL B 1 116 ? 15.992 11.68 3.049 1 98.12 116 VAL B O 1
ATOM 2739 N N . ILE B 1 117 ? 13.828 11.531 3.283 1 97.75 117 ILE B N 1
ATOM 2740 C CA . ILE B 1 117 ? 13.797 11.984 4.668 1 97.75 117 ILE B CA 1
ATOM 2741 C C . ILE B 1 117 ? 14.602 11.031 5.547 1 97.75 117 ILE B C 1
ATOM 2743 O O . ILE B 1 117 ? 15.328 11.461 6.441 1 97.75 117 ILE B O 1
ATOM 2747 N N . TYR B 1 118 ? 14.5 9.742 5.277 1 96.81 118 TYR B N 1
ATOM 2748 C CA . TYR B 1 118 ? 15.102 8.75 6.16 1 96.81 118 TYR B CA 1
ATOM 2749 C C . TYR B 1 118 ? 16.406 8.219 5.574 1 96.81 118 TYR B C 1
ATOM 2751 O O . TYR B 1 118 ? 16.938 7.223 6.059 1 96.81 118 TYR B O 1
ATOM 2759 N N . TYR B 1 119 ? 16.875 8.797 4.496 1 96.81 119 TYR B N 1
ATOM 2760 C CA . TYR B 1 119 ? 18.016 8.258 3.781 1 96.81 119 TYR B CA 1
ATOM 2761 C C . TYR B 1 119 ? 19.203 8.039 4.727 1 96.81 119 TYR B C 1
ATOM 2763 O O . TYR B 1 119 ? 19.734 6.934 4.824 1 96.81 119 TYR B O 1
ATOM 2771 N N . ASN B 1 120 ? 19.531 9.016 5.539 1 94.62 120 ASN B N 1
ATOM 2772 C CA . ASN B 1 120 ? 20.719 8.953 6.383 1 94.62 120 ASN B CA 1
ATOM 2773 C C . ASN B 1 120 ? 20.453 8.125 7.641 1 94.62 120 ASN B C 1
ATOM 2775 O O . ASN B 1 120 ? 21.406 7.73 8.328 1 94.62 120 ASN B O 1
ATOM 2779 N N . TRP B 1 121 ? 19.219 7.898 7.906 1 92.31 121 TRP B N 1
ATOM 2780 C CA . TRP B 1 121 ? 18.875 7.074 9.055 1 92.31 121 TRP B CA 1
ATOM 2781 C C . TRP B 1 121 ? 18.875 5.594 8.688 1 92.31 121 TRP B C 1
ATOM 2783 O O . TRP B 1 121 ? 19.266 4.746 9.484 1 92.31 121 TRP B O 1
ATOM 2793 N N . ARG B 1 122 ? 18.484 5.262 7.473 1 93.25 122 ARG B N 1
ATOM 2794 C CA . ARG B 1 122 ? 18.25 3.879 7.078 1 93.25 122 ARG B CA 1
ATOM 2795 C C . ARG B 1 122 ? 19.469 3.287 6.387 1 93.25 122 ARG B C 1
ATOM 2797 O O . ARG B 1 122 ? 19.719 2.082 6.465 1 93.25 122 ARG B O 1
ATOM 2804 N N . ILE B 1 123 ? 20.156 4.133 5.688 1 96.38 123 ILE B N 1
ATOM 2805 C CA . ILE B 1 123 ? 21.266 3.645 4.883 1 96.38 123 ILE B CA 1
ATOM 2806 C C . ILE B 1 123 ? 22.578 3.791 5.664 1 96.38 123 ILE B C 1
ATOM 2808 O O . ILE B 1 123 ? 22.953 4.898 6.055 1 96.38 123 ILE B O 1
ATOM 2812 N N . PRO B 1 124 ? 23.25 2.684 5.879 1 97.5 124 PRO B N 1
ATOM 2813 C CA . PRO B 1 124 ? 24.562 2.783 6.539 1 97.5 124 PRO B CA 1
ATOM 2814 C C . PRO B 1 124 ? 25.5 3.77 5.844 1 97.5 124 PRO B C 1
ATOM 2816 O O . PRO B 1 124 ? 25.469 3.887 4.613 1 97.5 124 PRO B O 1
ATOM 2819 N N . VAL B 1 125 ? 26.375 4.367 6.633 1 97.56 125 VAL B N 1
ATOM 2820 C CA . VAL B 1 125 ? 27.25 5.438 6.16 1 97.56 125 VAL B CA 1
ATOM 2821 C C . VAL B 1 125 ? 28.062 4.953 4.965 1 97.56 125 VAL B C 1
ATOM 2823 O O . VAL B 1 125 ? 28.188 5.66 3.965 1 97.56 125 VAL B O 1
ATOM 2826 N N . GLU B 1 126 ? 28.516 3.764 5 1 96.94 126 GLU B N 1
ATOM 2827 C CA . GLU B 1 126 ? 29.406 3.213 3.982 1 96.94 126 GLU B CA 1
ATOM 2828 C C . GLU B 1 126 ? 28.656 2.908 2.693 1 96.94 126 GLU B C 1
ATOM 2830 O O . GLU B 1 126 ? 29.266 2.67 1.649 1 96.94 126 GLU B O 1
ATOM 2835 N N . GLU B 1 127 ? 27.375 2.992 2.742 1 97.69 127 GLU B N 1
ATOM 2836 C CA . GLU B 1 127 ? 26.562 2.65 1.585 1 97.69 127 GLU B CA 1
ATOM 2837 C C . GLU B 1 127 ? 25.891 3.889 0.999 1 97.69 127 GLU B C 1
ATOM 2839 O O . GLU B 1 127 ? 25.078 3.785 0.07 1 97.69 127 GLU B O 1
ATOM 2844 N N . ARG B 1 128 ? 26.188 4.984 1.586 1 97.88 128 ARG B N 1
ATOM 2845 C CA . ARG B 1 128 ? 25.516 6.211 1.158 1 97.88 128 ARG B CA 1
ATOM 2846 C C . ARG B 1 128 ? 26.188 6.793 -0.084 1 97.88 128 ARG B C 1
ATOM 2848 O O . ARG B 1 128 ? 27.406 6.77 -0.204 1 97.88 128 ARG B O 1
ATOM 2855 N N . HIS B 1 129 ? 25.375 7.266 -0.985 1 97.94 129 HIS B N 1
ATOM 2856 C CA . HIS B 1 129 ? 25.812 7.941 -2.201 1 97.94 129 HIS B CA 1
ATOM 2857 C C . HIS B 1 129 ? 25.031 9.234 -2.418 1 97.94 129 HIS B C 1
ATOM 2859 O O . HIS B 1 129 ? 23.812 9.234 -2.416 1 97.94 129 HIS B O 1
ATOM 2865 N N . ASN B 1 130 ? 25.812 10.328 -2.68 1 97.25 130 ASN B N 1
ATOM 2866 C CA . ASN B 1 130 ? 25.141 11.578 -3.037 1 97.25 130 ASN B CA 1
ATOM 2867 C C . ASN B 1 130 ? 24.281 11.414 -4.289 1 97.25 130 ASN B C 1
ATOM 2869 O O . ASN B 1 130 ? 23.219 12.031 -4.402 1 97.25 130 ASN B O 1
ATOM 2873 N N . SER B 1 131 ? 24.75 10.617 -5.152 1 97.69 131 SER B N 1
ATOM 2874 C CA . SER B 1 131 ? 24.016 10.367 -6.391 1 97.69 131 SER B CA 1
ATOM 2875 C C . SER B 1 131 ? 22.688 9.68 -6.109 1 97.69 131 SER B C 1
ATOM 2877 O O . SER B 1 131 ? 21.688 9.961 -6.773 1 97.69 131 SER B O 1
ATOM 2879 N N . ALA B 1 132 ? 22.672 8.781 -5.137 1 97.56 132 ALA B N 1
ATOM 2880 C CA . ALA B 1 132 ? 21.422 8.109 -4.75 1 97.56 132 ALA B CA 1
ATOM 2881 C C . ALA B 1 132 ? 20.438 9.094 -4.137 1 97.56 132 ALA B C 1
ATOM 2883 O O . ALA B 1 132 ? 19.25 9.094 -4.484 1 97.56 132 ALA B O 1
ATOM 2884 N N . LEU B 1 133 ? 20.938 9.883 -3.258 1 97.25 133 LEU B N 1
ATOM 2885 C CA . LEU B 1 133 ? 20.078 10.883 -2.635 1 97.25 133 LEU B CA 1
ATOM 2886 C C . LEU B 1 133 ? 19.531 11.852 -3.678 1 97.25 133 LEU B C 1
ATOM 2888 O O . LEU B 1 133 ? 18.359 12.227 -3.617 1 97.25 133 LEU B O 1
ATOM 2892 N N . LYS B 1 134 ? 20.344 12.273 -4.621 1 97.25 134 LYS B N 1
ATOM 2893 C CA . LYS B 1 134 ? 19.906 13.148 -5.703 1 97.25 134 LYS B CA 1
ATOM 2894 C C . LYS B 1 134 ? 18.797 12.492 -6.523 1 97.25 134 LYS B C 1
ATOM 2896 O O . LYS B 1 134 ? 17.781 13.125 -6.836 1 97.25 134 LYS B O 1
ATOM 2901 N N . ARG B 1 135 ? 19 11.242 -6.855 1 97.19 135 ARG B N 1
ATOM 2902 C CA . ARG B 1 135 ? 18 10.492 -7.609 1 97.19 135 ARG B CA 1
ATOM 2903 C C . ARG B 1 135 ? 16.688 10.398 -6.836 1 97.19 135 ARG B C 1
ATOM 2905 O O . ARG B 1 135 ? 15.602 10.57 -7.414 1 97.19 135 ARG B O 1
ATOM 2912 N N . ASN B 1 136 ? 16.797 10.125 -5.531 1 97.69 136 ASN B N 1
ATOM 2913 C CA . ASN B 1 136 ? 15.609 10.07 -4.684 1 97.69 136 ASN B CA 1
ATOM 2914 C C . ASN B 1 136 ? 14.891 11.414 -4.645 1 97.69 136 ASN B C 1
ATOM 2916 O O . ASN B 1 136 ? 13.656 11.469 -4.719 1 97.69 136 ASN B O 1
ATOM 2920 N N . THR B 1 137 ? 15.648 12.438 -4.527 1 98.12 137 THR B N 1
ATOM 2921 C CA . THR B 1 137 ? 15.102 13.781 -4.441 1 98.12 137 THR B CA 1
ATOM 2922 C C . THR B 1 137 ? 14.367 14.156 -5.73 1 98.12 137 THR B C 1
ATOM 2924 O O . THR B 1 137 ? 13.266 14.695 -5.691 1 98.12 137 THR B O 1
ATOM 2927 N N . GLU B 1 138 ? 14.938 13.852 -6.852 1 98.06 138 GLU B N 1
ATOM 2928 C CA . GLU B 1 138 ? 14.32 14.125 -8.141 1 98.06 138 GLU B CA 1
ATOM 2929 C C . GLU B 1 138 ? 13.031 13.32 -8.32 1 98.06 138 GLU B C 1
ATOM 2931 O O . GLU B 1 138 ? 12.039 13.828 -8.852 1 98.06 138 GLU B O 1
ATOM 2936 N N . ALA B 1 139 ? 13.086 12.102 -7.891 1 97.88 139 ALA B N 1
ATOM 2937 C CA . ALA B 1 139 ? 11.898 11.25 -7.969 1 97.88 139 ALA B CA 1
ATOM 2938 C C . ALA B 1 139 ? 10.766 11.82 -7.117 1 97.88 139 ALA B C 1
ATOM 2940 O O . ALA B 1 139 ? 9.609 11.812 -7.535 1 97.88 139 ALA B O 1
ATOM 2941 N N . LEU B 1 140 ? 11.094 12.266 -5.941 1 98.62 140 LEU B N 1
ATOM 2942 C CA . LEU B 1 140 ? 10.102 12.867 -5.059 1 98.62 140 LEU B CA 1
ATOM 2943 C C . LEU B 1 140 ? 9.523 14.141 -5.672 1 98.62 140 LEU B C 1
ATOM 2945 O O . LEU B 1 140 ? 8.312 14.367 -5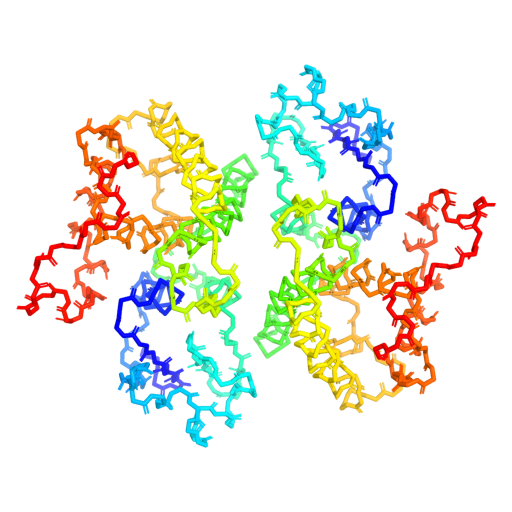.621 1 98.62 140 LEU B O 1
ATOM 2949 N N . ALA B 1 141 ? 10.383 14.961 -6.25 1 98.5 141 ALA B N 1
ATOM 2950 C CA . ALA B 1 141 ? 9.93 16.203 -6.887 1 98.5 141 ALA B CA 1
ATOM 2951 C C . ALA B 1 141 ? 8.914 15.906 -7.988 1 98.5 141 ALA B C 1
ATOM 2953 O O . ALA B 1 141 ? 7.871 16.562 -8.07 1 98.5 141 ALA B O 1
ATOM 2954 N N . LYS B 1 142 ? 9.227 14.938 -8.812 1 97.88 142 LYS B N 1
ATOM 2955 C CA . LYS B 1 142 ? 8.312 14.547 -9.875 1 97.88 142 LYS B CA 1
ATOM 2956 C C . LYS B 1 142 ? 6.973 14.086 -9.305 1 97.88 142 LYS B C 1
ATOM 2958 O O . LYS B 1 142 ? 5.918 14.43 -9.844 1 97.88 142 LYS B O 1
ATOM 2963 N N . GLU B 1 143 ? 7.047 13.344 -8.258 1 98.44 143 GLU B N 1
ATOM 2964 C CA . GLU B 1 143 ? 5.836 12.852 -7.609 1 98.44 143 GLU B CA 1
ATOM 2965 C C . GLU B 1 143 ? 5.004 14 -7.047 1 98.44 143 GLU B C 1
ATOM 2967 O O . GLU B 1 143 ? 3.785 14.039 -7.23 1 98.44 143 GLU B O 1
ATOM 2972 N N . LEU B 1 144 ? 5.613 14.914 -6.379 1 98.69 144 LEU B N 1
ATOM 2973 C CA . LEU B 1 144 ? 4.926 16.047 -5.781 1 98.69 144 LEU B CA 1
ATOM 2974 C C . LEU B 1 144 ? 4.258 16.906 -6.852 1 98.69 144 LEU B C 1
ATOM 2976 O O . LEU B 1 144 ? 3.178 17.453 -6.629 1 98.69 144 LEU B O 1
ATOM 2980 N N . LEU B 1 145 ? 4.863 16.953 -7.98 1 98.31 145 LEU B N 1
ATOM 2981 C CA . LEU B 1 145 ? 4.285 17.734 -9.07 1 98.31 145 LEU B CA 1
ATOM 2982 C C . LEU B 1 145 ? 2.994 17.094 -9.57 1 98.31 145 LEU B C 1
ATOM 2984 O O . LEU B 1 145 ? 2.066 17.797 -9.984 1 98.31 145 LEU B O 1
ATOM 2988 N N . LEU B 1 146 ? 2.939 15.805 -9.578 1 97.88 146 LEU B N 1
ATOM 2989 C CA . LEU B 1 146 ? 1.687 15.141 -9.922 1 97.88 146 LEU B CA 1
ATOM 2990 C C . LEU B 1 146 ? 0.572 15.555 -8.969 1 97.88 146 LEU B C 1
ATOM 2992 O O . LEU B 1 146 ? -0.523 15.914 -9.406 1 97.88 146 LEU B O 1
ATOM 2996 N N . TRP B 1 147 ? 0.834 15.539 -7.695 1 98.44 147 TRP B N 1
ATOM 2997 C CA . TRP B 1 147 ? -0.161 15.875 -6.684 1 98.44 147 TRP B CA 1
ATOM 2998 C C . TRP B 1 147 ? -0.545 17.344 -6.766 1 98.44 147 TRP B C 1
ATOM 3000 O O . TRP B 1 147 ? -1.715 17.703 -6.594 1 98.44 147 TRP B O 1
ATOM 3010 N N . GLU B 1 148 ? 0.469 18.219 -6.977 1 98.5 148 GLU B N 1
ATOM 3011 C CA . GLU B 1 148 ? 0.199 19.625 -7.227 1 98.5 148 GLU B CA 1
ATOM 3012 C C . GLU B 1 148 ? -0.775 19.797 -8.391 1 98.5 148 GLU B C 1
ATOM 3014 O O . GLU B 1 148 ? -1.693 20.625 -8.312 1 98.5 148 GLU B O 1
ATOM 3019 N N . GLY B 1 149 ? -0.562 19.016 -9.406 1 97.88 149 GLY B N 1
ATOM 3020 C CA . GLY B 1 149 ? -1.423 19.062 -10.57 1 97.88 149 GLY B CA 1
ATOM 3021 C C . GLY B 1 149 ? -2.828 18.562 -10.305 1 97.88 149 GLY B C 1
ATOM 3022 O O . GLY B 1 149 ? -3.801 19.109 -10.828 1 97.88 149 GLY B O 1
ATOM 3023 N N . TYR B 1 150 ? -2.998 17.5 -9.516 1 97.44 150 TYR B N 1
ATOM 3024 C CA . TYR B 1 150 ? -4.316 17 -9.148 1 97.44 150 TYR B CA 1
ATOM 3025 C C . TYR B 1 150 ? -5.16 18.094 -8.508 1 97.44 150 TYR B C 1
ATOM 3027 O O . TYR B 1 150 ? -6.32 18.297 -8.891 1 97.44 150 TYR B O 1
ATOM 3035 N N . LEU B 1 151 ? -4.551 18.797 -7.562 1 98.06 151 LEU B N 1
ATOM 3036 C CA . LEU B 1 151 ? -5.285 19.828 -6.84 1 98.06 151 LEU B CA 1
ATOM 3037 C C . LEU B 1 151 ? -5.582 21.031 -7.738 1 98.06 151 LEU B C 1
ATOM 3039 O O . LEU B 1 151 ? -6.629 21.656 -7.613 1 98.06 151 LEU B O 1
ATOM 3043 N N . ALA B 1 152 ? -4.645 21.312 -8.609 1 97.56 152 ALA B N 1
ATOM 3044 C CA . ALA B 1 152 ? -4.887 22.391 -9.57 1 97.56 152 ALA B CA 1
ATOM 3045 C C . ALA B 1 152 ? -6.137 22.109 -10.398 1 97.56 152 ALA B C 1
ATOM 3047 O O . ALA B 1 152 ? -6.938 23.016 -10.648 1 97.56 152 ALA B O 1
ATOM 3048 N N . LYS B 1 153 ? -6.336 20.891 -10.742 1 95.75 153 LYS B N 1
ATOM 3049 C CA . LYS B 1 153 ? -7.477 20.484 -11.562 1 95.75 153 LYS B CA 1
ATOM 3050 C C . LYS B 1 153 ? -8.773 20.531 -10.766 1 95.75 153 LYS B C 1
ATOM 3052 O O . LYS B 1 153 ? -9.844 20.797 -11.32 1 95.75 153 LYS B O 1
ATOM 3057 N N . MET B 1 154 ? -8.773 20.281 -9.523 1 95 154 MET B N 1
ATOM 3058 C CA . MET B 1 154 ? -9.953 20.297 -8.664 1 95 154 MET B CA 1
ATOM 3059 C C . MET B 1 154 ? -10.43 21.719 -8.406 1 95 154 MET B C 1
ATOM 3061 O O . MET B 1 154 ? -11.633 21.953 -8.312 1 95 154 MET B O 1
ATOM 3065 N N . GLY B 1 155 ? -9.492 22.641 -8.234 1 91.81 155 GLY B N 1
ATOM 3066 C CA . GLY B 1 155 ? -9.836 24.031 -7.98 1 91.81 155 GLY B CA 1
ATOM 3067 C C . GLY B 1 155 ? -9.773 24.406 -6.512 1 91.81 155 GLY B C 1
ATOM 3068 O O . GLY B 1 155 ? -9.633 23.531 -5.652 1 91.81 155 GLY B O 1
ATOM 3069 N N . PRO B 1 156 ? -9.93 25.688 -6.242 1 89.88 156 PRO B N 1
ATOM 3070 C CA . PRO B 1 156 ? -9.773 26.172 -4.867 1 89.88 156 PRO B CA 1
ATOM 3071 C C . PRO B 1 156 ? -10.883 25.672 -3.938 1 89.88 156 PRO B C 1
ATOM 3073 O O . PRO B 1 156 ? -12.039 25.594 -4.344 1 89.88 156 PRO B O 1
ATOM 3076 N N . GLY B 1 157 ? -10.484 25.328 -2.791 1 91.69 157 GLY B N 1
ATOM 3077 C CA . GLY B 1 157 ? -11.445 24.922 -1.778 1 91.69 157 GLY B CA 1
ATOM 3078 C C . GLY B 1 157 ? -11.844 23.469 -1.869 1 91.69 157 GLY B C 1
ATOM 3079 O O . GLY B 1 157 ? -12.602 22.969 -1.034 1 91.69 157 GLY B O 1
ATOM 3080 N N . SER B 1 158 ? -11.328 22.766 -2.818 1 95.31 158 SER B N 1
ATOM 3081 C CA . SER B 1 158 ? -11.633 21.344 -2.975 1 95.31 158 SER B CA 1
ATOM 3082 C C . SER B 1 158 ? -10.688 20.484 -2.145 1 95.31 158 SER B C 1
ATOM 3084 O O . SER B 1 158 ? -9.586 20.906 -1.804 1 95.31 158 SER B O 1
ATOM 3086 N N . TYR B 1 159 ? -11.156 19.359 -1.851 1 97.88 159 TYR B N 1
ATOM 3087 C CA . TYR B 1 159 ? -10.258 18.312 -1.354 1 97.88 159 TYR B CA 1
ATOM 3088 C C . TYR B 1 159 ? -9.539 17.609 -2.506 1 97.88 159 TYR B C 1
ATOM 3090 O O . TYR B 1 159 ? -9.68 18.016 -3.664 1 97.88 159 TYR B O 1
ATOM 3098 N N . ILE B 1 160 ? -8.711 16.609 -2.217 1 98.19 160 ILE B N 1
ATOM 3099 C CA . ILE B 1 160 ? -7.789 16.031 -3.193 1 98.19 160 ILE B CA 1
ATOM 3100 C C . ILE B 1 160 ? -8.57 15.242 -4.238 1 98.19 160 ILE B C 1
ATOM 3102 O O . ILE B 1 160 ? -8.094 15.047 -5.359 1 98.19 160 ILE B O 1
ATOM 3106 N N . ALA B 1 161 ? -9.797 14.766 -3.861 1 97.19 161 ALA B N 1
ATOM 3107 C CA . ALA B 1 161 ? -10.594 13.992 -4.812 1 97.19 161 ALA B CA 1
ATOM 3108 C C . ALA B 1 161 ? -11.953 14.633 -5.043 1 97.19 161 ALA B C 1
ATOM 3110 O O . ALA B 1 161 ? -12.922 13.945 -5.383 1 97.19 161 ALA B O 1
ATOM 3111 N N . GLY B 1 162 ? -12.109 15.93 -4.789 1 95.25 162 GLY B N 1
ATOM 3112 C CA . GLY B 1 162 ? -13.367 16.625 -5.043 1 95.25 162 GLY B CA 1
ATOM 3113 C C . GLY B 1 162 ? -13.812 17.484 -3.885 1 95.25 162 GLY B C 1
ATOM 3114 O O . GLY B 1 162 ? -12.992 17.938 -3.082 1 95.25 162 GLY B O 1
ATOM 3115 N N . LYS B 1 163 ? -15.109 17.7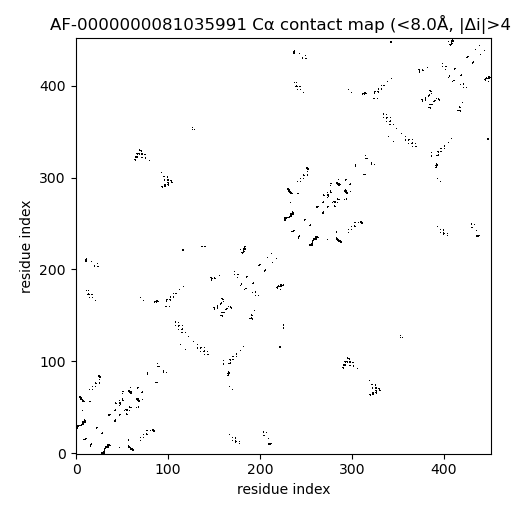03 -3.797 1 94.38 163 LYS B N 1
ATOM 3116 C CA . LYS B 1 163 ? -15.641 18.656 -2.828 1 94.38 163 LYS B CA 1
ATOM 3117 C C . LYS B 1 163 ? -15.914 17.984 -1.484 1 94.38 163 LYS B C 1
ATOM 3119 O O . LYS B 1 163 ? -16.047 18.656 -0.463 1 94.38 163 LYS B O 1
ATOM 3124 N N . ALA B 1 164 ? -16 16.719 -1.515 1 96.31 164 ALA B N 1
ATOM 3125 C CA . ALA B 1 164 ? -16.281 15.992 -0.281 1 96.31 164 ALA B CA 1
ATOM 3126 C C . ALA B 1 164 ? -14.984 15.453 0.335 1 96.31 164 ALA B C 1
ATOM 3128 O O . ALA B 1 164 ? -14.078 15.031 -0.383 1 96.31 164 ALA B O 1
ATOM 3129 N N . PHE B 1 165 ? -14.93 15.523 1.672 1 98.25 165 PHE B N 1
ATOM 3130 C CA . PHE B 1 165 ? -13.859 14.875 2.42 1 98.25 165 PHE B CA 1
ATOM 3131 C C . PHE B 1 165 ? -14.016 13.359 2.385 1 98.25 165 PHE B C 1
ATOM 3133 O O . PHE B 1 165 ? -15.102 12.836 2.646 1 98.25 165 PHE B O 1
ATOM 3140 N N . THR B 1 166 ? -12.984 12.641 1.997 1 98.62 166 THR B N 1
ATOM 3141 C CA . THR B 1 166 ? -13.047 11.195 1.865 1 98.62 166 THR B CA 1
ATOM 3142 C C . THR B 1 166 ? -11.852 10.531 2.549 1 98.62 166 THR B C 1
ATOM 3144 O O . THR B 1 166 ? -11.039 11.211 3.178 1 98.62 166 THR B O 1
ATOM 3147 N N . ILE B 1 167 ? -11.711 9.234 2.369 1 98.81 167 ILE B N 1
ATOM 3148 C CA . ILE B 1 167 ? -10.656 8.445 2.988 1 98.81 167 ILE B CA 1
ATOM 3149 C C . ILE B 1 167 ? -9.297 8.891 2.441 1 98.81 167 ILE B C 1
ATOM 3151 O O . ILE B 1 167 ? -8.289 8.828 3.146 1 98.81 167 ILE B O 1
ATOM 3155 N N . VAL B 1 168 ? -9.266 9.375 1.202 1 98.69 168 VAL B N 1
ATOM 3156 C CA . VAL B 1 168 ? -7.992 9.797 0.629 1 98.69 168 VAL B CA 1
ATOM 3157 C C . VAL B 1 168 ? -7.441 10.984 1.414 1 98.69 168 VAL B C 1
ATOM 3159 O O . VAL B 1 168 ? -6.227 11.117 1.581 1 98.69 168 VAL B O 1
ATOM 3162 N N . ASP B 1 169 ? -8.32 11.836 1.889 1 98.88 169 ASP B N 1
ATOM 3163 C CA . ASP B 1 169 ? -7.859 12.977 2.672 1 98.88 169 ASP B CA 1
ATOM 3164 C C . ASP B 1 169 ? -7.281 12.523 4.012 1 98.88 169 ASP B C 1
ATOM 3166 O O . ASP B 1 169 ? -6.293 13.086 4.488 1 98.88 169 ASP B O 1
ATOM 3170 N N . VAL B 1 170 ? -7.867 11.492 4.582 1 98.81 170 VAL B N 1
ATOM 3171 C CA . VAL B 1 170 ? -7.387 10.875 5.812 1 98.81 170 VAL B CA 1
ATOM 3172 C C . VAL B 1 170 ? -5.984 10.305 5.594 1 98.81 170 VAL B C 1
ATOM 3174 O O . VAL B 1 170 ? -5.129 10.398 6.477 1 98.81 170 VAL B O 1
ATOM 3177 N N . VAL B 1 171 ? -5.762 9.789 4.477 1 98.81 171 VAL B N 1
ATOM 3178 C CA . VAL B 1 171 ? -4.531 9.062 4.195 1 98.81 171 VAL B CA 1
ATOM 3179 C C . VAL B 1 171 ? -3.467 10.023 3.678 1 98.81 171 VAL B C 1
ATOM 3181 O O . VAL B 1 171 ? -2.299 9.93 4.062 1 98.81 171 VAL B O 1
ATOM 3184 N N . PHE B 1 172 ? -3.85 10.969 2.852 1 98.88 172 PHE B N 1
ATOM 3185 C CA . PHE B 1 172 ? -2.939 11.859 2.139 1 98.88 172 PHE B CA 1
ATOM 3186 C C . PHE B 1 172 ? -2.43 12.961 3.057 1 98.88 172 PHE B C 1
ATOM 3188 O O . PHE B 1 172 ? -1.238 13.281 3.055 1 98.88 172 PHE B O 1
ATOM 3195 N N . PHE B 1 173 ? -3.275 13.531 3.869 1 98.94 173 PHE B N 1
ATOM 3196 C CA . PHE B 1 173 ? -2.941 14.742 4.609 1 98.94 173 PHE B CA 1
ATOM 3197 C C . PHE B 1 173 ? -1.754 14.5 5.535 1 98.94 173 PHE B C 1
ATOM 3199 O O . PHE B 1 173 ? -0.807 15.289 5.555 1 98.94 173 PHE B O 1
ATOM 3206 N N . PRO B 1 174 ? -1.73 13.398 6.328 1 98.88 174 PRO B N 1
ATOM 3207 C CA . PRO B 1 174 ? -0.581 13.18 7.211 1 98.88 174 PRO B CA 1
ATOM 3208 C C . PRO B 1 174 ? 0.743 13.125 6.453 1 98.88 174 PRO B C 1
ATOM 3210 O O . PRO B 1 174 ? 1.758 13.633 6.934 1 98.88 174 PRO B O 1
ATOM 3213 N N . THR B 1 175 ? 0.721 12.484 5.289 1 98.81 175 THR B N 1
ATOM 3214 C CA . THR B 1 175 ? 1.933 12.391 4.48 1 98.81 175 THR B CA 1
ATOM 3215 C C . THR B 1 175 ? 2.367 13.773 3.998 1 98.81 175 THR B C 1
ATOM 3217 O O . THR B 1 175 ? 3.547 14.125 4.074 1 98.81 175 THR B O 1
ATOM 3220 N N . LEU B 1 176 ? 1.405 14.523 3.506 1 98.81 176 LEU B N 1
ATOM 3221 C CA . LEU B 1 176 ? 1.698 15.867 3.033 1 98.81 176 LEU B CA 1
ATOM 3222 C C . LEU B 1 176 ? 2.217 16.75 4.172 1 98.81 176 LEU B C 1
ATOM 3224 O O . LEU B 1 176 ? 3.225 17.438 4.02 1 98.81 176 LEU B O 1
ATOM 3228 N N . ALA B 1 177 ? 1.504 16.703 5.285 1 98.56 177 ALA B N 1
ATOM 3229 C CA . ALA B 1 177 ? 1.909 17.484 6.453 1 98.56 177 ALA B CA 1
ATOM 3230 C C . ALA B 1 177 ? 3.33 17.125 6.883 1 98.56 177 ALA B C 1
ATOM 3232 O O . ALA B 1 177 ? 4.098 18 7.297 1 98.56 177 ALA B O 1
ATOM 3233 N N . TYR B 1 178 ? 3.607 15.859 6.789 1 98.56 178 TYR B N 1
ATOM 3234 C CA . TYR B 1 178 ? 4.945 15.383 7.125 1 98.56 178 TYR B CA 1
ATOM 3235 C C . TYR B 1 178 ? 5.988 16 6.199 1 98.56 178 TYR B C 1
ATOM 3237 O O . TYR B 1 178 ? 7.066 16.406 6.648 1 98.56 178 TYR B O 1
ATOM 3245 N N . CYS B 1 179 ? 5.711 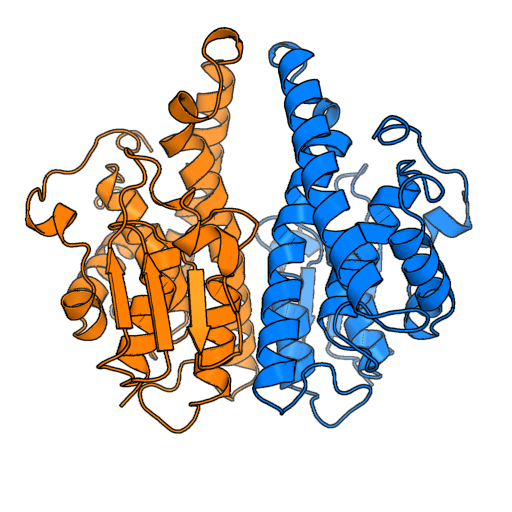16.109 4.906 1 98.62 179 CYS B N 1
ATOM 3246 C CA . CYS B 1 179 ? 6.621 16.734 3.953 1 98.62 179 CYS B CA 1
ATOM 3247 C C . CYS B 1 179 ? 6.859 18.203 4.316 1 98.62 179 CYS B C 1
ATOM 3249 O O . CYS B 1 179 ? 8 18.672 4.305 1 98.62 179 CYS B O 1
ATOM 3251 N N . PHE B 1 180 ? 5.812 18.891 4.684 1 98.12 180 PHE B N 1
ATOM 3252 C CA . PHE B 1 180 ? 5.961 20.281 5.07 1 98.12 180 PHE B CA 1
ATOM 3253 C C . PHE B 1 180 ? 6.742 20.406 6.375 1 98.12 180 PHE B C 1
ATOM 3255 O O . PHE B 1 180 ? 7.539 21.328 6.543 1 98.12 180 PHE B O 1
ATOM 3262 N N . ARG B 1 181 ? 6.508 19.484 7.305 1 97.88 181 ARG B N 1
ATOM 3263 C CA . ARG B 1 181 ? 7.266 19.438 8.547 1 97.88 181 ARG B CA 1
ATOM 3264 C C . ARG B 1 181 ? 8.766 19.328 8.273 1 97.88 181 ARG B C 1
ATOM 3266 O O . ARG B 1 181 ? 9.578 19.875 9.023 1 97.88 181 ARG B O 1
ATOM 3273 N N . PHE B 1 182 ? 9.094 18.703 7.16 1 98.06 182 PHE B N 1
ATOM 3274 C CA . PHE B 1 182 ? 10.5 18.484 6.84 1 98.06 182 PHE B CA 1
ATOM 3275 C C . PHE B 1 182 ? 10.984 19.484 5.805 1 98.06 182 PHE B C 1
ATOM 3277 O O . PHE B 1 182 ? 12.023 19.281 5.176 1 98.06 182 PHE B O 1
ATOM 3284 N N . GLY B 1 183 ? 10.211 20.516 5.57 1 97.75 183 GLY B N 1
ATOM 3285 C CA . GLY B 1 183 ? 10.75 21.688 4.906 1 97.75 183 GLY B CA 1
ATOM 3286 C C . GLY B 1 183 ? 10.258 21.844 3.479 1 97.75 183 GLY B C 1
ATOM 3287 O O . GLY B 1 183 ? 10.758 22.688 2.736 1 97.75 183 GLY B O 1
ATOM 3288 N N . LEU B 1 184 ? 9.328 21.062 3.023 1 98.25 184 LEU B N 1
ATOM 3289 C CA . LEU B 1 184 ? 8.773 21.266 1.689 1 98.25 184 LEU B CA 1
ATOM 3290 C C . LEU B 1 184 ? 8.227 22.672 1.538 1 98.25 184 LEU B C 1
ATOM 3292 O O . LEU B 1 184 ? 7.566 23.188 2.441 1 98.25 184 LEU B O 1
ATOM 3296 N N . SER B 1 185 ? 8.438 23.312 0.45 1 96.44 185 SER B N 1
ATOM 3297 C CA . SER B 1 185 ? 8.086 24.703 0.235 1 96.44 185 SER B CA 1
ATOM 3298 C C . SER B 1 185 ? 6.629 24.859 -0.183 1 96.44 185 SER B C 1
ATOM 3300 O O . SER B 1 185 ? 6.219 24.344 -1.223 1 96.44 185 SER B O 1
ATOM 3302 N N . THR B 1 186 ? 5.891 25.625 0.527 1 94.69 186 THR B N 1
ATOM 3303 C CA . THR B 1 186 ? 4.52 25.922 0.129 1 94.69 186 THR B CA 1
ATOM 3304 C C . THR B 1 186 ? 4.496 26.906 -1.035 1 94.69 186 THR B C 1
ATOM 3306 O O . THR B 1 186 ? 3.482 27.031 -1.723 1 94.69 186 THR B O 1
ATOM 3309 N N . GLU B 1 187 ? 5.527 27.656 -1.255 1 94.62 187 GLU B N 1
ATOM 3310 C CA . GLU B 1 187 ? 5.625 28.578 -2.375 1 94.62 187 GLU B CA 1
ATOM 3311 C C . GLU B 1 187 ? 5.801 27.844 -3.697 1 94.62 187 GLU B C 1
ATOM 3313 O O . GLU B 1 187 ? 5.199 28.203 -4.707 1 94.62 187 GLU B O 1
ATOM 3318 N N . ARG B 1 188 ? 6.605 26.797 -3.676 1 96.25 188 ARG B N 1
ATOM 3319 C CA . ARG B 1 188 ? 6.855 26.016 -4.875 1 96.25 188 ARG B CA 1
ATOM 3320 C C . ARG B 1 188 ? 5.645 25.156 -5.227 1 96.25 188 ARG B C 1
ATOM 3322 O O . ARG B 1 188 ? 5.418 24.844 -6.398 1 96.25 188 ARG B O 1
ATOM 3329 N N . TYR B 1 189 ? 4.91 24.797 -4.176 1 97.94 189 TYR B N 1
ATOM 3330 C CA . TYR B 1 189 ? 3.709 23.984 -4.348 1 97.94 189 TYR B CA 1
ATOM 3331 C C . TYR B 1 189 ? 2.49 24.688 -3.754 1 97.94 189 TYR B C 1
ATOM 3333 O O . TYR B 1 189 ? 1.93 24.234 -2.756 1 97.94 189 TYR B O 1
ATOM 3341 N N . PRO B 1 190 ? 1.99 25.688 -4.422 1 97.69 190 PRO B N 1
ATOM 3342 C CA . PRO B 1 190 ? 0.951 26.531 -3.824 1 97.69 190 PRO B CA 1
ATOM 3343 C C . PRO B 1 190 ? -0.376 25.797 -3.648 1 97.69 190 PRO B C 1
ATOM 3345 O O . PRO B 1 190 ? -1.113 26.062 -2.697 1 97.69 190 PRO B O 1
ATOM 3348 N N . ASN B 1 191 ? -0.77 24.906 -4.562 1 98.25 191 ASN B N 1
ATOM 3349 C CA . ASN B 1 191 ? -2.018 24.156 -4.414 1 98.25 191 ASN B CA 1
ATOM 3350 C C . ASN B 1 191 ? -1.954 23.188 -3.246 1 98.25 191 ASN B C 1
ATOM 3352 O O . ASN B 1 191 ? -2.916 23.047 -2.486 1 98.25 191 ASN B O 1
ATOM 3356 N N . LEU B 1 192 ? -0.82 22.516 -3.117 1 98.38 192 LEU B N 1
ATOM 3357 C CA . LEU B 1 192 ? -0.625 21.656 -1.96 1 98.38 192 LEU B CA 1
ATOM 3358 C C . LEU B 1 192 ? -0.668 22.453 -0.664 1 98.38 192 LEU B C 1
ATOM 3360 O O . LEU B 1 192 ? -1.236 22 0.332 1 98.38 192 LEU B O 1
ATOM 3364 N N . GLY B 1 193 ? 0.002 23.578 -0.729 1 97.94 193 GLY B N 1
ATOM 3365 C CA . GLY B 1 193 ? -0.031 24.453 0.431 1 97.94 193 GLY B CA 1
ATOM 3366 C C . GLY B 1 193 ? -1.437 24.875 0.825 1 97.94 193 GLY B C 1
ATOM 3367 O O . GLY B 1 193 ? -1.786 24.859 2.006 1 97.94 193 GLY B O 1
ATOM 3368 N N . ALA B 1 194 ? -2.264 25.266 -0.114 1 97.94 194 ALA B N 1
ATOM 3369 C CA . ALA B 1 194 ? -3.643 25.672 0.145 1 97.94 194 ALA B CA 1
ATOM 3370 C C . ALA B 1 194 ? -4.457 24.516 0.72 1 97.94 194 ALA B C 1
ATOM 3372 O O . ALA B 1 194 ? -5.242 24.703 1.65 1 97.94 194 ALA B O 1
ATOM 3373 N N . TYR B 1 195 ? -4.305 23.391 0.159 1 98.38 195 TYR B N 1
ATOM 3374 C CA . TYR B 1 195 ? -4.953 22.188 0.653 1 98.38 195 TYR B CA 1
ATOM 3375 C C . TYR B 1 195 ? -4.559 21.906 2.098 1 98.38 195 TYR B C 1
ATOM 3377 O O . TYR B 1 195 ? -5.41 21.594 2.932 1 98.38 195 TYR B O 1
ATOM 3385 N N . TYR B 1 196 ? -3.25 22.031 2.379 1 98.19 196 TYR B N 1
ATOM 3386 C CA . TYR B 1 196 ? -2.719 21.828 3.723 1 98.19 196 TYR B CA 1
ATOM 3387 C C . TYR B 1 196 ? -3.365 22.781 4.715 1 98.19 196 TYR B C 1
ATOM 3389 O O . TYR B 1 196 ? -3.82 22.375 5.781 1 98.19 196 TYR B O 1
ATOM 3397 N N . LYS B 1 197 ? -3.443 24 4.379 1 97.25 197 LYS B N 1
ATOM 3398 C CA . LYS B 1 197 ? -4.023 25.016 5.25 1 97.25 197 LYS B CA 1
ATOM 3399 C C . LYS B 1 197 ? -5.512 24.766 5.473 1 97.25 197 LYS B C 1
ATOM 3401 O O . LYS B 1 197 ? -6.023 24.953 6.578 1 97.25 197 LYS B O 1
ATOM 3406 N N . LEU B 1 198 ? -6.148 24.406 4.438 1 97.56 198 LEU B N 1
ATOM 3407 C CA . LEU B 1 198 ? -7.566 24.078 4.535 1 97.56 198 LEU B CA 1
ATOM 3408 C C . LEU B 1 198 ? -7.797 22.969 5.562 1 97.56 198 LEU B C 1
ATOM 3410 O O . LEU B 1 198 ? -8.641 23.109 6.449 1 97.56 198 LEU B O 1
ATOM 3414 N N . LEU B 1 199 ? -7.02 21.906 5.484 1 98.25 199 LEU B N 1
ATOM 3415 C CA . LEU B 1 199 ? -7.262 20.734 6.332 1 98.25 199 LEU B CA 1
ATOM 3416 C C . LEU B 1 199 ? -6.723 20.969 7.742 1 98.25 199 LEU B C 1
ATOM 3418 O O . LEU B 1 199 ? -7.227 20.391 8.703 1 98.25 199 LEU B O 1
ATOM 3422 N N . GLU B 1 200 ? -5.695 21.797 7.84 1 97.31 200 GLU B N 1
ATOM 3423 C CA . 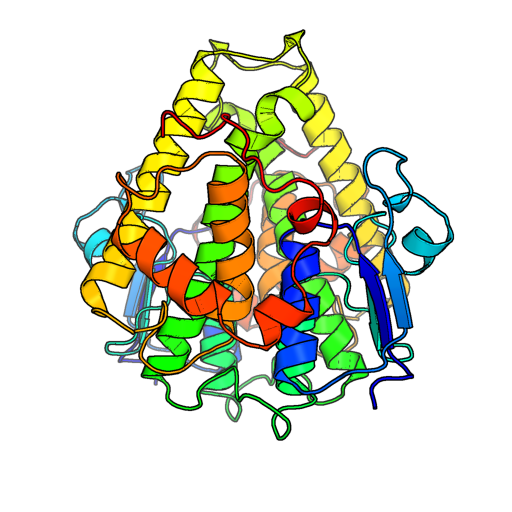GLU B 1 200 ? -5.16 22.125 9.156 1 97.31 200 GLU B CA 1
ATOM 3424 C C . GLU B 1 200 ? -6.25 22.672 10.07 1 97.31 200 GLU B C 1
ATOM 3426 O O . GLU B 1 200 ? -6.164 22.531 11.297 1 97.31 200 GLU B O 1
ATOM 3431 N N . GLN B 1 201 ? -7.316 23.203 9.516 1 97.31 201 GLN B N 1
ATOM 3432 C CA . GLN B 1 201 ? -8.383 23.828 10.289 1 97.31 201 GLN B CA 1
ATOM 3433 C C . GLN B 1 201 ? -9.5 22.828 10.578 1 97.31 201 GLN B C 1
ATOM 3435 O O . GLN B 1 201 ? -10.398 23.125 11.375 1 97.31 201 GLN B O 1
ATOM 3440 N N . ARG B 1 202 ? -9.492 21.75 9.969 1 98.06 202 ARG B N 1
ATOM 3441 C CA . ARG B 1 202 ? -10.531 20.75 10.18 1 98.06 202 ARG B CA 1
ATOM 3442 C C . ARG B 1 202 ? -10.508 20.219 11.609 1 98.06 202 ARG B C 1
ATOM 3444 O O . ARG B 1 202 ? -9.445 19.938 12.148 1 98.06 202 ARG B O 1
ATOM 3451 N N . PRO B 1 203 ? -11.641 20.062 12.258 1 98.19 203 PRO B N 1
ATOM 3452 C CA . PRO B 1 203 ? -11.688 19.656 13.664 1 98.19 203 PRO B CA 1
ATOM 3453 C C . PRO B 1 203 ? -10.961 18.344 13.93 1 98.19 203 PRO B C 1
ATOM 3455 O O . PRO B 1 203 ? -10.25 18.219 14.93 1 98.19 203 PRO B O 1
ATOM 3458 N N . SER B 1 204 ? -11.102 17.375 13.102 1 98.56 204 SER B N 1
ATOM 3459 C CA . SER B 1 204 ? -10.422 16.094 13.297 1 98.56 204 SER B CA 1
ATOM 3460 C C . SER B 1 204 ? -8.906 16.25 13.258 1 98.56 204 SER B C 1
ATOM 3462 O O . SER B 1 204 ? -8.195 15.602 14.023 1 98.56 204 SER B O 1
ATOM 3464 N N . VAL B 1 205 ? -8.422 17.109 12.336 1 98.69 205 VAL B N 1
ATOM 3465 C CA . VAL B 1 205 ? -6.992 17.375 12.227 1 98.69 205 VAL B CA 1
ATOM 3466 C C . VAL B 1 205 ? -6.496 18.094 13.477 1 98.69 205 VAL B C 1
ATOM 3468 O O . VAL B 1 205 ? -5.473 17.719 14.055 1 98.69 205 VAL B O 1
ATOM 3471 N N . GLN B 1 206 ? -7.223 19.016 13.922 1 98.25 206 GLN B N 1
ATOM 3472 C CA . GLN B 1 206 ? -6.855 19.734 15.133 1 98.25 206 GLN B CA 1
ATOM 3473 C C . GLN B 1 206 ? -6.812 18.812 16.344 1 98.25 206 GLN B C 1
ATOM 3475 O O . GLN B 1 206 ? -5.879 18.875 17.141 1 98.25 206 GLN B O 1
ATOM 3480 N N . ALA B 1 207 ? -7.781 17.969 16.453 1 97.69 207 ALA B N 1
ATOM 3481 C CA . ALA B 1 207 ? -7.902 17.062 17.594 1 97.69 207 ALA B CA 1
ATOM 3482 C C . ALA B 1 207 ? -6.773 16.031 17.609 1 97.69 207 ALA B C 1
ATOM 3484 O O . ALA B 1 207 ? -6.418 15.508 18.672 1 97.69 207 ALA B O 1
ATOM 3485 N N . SER B 1 208 ? -6.188 15.758 16.438 1 98.19 208 SER B N 1
ATOM 3486 C CA . SER B 1 208 ? -5.199 14.688 16.328 1 98.19 208 SER B CA 1
ATOM 3487 C C . SER B 1 208 ? -3.82 15.234 15.992 1 98.19 208 SER B C 1
ATOM 3489 O O . SER B 1 208 ? -2.906 14.477 15.664 1 98.19 208 SER B O 1
ATOM 3491 N N . TRP B 1 209 ? -3.617 16.531 16.031 1 98.44 209 TRP B N 1
ATOM 3492 C CA . TRP B 1 209 ? -2.342 17.141 15.664 1 98.44 209 TRP B CA 1
ATOM 3493 C C . TRP B 1 209 ? -1.203 16.547 16.5 1 98.44 209 TRP B C 1
ATOM 3495 O O . TRP B 1 209 ? -1.331 16.406 17.719 1 98.44 209 TRP B O 1
ATOM 3505 N N . PRO B 1 210 ? -0.099 16.188 15.836 1 98 210 PRO B N 1
ATOM 3506 C CA . PRO B 1 210 ? 1.005 15.633 16.625 1 98 210 PRO B CA 1
ATOM 3507 C C . PRO B 1 210 ? 1.435 16.547 17.766 1 98 210 PRO B C 1
ATOM 3509 O O . PRO B 1 210 ? 1.794 17.703 17.531 1 98 210 PRO B O 1
ATOM 3512 N N . PRO B 1 211 ? 1.441 16.047 18.938 1 97.38 211 PRO B N 1
ATOM 3513 C CA . PRO B 1 211 ? 1.709 16.906 20.094 1 97.38 211 PRO B CA 1
ATOM 3514 C C . PRO B 1 211 ? 3.096 17.547 20.047 1 97.38 211 PRO B C 1
ATOM 3516 O O . PRO B 1 211 ? 3.264 18.703 20.438 1 97.38 211 PRO B O 1
ATOM 3519 N N . HIS B 1 212 ? 4.102 16.828 19.578 1 95.88 212 HIS B N 1
ATOM 3520 C CA . HIS B 1 212 ? 5.449 17.391 19.594 1 95.88 212 HIS B CA 1
ATOM 3521 C C . HIS B 1 212 ? 5.609 18.469 18.547 1 95.88 212 HIS B C 1
ATOM 3523 O O . HIS B 1 212 ? 6.551 19.266 18.594 1 95.88 212 HIS B O 1
ATOM 3529 N N . TRP B 1 213 ? 4.715 18.406 17.5 1 96.81 213 TRP B N 1
ATOM 3530 C CA . TRP B 1 213 ? 4.742 19.5 16.531 1 96.81 213 TRP B CA 1
ATOM 3531 C C . TRP B 1 213 ? 4.199 20.781 17.156 1 96.81 213 TRP B C 1
ATOM 3533 O O . TRP B 1 213 ? 4.562 21.891 16.734 1 96.81 213 TRP B O 1
ATOM 3543 N N . LYS B 1 214 ? 3.238 20.688 18.062 1 94.44 214 LYS B N 1
ATOM 3544 C CA . LYS B 1 214 ? 2.705 21.828 18.781 1 94.44 214 LYS B CA 1
ATOM 3545 C C . LYS B 1 214 ? 3.754 22.422 19.719 1 94.44 214 LYS B C 1
ATOM 3547 O O . LYS B 1 214 ? 3.887 23.656 19.828 1 94.44 214 LYS B O 1
ATOM 3552 N N . GLU B 1 215 ? 4.422 21.594 20.328 1 94.69 215 GLU B N 1
ATOM 3553 C CA . GLU B 1 215 ? 5.457 22 21.266 1 94.69 215 GLU B CA 1
ATOM 3554 C C . GLU B 1 215 ? 6.605 22.703 20.562 1 94.69 215 GLU B C 1
ATOM 3556 O O . GLU B 1 215 ? 7.133 23.703 21.047 1 94.69 215 GLU B O 1
ATOM 3561 N N . ASN B 1 216 ? 6.996 22.141 19.5 1 93.75 216 ASN B N 1
ATOM 3562 C CA . ASN B 1 216 ? 8.047 22.688 18.641 1 93.75 216 ASN B CA 1
ATOM 3563 C C . ASN B 1 216 ? 7.562 22.859 17.203 1 93.75 216 ASN B C 1
ATOM 3565 O O . ASN B 1 216 ? 7.766 21.984 16.375 1 93.75 216 ASN B O 1
ATOM 3569 N N . PRO B 1 217 ? 7.109 24.016 16.875 1 90.06 217 PRO B N 1
ATOM 3570 C CA . PRO B 1 217 ? 6.496 24.219 15.555 1 90.06 217 PRO B CA 1
ATOM 3571 C C . PRO B 1 217 ? 7.531 24.406 14.445 1 90.06 217 PRO B C 1
ATOM 3573 O O . PRO B 1 217 ? 7.176 24.453 13.266 1 90.06 217 PRO B O 1
ATOM 3576 N N . GLN B 1 218 ? 8.805 24.453 14.758 1 89.62 218 GLN B N 1
ATOM 3577 C CA . GLN B 1 218 ? 9.836 24.672 13.75 1 89.62 218 GLN B CA 1
ATOM 3578 C C . GLN B 1 218 ? 9.945 23.469 12.812 1 89.62 218 GLN B C 1
ATOM 3580 O O . GLN B 1 218 ? 9.898 22.312 13.258 1 89.62 218 GLN B O 1
ATOM 3585 N N . THR B 1 219 ? 10.094 23.828 11.57 1 90.44 219 THR B N 1
ATOM 3586 C CA . THR B 1 219 ? 10.219 22.781 10.562 1 90.44 219 THR B CA 1
ATOM 3587 C C . THR B 1 219 ? 11.688 22.438 10.312 1 90.44 219 THR B C 1
ATOM 3589 O O . THR B 1 219 ? 12.578 23.219 10.672 1 90.44 219 THR B O 1
ATOM 3592 N N . GLN B 1 220 ? 11.891 21.281 9.742 1 93.25 220 GLN B N 1
ATOM 3593 C CA . GLN B 1 220 ? 13.227 20.859 9.336 1 93.25 220 GLN B CA 1
ATOM 3594 C C . GLN B 1 220 ? 13.508 21.25 7.887 1 93.25 220 GLN B C 1
ATOM 3596 O O . GLN B 1 220 ? 12.672 21.875 7.234 1 93.25 220 GLN B O 1
ATOM 3601 N N . ASP B 1 221 ? 14.781 20.969 7.398 1 94.06 221 ASP B N 1
ATOM 3602 C CA . ASP B 1 221 ? 15.148 21.531 6.105 1 94.06 221 ASP B CA 1
ATOM 3603 C C . ASP B 1 221 ? 15.469 20.422 5.098 1 94.06 221 ASP B C 1
ATOM 3605 O O . ASP B 1 221 ? 15.969 20.703 4.004 1 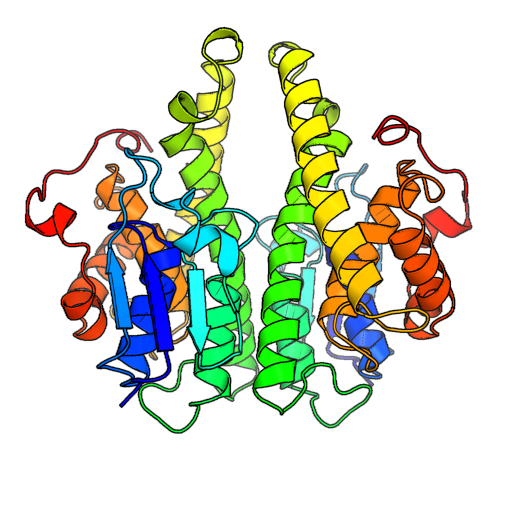94.06 221 ASP B O 1
ATOM 3609 N N . LEU B 1 222 ? 15.125 19.266 5.391 1 94.69 222 LEU B N 1
ATOM 3610 C CA . LEU B 1 222 ? 15.562 18.141 4.582 1 94.69 222 LEU B CA 1
ATOM 3611 C C . LEU B 1 222 ? 14.945 18.188 3.189 1 94.69 222 LEU B C 1
ATOM 3613 O O . LEU B 1 222 ? 15.531 17.688 2.227 1 94.69 222 LEU B O 1
ATOM 3617 N N . LEU B 1 223 ? 13.812 18.797 3.09 1 97.38 223 LEU B N 1
ATOM 3618 C CA . LEU B 1 223 ? 13.133 18.828 1.795 1 97.38 223 LEU B CA 1
ATOM 3619 C C . LEU B 1 223 ? 13.102 20.234 1.231 1 97.38 223 LEU B C 1
ATOM 3621 O O . LEU B 1 223 ? 12.336 20.531 0.31 1 97.38 223 LEU B O 1
ATOM 3625 N N . LYS B 1 224 ? 13.922 21.109 1.749 1 94.12 224 LYS B N 1
ATOM 3626 C CA . LYS B 1 224 ? 13.859 22.531 1.409 1 94.12 224 LYS B CA 1
ATOM 3627 C C . LYS B 1 224 ? 14.211 22.766 -0.057 1 94.12 224 LYS B C 1
ATOM 3629 O O . LYS B 1 224 ? 13.758 23.734 -0.666 1 94.12 224 LYS B O 1
ATOM 3634 N N . GLU B 1 225 ? 15.023 21.859 -0.595 1 89.88 225 GLU B N 1
ATOM 3635 C CA . GLU B 1 225 ? 15.516 22.094 -1.949 1 89.88 225 GLU B CA 1
ATOM 3636 C C . GLU B 1 225 ? 14.617 21.422 -2.986 1 89.88 225 GLU B C 1
ATOM 3638 O O . GLU B 1 225 ? 14.867 21.531 -4.191 1 89.88 225 GLU B O 1
ATOM 3643 N N . ILE B 1 226 ? 13.695 20.719 -2.535 1 93.5 226 ILE B N 1
ATOM 3644 C CA . ILE B 1 226 ? 12.797 20.047 -3.457 1 93.5 226 ILE B CA 1
ATOM 3645 C C . ILE B 1 226 ? 11.781 21.047 -4.016 1 93.5 226 ILE B C 1
ATOM 3647 O O . ILE B 1 226 ? 11.109 21.75 -3.262 1 93.5 226 ILE B O 1
#

Solvent-accessible surface area (backbone atoms only — not comparable to full-atom values): 23438 Å² total; per-residue (Å²): 120,28,64,59,25,40,36,39,29,37,77,69,38,35,54,27,43,25,38,49,33,41,31,47,42,38,62,43,47,72,44,43,69,44,84,42,44,69,92,78,44,45,36,64,33,67,80,40,32,72,73,25,80,80,32,50,66,27,30,32,31,54,66,89,30,49,26,43,36,40,67,27,35,39,53,45,50,47,65,76,39,53,89,32,59,59,60,40,70,62,85,50,67,59,58,33,26,46,35,31,24,53,40,54,49,37,56,54,51,47,50,35,48,42,53,49,74,38,35,78,77,73,42,54,77,93,68,61,47,72,68,55,50,50,52,32,44,53,51,30,44,56,51,51,49,51,54,34,49,47,33,57,72,58,38,89,90,32,37,82,76,33,81,59,76,34,49,33,53,39,57,39,47,38,46,52,51,45,43,42,45,29,21,38,44,47,81,84,34,49,50,49,36,51,45,49,58,58,47,58,66,35,65,41,44,55,75,54,50,36,62,64,48,69,75,46,70,74,59,43,65,82,31,50,87,89,122,27,64,60,26,41,38,39,29,36,76,67,37,36,53,26,42,25,38,48,32,41,32,47,43,38,62,43,49,73,44,45,69,47,85,42,45,70,91,77,45,47,36,63,33,66,80,38,32,73,74,24,80,80,31,49,67,27,30,32,30,53,66,88,30,49,27,45,34,38,67,27,35,38,54,45,50,48,66,77,38,55,89,32,59,57,60,40,70,61,84,51,68,58,60,34,25,44,36,32,23,51,38,54,48,38,54,54,52,46,50,35,48,43,53,48,73,39,35,80,78,72,41,54,77,92,68,62,48,72,67,56,50,50,52,32,43,53,52,31,44,57,50,50,49,52,53,32,47,47,32,58,72,58,38,90,90,32,39,82,76,33,82,59,76,33,49,34,53,40,56,37,46,40,46,53,52,45,42,42,45,28,20,38,44,46,81,85,33,48,49,50,37,51,45,50,58,57,48,58,68,33,64,42,45,56,77,53,52,34,62,65,48,70,75,46,71,75,60,43,65,82,31,49,87,88

Secondary structure (DSSP, 8-state):
--TTEEEEE-TT-HHHHHHHHHHHHTT--S-EEEE--TTTTGGGSHHHHTT-TT--S-EEEETTEE--SHHHHHHHHHHHTTTSSS--S-SSHHHHHHHHHHHHHHHHHHHHHHHHHTHHHHS-GGG--HHHHHHHHHHHHHHHHHHHHHHHHH-TT-BTTBSS--HHHHHHHHHHHHHHHTT--TTTSHHHHHHHHHHHTSHHHHHH--HHHHH-----STTTT-/--TTEEEEE-TT-HHHHHHHHHHHHTT--S-EEEE--TTTTGGGSHHHHTT-TT--S-EEEETTEE--SHHHHHHHHHHHTTTSSS--S-SSHHHHHHHHHHHHHHHHHHHHHHHHHTHHHHS-GGG--HHHHHHHHHHHHHHHHHHHHHHHHH-TT-BTTBSS--HHHHHHHHHHHHHHHTT--TTTSHHHHHHHHHHHTSHHHHHH--HHHHH------TTTT-